Protein AF-A0A972CSW5-F1 (afdb_monomer_lite)

Secondary structure (DSSP, 8-state):
------SSTTS---TTSTTT-SS--TTGGG---------B-SPPPHHHHHHHHHHTSPPP-TTTTTTTTSEEEEEEETT--GGGTT-EETTEESSHHHHHHHTSTTEEEETTEE----TTTHHHHHHHHHH-SPPPSSS-HHHHTTTS---SHHHHHHHTT-EEEEEESS-TTGGGHHHHHHHHT-SEEE-GGGS---GGGEETTEE-HHHHHHHHHHHHHHHHTS-SS-EEEEEE--TT-TT----TTT--SPPPGGGTTSHHHHHHHHHHHHHHHHHHHHHHHHHTT-GGGEEEEEEE-S-S----SHHHHHHHHHHHTS---HHHHSB--EEEE-TT----EEE-S-EEGGGHHHHHHHHHT---SS----S--TTT--S---B--SSSS-BTBEE-SSEEEE--TT--GGG-EEEETTT-PEES-GGGGHHHHHHHHHHHHHHHHHHHTTHHHHHHHHTS---TGGGS-------SEEEEE-SSHHHHHHHHHHTT--EEEEEEEE-TTSSSEEETTS-BTHHHHHHHHH-TT-EEEEEESSS-THHHHHHHHH-GGGGGGEEEEESSTTHHHHHHTTT--EEEEE-TT--S-HHHHHHHHHHS-BSEEEEETTS--HHHHHHHHHTT--EEEE-SSEEEE--

Foldseek 3Di:
DDDDPDDDPPPDDDQPDPLPPPDDDPFPPPPPDDDDDDFDDPFPDLVNLVVLVVQQPFDADDQFQLLAQFAAEEEAEEQFFLVLAQDQDPNDRLQVLVNVLLVDFQKEKAQQAFAQAASQQLQQLVVLLFAQFRADHQDGRCVPQLPFAGCGDLNQVVVVVAQEEEEDFADCPVSDNVRNVVRSNHPYYHYNVNFDDDPVQDDSGGGALLRRLVVVLVVVVVRVPPDVGHYYYHYYHDQLDPCLDDDPVQQDDDDDPVCVPPSVVSNSRRSSSNSVSVSVSLVSCVVVVSNLRYWYKYKYNFHSCLCPDVVSQVVVCVSVVHGCDPSSRGHMMIMIGRHPRRHRYYQHAHYYSSQNRSQVCRNNNGGRQQGGHPHHNSVRDDDWDKHAHRHSAPGLFIDTSFKTKGQDLLRFQVVTWMATPPPRHTDPPSVVCVVVSLVSLVSNVVSNVCSVVSQSVQSRVVVGDGPSVVVPDPAPPDDQKAWEQQDPNLVVVVVVVVVVDQEHEWEWDADPVNPAIATNVRHGCVSVLVVCVVPVSHAYEYEYPDPDPCSLVVCCVVRVPRQQRYAYEDAGLSCLCVCSSSRNPAYEYECQVVPDDLVSVLSSCSNRTHSAYEYALVDDDPVSVVSCVVSVHWYWHDDPTMTGTDD

Radius of gyration: 26.62 Å; chains: 1; bounding box: 83×56×80 Å

Sequence (647 aa):
MFIDILGIKELLGPVSNQEFFSYHIKDIKSALIGDDKAEGTGLIIQEDLEQLSKENKQIKGEYTGLGKGKNLIVIQVEALQNFVIDLVYEGQEITPNLNRLIRESGSFYFDNYYQHIGRGNTSDAEFVTNNSLYPAYDYPTYEEYADNTFYGLPWILRDNKYTAWVFHGYKKEFWNREKAYVNLGFERFISEEDYEFTEKESIGFGIIDEVFFSQTLDYIKELDNVDENPFYAFIITLTSHTPFNMPGHLQTIKLREEHINTMLGNYLQAIHYADKALGEFLEGLRREGYYDNSVVAIYGDHFAIFGSEQRDRDIMSDLLNKPYNLGDIMNVPLIIHIPGLEDNKTISKIGSQLDFLPTILNIMGYENQKGIMFGKDLLNYEGDNFVAPLVYAVKGSFITDDVIFYMSRDGIFKNSYAIDRKTNEKIEDIESLRPIYEKVIEDINKSHYILKHDLLKQLIESGGKADIDGLEISNLPLEDSIPKCVDNPIYQLKENTVAGKRVISVEVKWDSNKEKVLLKDGTNIDKLIQFMKDNKDVYIVLRTSEEDESIFLKIKDDYKEVIDRLIVEMKNFESLAELTGRAYRYVMLNLNSNQYSEEDVVEFLKRSPLAAVIVDGNSYSKSLVEKVKGMNIPVYLDYSYEMKVVQ

pLDDT: mean 85.85, std 17.93, range [22.23, 98.94]

Structure (mmCIF, N/CA/C/O backbone):
data_AF-A0A972CSW5-F1
#
_entry.id   AF-A0A972CSW5-F1
#
loop_
_atom_site.group_PDB
_atom_site.id
_atom_site.type_symbol
_atom_site.label_atom_id
_atom_site.label_alt_id
_atom_site.label_comp_id
_atom_site.label_asym_id
_atom_site.label_entity_id
_atom_site.label_seq_id
_atom_site.pdbx_PDB_ins_code
_atom_site.Cartn_x
_atom_site.Cartn_y
_atom_site.Cartn_z
_atom_site.occupancy
_atom_site.B_iso_or_equiv
_atom_site.auth_seq_id
_atom_site.auth_comp_id
_atom_site.auth_asym_id
_atom_site.auth_atom_id
_atom_site.pdbx_PDB_model_num
ATOM 1 N N . MET A 1 1 ? 57.551 -11.562 7.435 1.00 30.11 1 MET A N 1
ATOM 2 C CA . MET A 1 1 ? 56.528 -12.222 6.600 1.00 30.11 1 MET A CA 1
ATOM 3 C C . MET A 1 1 ? 55.396 -12.646 7.512 1.00 30.11 1 MET A C 1
ATOM 5 O O . MET A 1 1 ? 55.404 -13.757 8.017 1.00 30.11 1 MET A O 1
ATOM 9 N N . PHE A 1 2 ? 54.497 -11.713 7.797 1.00 22.23 2 PHE A N 1
ATOM 10 C CA . PHE A 1 2 ? 53.209 -11.973 8.428 1.00 22.23 2 PHE A CA 1
ATOM 11 C C . PHE A 1 2 ? 52.176 -11.525 7.399 1.00 22.23 2 PHE A C 1
ATOM 13 O O . PHE A 1 2 ? 52.316 -10.446 6.830 1.00 22.23 2 PHE A O 1
ATOM 20 N N . ILE A 1 3 ? 51.262 -12.431 7.072 1.00 25.20 3 ILE A N 1
ATOM 21 C CA . ILE A 1 3 ? 50.191 -12.246 6.098 1.00 25.20 3 ILE A CA 1
ATOM 22 C C . ILE A 1 3 ? 49.032 -11.591 6.850 1.00 25.20 3 ILE A C 1
ATOM 24 O O . ILE A 1 3 ? 48.573 -12.137 7.854 1.00 25.20 3 ILE A O 1
ATOM 28 N N . ASP A 1 4 ? 48.613 -10.417 6.380 1.00 24.41 4 ASP A N 1
ATOM 29 C CA . ASP A 1 4 ? 47.475 -9.666 6.901 1.00 24.41 4 ASP A CA 1
ATOM 30 C C . ASP A 1 4 ? 46.166 -10.417 6.630 1.00 24.41 4 ASP A C 1
ATOM 32 O O . ASP A 1 4 ? 45.768 -10.647 5.489 1.00 24.41 4 ASP A O 1
ATOM 36 N N . ILE A 1 5 ? 45.493 -10.794 7.717 1.00 26.97 5 ILE A N 1
ATOM 37 C CA . ILE A 1 5 ? 44.117 -11.292 7.748 1.00 26.97 5 ILE A CA 1
ATOM 38 C C . ILE A 1 5 ? 43.230 -10.091 8.092 1.00 26.97 5 ILE A C 1
ATOM 40 O O . ILE A 1 5 ? 42.845 -9.903 9.242 1.00 26.97 5 ILE A O 1
ATOM 44 N N . LEU A 1 6 ? 42.937 -9.248 7.105 1.00 25.84 6 LEU A N 1
ATOM 45 C CA . LEU A 1 6 ? 41.954 -8.163 7.200 1.00 25.84 6 LEU A CA 1
ATOM 46 C C . LEU A 1 6 ? 41.288 -8.012 5.827 1.00 25.84 6 LEU A C 1
ATOM 48 O O . LEU A 1 6 ? 41.760 -7.264 4.981 1.00 25.84 6 LEU A O 1
ATOM 52 N N . GLY A 1 7 ? 40.226 -8.783 5.577 1.00 29.59 7 GLY A N 1
ATOM 53 C CA . GLY A 1 7 ? 39.500 -8.701 4.302 1.00 29.59 7 GLY A CA 1
ATOM 54 C C . GLY A 1 7 ? 38.176 -9.461 4.197 1.00 29.59 7 GLY A C 1
ATOM 55 O O . GLY A 1 7 ? 37.683 -9.626 3.093 1.00 29.59 7 GLY A O 1
ATOM 56 N N . ILE A 1 8 ? 37.600 -9.965 5.298 1.00 25.31 8 ILE A N 1
ATOM 57 C CA . ILE A 1 8 ? 36.340 -10.749 5.249 1.00 25.31 8 ILE A CA 1
ATOM 58 C C . ILE A 1 8 ? 35.304 -10.276 6.296 1.00 25.31 8 ILE A C 1
ATOM 60 O O . ILE A 1 8 ? 34.164 -10.721 6.304 1.00 25.31 8 ILE A O 1
ATOM 64 N N . LYS A 1 9 ? 35.645 -9.318 7.171 1.00 24.08 9 LYS A N 1
ATOM 65 C CA . LYS A 1 9 ? 34.776 -8.918 8.298 1.00 24.08 9 LYS A CA 1
ATOM 66 C C . LYS A 1 9 ? 33.793 -7.770 8.031 1.00 24.08 9 LYS A C 1
ATOM 68 O O . LYS A 1 9 ? 32.989 -7.493 8.910 1.00 24.08 9 LYS A O 1
ATOM 73 N N . GLU A 1 10 ? 33.813 -7.153 6.851 1.00 27.12 10 GLU A N 1
ATOM 74 C CA . GLU A 1 10 ? 32.855 -6.093 6.478 1.00 27.12 10 GLU A CA 1
ATOM 75 C C . GLU A 1 10 ? 31.704 -6.579 5.576 1.00 27.12 10 GLU A C 1
ATOM 77 O O . GLU A 1 10 ? 30.780 -5.817 5.329 1.00 27.12 10 GLU A O 1
ATOM 82 N N . LEU A 1 11 ? 31.698 -7.850 5.143 1.00 30.33 11 LEU A N 1
ATOM 83 C CA . LEU A 1 11 ? 30.657 -8.399 4.253 1.00 30.33 11 LEU A CA 1
ATOM 84 C C . LEU A 1 11 ? 29.570 -9.241 4.953 1.00 30.33 11 LEU A C 1
ATOM 86 O O . LEU A 1 11 ? 28.640 -9.688 4.297 1.00 30.33 11 LEU A O 1
ATOM 90 N N . LEU A 1 12 ? 29.678 -9.493 6.263 1.00 27.44 12 LEU A N 1
ATOM 91 C CA . LEU A 1 12 ? 28.805 -10.435 6.986 1.00 27.44 12 LEU A CA 1
ATOM 92 C C . LEU A 1 12 ? 28.323 -9.851 8.327 1.00 27.44 12 LEU A C 1
ATOM 94 O O . LEU A 1 12 ? 28.694 -10.322 9.405 1.00 27.44 12 LEU A O 1
ATOM 98 N N . GLY A 1 13 ? 27.517 -8.788 8.259 1.00 26.67 13 GLY A N 1
ATOM 99 C CA . GLY A 1 13 ? 26.742 -8.279 9.399 1.00 26.67 13 GLY A CA 1
ATOM 100 C C . GLY A 1 13 ? 25.462 -9.104 9.642 1.00 26.67 13 GLY A C 1
ATOM 101 O O . GLY A 1 13 ? 25.014 -9.795 8.731 1.00 26.67 13 GLY A O 1
ATOM 102 N N . PRO A 1 14 ? 24.852 -9.083 10.846 1.00 30.25 14 PRO A N 1
ATOM 103 C CA . PRO A 1 14 ? 23.710 -9.941 11.171 1.00 30.25 14 PRO A CA 1
ATOM 104 C C . PRO A 1 14 ? 22.460 -9.587 10.348 1.00 30.25 14 PRO A C 1
ATOM 106 O O . PRO A 1 14 ? 21.878 -8.512 10.488 1.00 30.25 14 PRO A O 1
ATOM 109 N N . VAL A 1 15 ? 22.045 -10.558 9.537 1.00 41.94 15 VAL A N 1
ATOM 110 C CA . VAL A 1 15 ? 21.035 -10.553 8.460 1.00 41.94 15 VAL A CA 1
ATOM 111 C C . VAL A 1 15 ? 19.577 -10.550 8.980 1.00 41.94 15 VAL A C 1
ATOM 113 O O . VAL A 1 15 ? 18.660 -10.969 8.296 1.00 41.94 15 VAL A O 1
ATOM 116 N N . SER A 1 16 ? 19.309 -10.083 10.204 1.00 28.78 16 SER A N 1
ATOM 117 C CA . SER A 1 16 ? 17.938 -10.025 10.767 1.00 28.78 16 SER A CA 1
ATOM 118 C C . SER A 1 16 ? 17.385 -8.610 10.924 1.00 28.78 16 SER A C 1
ATOM 120 O O . SER A 1 16 ? 16.327 -8.438 11.522 1.00 28.78 16 SER A O 1
ATOM 122 N N . ASN A 1 17 ? 18.128 -7.594 10.470 1.00 34.38 17 ASN A N 1
ATOM 123 C CA . ASN A 1 17 ? 17.895 -6.216 10.891 1.00 34.38 17 ASN A CA 1
ATOM 124 C C . ASN A 1 17 ? 17.664 -5.192 9.766 1.00 34.38 17 ASN A C 1
ATOM 126 O O . ASN A 1 17 ? 17.489 -4.031 10.106 1.00 34.38 17 ASN A O 1
ATOM 130 N N . GLN A 1 18 ? 17.660 -5.533 8.471 1.00 41.91 18 GLN A N 1
ATOM 131 C CA . GLN A 1 18 ? 17.675 -4.479 7.428 1.00 41.91 18 GLN A CA 1
ATOM 132 C C . GLN A 1 18 ? 16.367 -4.253 6.654 1.00 41.91 18 GLN A C 1
ATOM 134 O O . GLN A 1 18 ? 16.275 -3.233 5.992 1.00 41.91 18 GLN A O 1
ATOM 139 N N . GLU A 1 19 ? 15.320 -5.063 6.837 1.00 39.97 19 GLU A N 1
ATOM 140 C CA . GLU A 1 19 ? 13.950 -4.680 6.404 1.00 39.97 19 GLU A CA 1
ATOM 141 C C . GLU A 1 19 ? 13.166 -3.925 7.488 1.00 39.97 19 GLU A C 1
ATOM 143 O O . GLU A 1 19 ? 12.056 -3.443 7.306 1.00 39.97 19 GLU A O 1
ATOM 148 N N . PHE A 1 20 ? 13.752 -3.860 8.677 1.00 33.97 20 PHE A N 1
ATOM 149 C CA . PHE A 1 20 ? 12.950 -3.934 9.882 1.00 33.97 20 PHE A CA 1
ATOM 150 C C . PHE A 1 20 ? 13.584 -3.020 10.982 1.00 33.97 20 PHE A C 1
ATOM 152 O O . PHE A 1 20 ? 12.918 -2.555 11.905 1.00 33.97 20 PHE A O 1
ATOM 159 N N . PHE A 1 21 ? 14.852 -2.592 10.847 1.00 32.09 21 PHE A N 1
ATOM 160 C CA . PHE A 1 21 ? 15.437 -1.544 11.700 1.00 32.09 21 PHE A CA 1
ATOM 161 C C . PHE A 1 21 ? 15.788 -0.265 10.933 1.00 32.09 21 PHE A C 1
ATOM 163 O O . PHE A 1 21 ? 16.946 0.026 10.652 1.00 32.09 21 PHE A O 1
ATOM 170 N N . SER A 1 22 ? 14.805 0.620 10.841 1.00 27.72 22 SER A N 1
ATOM 171 C CA . SER A 1 22 ? 14.860 1.767 11.744 1.00 27.72 22 SER A CA 1
ATOM 172 C C . SER A 1 22 ? 13.552 1.770 12.544 1.00 27.72 22 SER A C 1
ATOM 174 O O . SER A 1 22 ? 12.496 2.040 11.997 1.00 27.72 22 SER A O 1
ATOM 176 N N . TYR A 1 23 ? 13.651 1.413 13.835 1.00 36.56 23 TYR A N 1
ATOM 177 C CA . TYR A 1 23 ? 12.605 1.455 14.879 1.00 36.56 23 TYR A CA 1
ATOM 178 C C . TYR A 1 23 ? 11.711 0.187 15.107 1.00 36.56 23 TYR A C 1
ATOM 180 O O . TYR A 1 23 ? 10.668 0.019 14.494 1.00 36.56 23 TYR A O 1
ATOM 188 N N . HIS A 1 24 ? 12.091 -0.609 16.139 1.00 40.91 24 HIS A N 1
ATOM 189 C CA . HIS A 1 24 ? 11.270 -1.503 17.021 1.00 40.91 24 HIS A CA 1
ATOM 190 C C . HIS A 1 24 ? 11.070 -3.015 16.743 1.00 40.91 24 HIS A C 1
ATOM 192 O O . HIS A 1 24 ? 9.939 -3.463 16.622 1.00 40.91 24 HIS A O 1
ATOM 198 N N . ILE A 1 25 ? 12.117 -3.861 16.811 1.00 33.19 25 ILE A N 1
ATOM 199 C CA . ILE A 1 25 ? 11.958 -5.318 16.513 1.00 33.19 25 ILE A CA 1
ATOM 200 C C . ILE A 1 25 ? 12.345 -6.331 17.573 1.00 33.19 25 ILE A C 1
ATOM 202 O O . ILE A 1 25 ? 12.030 -7.513 17.444 1.00 33.19 25 ILE A O 1
ATOM 206 N N . LYS A 1 26 ? 12.932 -5.940 18.697 1.00 27.22 26 LYS A N 1
ATOM 207 C CA . LYS A 1 26 ? 13.208 -6.942 19.743 1.00 27.22 26 LYS A CA 1
ATOM 208 C C . LYS A 1 26 ? 11.956 -7.434 20.494 1.00 27.22 26 LYS A C 1
ATOM 210 O O . LYS A 1 26 ? 12.082 -8.124 21.505 1.00 27.22 26 LYS A O 1
ATOM 215 N N . ASP A 1 27 ? 10.757 -7.140 19.999 1.00 33.44 27 ASP A N 1
ATOM 216 C CA . ASP A 1 27 ? 9.498 -7.328 20.720 1.00 33.44 27 ASP A CA 1
ATOM 217 C C . ASP A 1 27 ? 8.586 -8.398 20.102 1.00 33.44 27 ASP A C 1
ATOM 219 O O . ASP A 1 27 ? 7.777 -8.974 20.821 1.00 33.44 27 ASP A O 1
ATOM 223 N N . ILE A 1 28 ? 8.773 -8.740 18.823 1.00 34.66 28 ILE A N 1
ATOM 224 C CA . ILE A 1 28 ? 7.790 -9.502 18.027 1.00 34.66 28 ILE A CA 1
ATOM 225 C C . ILE A 1 28 ? 7.818 -11.019 18.311 1.00 34.66 28 ILE A C 1
ATOM 227 O O . ILE A 1 28 ? 6.819 -11.712 18.157 1.00 34.66 28 ILE A O 1
ATOM 231 N N . LYS A 1 29 ? 8.923 -11.577 18.827 1.00 25.98 29 LYS A N 1
ATOM 232 C CA . LYS A 1 29 ? 9.077 -13.042 18.971 1.00 25.98 29 LYS A CA 1
ATOM 233 C C . LYS A 1 29 ? 8.314 -13.709 20.133 1.00 25.98 29 LYS A C 1
ATOM 235 O O . LYS A 1 29 ? 8.501 -14.905 20.339 1.00 25.98 29 LYS A O 1
ATOM 240 N N . SER A 1 30 ? 7.469 -12.986 20.875 1.00 26.64 30 SER A N 1
ATOM 241 C CA . SER A 1 30 ? 6.839 -13.507 22.109 1.00 26.64 30 SER A CA 1
ATOM 242 C C . SER A 1 30 ? 5.303 -13.508 22.137 1.00 26.64 30 SER A C 1
ATOM 244 O O . SER A 1 30 ? 4.752 -13.966 23.132 1.00 26.64 30 SER A O 1
ATOM 246 N N . ALA A 1 31 ? 4.609 -13.020 21.105 1.00 28.66 31 ALA A N 1
ATOM 247 C CA . ALA A 1 31 ? 3.165 -12.737 21.164 1.00 28.66 31 ALA A CA 1
ATOM 248 C C . ALA A 1 31 ? 2.288 -13.690 20.325 1.00 28.66 31 ALA A C 1
ATOM 250 O O . ALA A 1 31 ? 1.218 -13.317 19.861 1.00 28.66 31 ALA A O 1
ATOM 251 N N . LEU A 1 32 ? 2.726 -14.936 20.114 1.00 28.50 32 LEU A N 1
ATOM 252 C CA . LEU A 1 32 ? 1.856 -15.969 19.550 1.00 28.50 32 LEU A CA 1
ATOM 253 C C . LEU A 1 32 ? 1.154 -16.696 20.697 1.00 28.50 32 LEU A C 1
ATOM 255 O O . LEU A 1 32 ? 1.813 -17.396 21.467 1.00 28.50 32 LEU A O 1
ATOM 259 N N . ILE A 1 33 ? -0.173 -16.529 20.734 1.00 27.58 33 ILE A N 1
ATOM 260 C CA . ILE A 1 33 ? -1.228 -17.222 21.503 1.00 27.58 33 ILE A CA 1
ATOM 261 C C . ILE A 1 33 ? -2.008 -16.239 22.391 1.00 27.58 33 ILE A C 1
ATOM 263 O O . ILE A 1 33 ? -1.586 -15.916 23.501 1.00 27.58 33 ILE A O 1
ATOM 267 N N . GLY A 1 34 ? -3.203 -15.864 21.931 1.00 24.66 34 GLY A N 1
ATOM 268 C CA . GLY A 1 34 ? -4.222 -15.207 22.748 1.00 24.66 34 GLY A CA 1
ATOM 269 C C . GLY A 1 34 ? -5.299 -14.526 21.909 1.00 24.66 34 GLY A C 1
ATOM 270 O O . GLY A 1 34 ? -5.026 -13.517 21.270 1.00 24.66 34 GLY A O 1
ATOM 271 N N . ASP A 1 35 ? -6.507 -15.092 21.931 1.00 34.91 35 ASP A N 1
ATOM 272 C CA . ASP A 1 35 ? -7.748 -14.462 21.465 1.00 34.91 35 ASP A CA 1
ATOM 273 C C . ASP A 1 35 ? -7.998 -13.083 22.126 1.00 34.91 35 ASP A C 1
ATOM 275 O O . ASP A 1 35 ? -7.393 -12.737 23.139 1.00 34.91 35 ASP A O 1
ATOM 279 N N . ASP A 1 36 ? -8.968 -12.354 21.557 1.00 34.59 36 ASP A N 1
ATOM 280 C CA . ASP A 1 36 ? -9.780 -11.270 22.153 1.00 34.59 36 ASP A CA 1
ATOM 281 C C . ASP A 1 36 ? -9.436 -9.803 21.878 1.00 34.59 36 ASP A C 1
ATOM 283 O O . ASP A 1 36 ? -8.759 -9.142 22.650 1.00 34.59 36 ASP A O 1
ATOM 287 N N . LYS A 1 37 ? -10.077 -9.257 20.836 1.00 38.78 37 LYS A N 1
ATOM 288 C CA . LYS A 1 37 ? -11.061 -8.161 20.923 1.00 38.78 37 LYS A CA 1
ATOM 289 C C . LYS A 1 37 ? -10.850 -7.012 21.947 1.00 38.78 37 LYS A C 1
ATOM 291 O O . LYS A 1 37 ? -11.159 -7.183 23.116 1.00 38.78 37 LYS A O 1
ATOM 296 N N . ALA A 1 38 ? -10.581 -5.793 21.445 1.00 29.14 38 ALA A N 1
ATOM 297 C CA . ALA A 1 38 ? -11.495 -4.635 21.574 1.00 29.14 38 ALA A CA 1
ATOM 298 C C . ALA A 1 38 ? -11.137 -3.492 20.594 1.00 29.14 38 ALA A C 1
ATOM 300 O O . ALA A 1 38 ? -9.983 -3.351 20.194 1.00 29.14 38 ALA A O 1
ATOM 301 N N . GLU A 1 39 ? -12.170 -2.764 20.158 1.00 35.38 39 GLU A N 1
ATOM 302 C CA . GLU A 1 39 ? -12.285 -1.325 19.824 1.00 35.38 39 GLU A CA 1
ATOM 303 C C . GLU A 1 39 ? -13.634 -1.133 19.106 1.00 35.38 39 GLU A C 1
ATOM 305 O O . GLU A 1 39 ? -13.965 -1.888 18.193 1.00 35.38 39 GLU A O 1
ATOM 310 N N . GLY A 1 40 ? -14.406 -0.135 19.533 1.00 32.97 40 GLY A N 1
ATOM 311 C CA . GLY A 1 40 ? -15.585 0.409 18.849 1.00 32.97 40 GLY A CA 1
ATOM 312 C C . GLY A 1 40 ? -15.353 1.906 18.589 1.00 32.97 40 GLY A C 1
ATOM 313 O O . GLY A 1 40 ? -14.451 2.487 19.183 1.00 32.97 40 GLY A O 1
ATOM 314 N N . THR A 1 41 ? -16.075 2.630 17.736 1.00 35.97 41 THR A N 1
ATOM 315 C CA . THR A 1 41 ? -17.277 2.332 16.947 1.00 35.97 41 THR A CA 1
ATOM 316 C C . THR A 1 41 ? -17.458 3.501 15.968 1.00 35.97 41 THR A C 1
ATOM 318 O O . THR A 1 41 ? -17.938 4.571 16.325 1.00 35.97 41 THR A O 1
ATOM 321 N N . GLY A 1 42 ? -17.075 3.293 14.712 1.00 37.53 42 GLY A N 1
ATOM 322 C CA . GLY A 1 42 ? -17.775 3.847 13.556 1.00 37.53 42 GLY A CA 1
ATOM 323 C C . GLY A 1 42 ? -18.328 2.630 12.838 1.00 37.53 42 GLY A C 1
ATOM 324 O O . GLY A 1 42 ? -17.642 2.076 11.987 1.00 37.53 42 GLY A O 1
ATOM 325 N N . LEU A 1 43 ? -19.448 2.099 13.337 1.00 50.97 43 LEU A N 1
ATOM 326 C CA . LEU A 1 43 ? -19.977 0.810 12.892 1.00 50.97 43 LEU A CA 1
ATOM 327 C C . LEU A 1 43 ? -20.164 0.849 11.374 1.00 50.97 43 LEU A C 1
ATOM 329 O O . LEU A 1 43 ? -20.912 1.689 10.883 1.00 50.97 43 LEU A O 1
ATOM 333 N N . ILE A 1 44 ? -19.514 -0.076 10.659 1.00 55.00 44 ILE A N 1
ATOM 334 C CA . ILE A 1 44 ? -20.060 -0.536 9.383 1.00 55.00 44 ILE A CA 1
ATOM 335 C C . ILE A 1 44 ? -21.456 -1.039 9.707 1.00 55.00 44 ILE A C 1
ATOM 337 O O . ILE A 1 44 ? -21.585 -1.974 10.492 1.00 55.00 44 ILE A O 1
ATOM 341 N N . ILE A 1 45 ? -22.483 -0.430 9.131 1.00 56.81 45 ILE A N 1
ATOM 342 C CA . ILE A 1 45 ? -23.837 -0.983 9.126 1.00 56.81 45 ILE A CA 1
ATOM 343 C C . ILE A 1 45 ? -24.077 -1.742 7.821 1.00 56.81 45 ILE A C 1
ATOM 345 O O . ILE A 1 45 ? -23.327 -1.615 6.853 1.00 56.81 45 ILE A O 1
ATOM 349 N N . GLN A 1 46 ? -25.135 -2.554 7.763 1.00 64.38 46 GLN A N 1
ATOM 350 C CA . GLN A 1 46 ? -25.424 -3.347 6.561 1.00 64.38 46 GLN A CA 1
ATOM 351 C C . GLN A 1 46 ? -25.604 -2.444 5.328 1.00 64.38 46 GLN A C 1
ATOM 353 O O . GLN A 1 46 ? -25.215 -2.826 4.226 1.00 64.38 46 GLN A O 1
ATOM 358 N N . GLU A 1 47 ? -26.120 -1.225 5.517 1.00 65.69 47 GLU A N 1
ATOM 359 C CA . GLU A 1 47 ? -26.243 -0.218 4.459 1.00 65.69 47 GLU A CA 1
ATOM 360 C C . GLU A 1 47 ? -24.882 0.208 3.886 1.00 65.69 47 GLU A C 1
ATOM 362 O O . GLU A 1 47 ? -24.782 0.404 2.675 1.00 65.69 47 GLU A O 1
ATOM 367 N N . ASP A 1 48 ? -23.823 0.265 4.701 1.00 69.56 48 ASP A N 1
ATOM 368 C CA . ASP A 1 48 ? -22.465 0.571 4.236 1.00 69.56 48 ASP A CA 1
ATOM 369 C C . ASP A 1 48 ? -21.919 -0.541 3.343 1.00 69.56 48 ASP A C 1
ATOM 371 O O . ASP A 1 48 ? -21.340 -0.269 2.292 1.00 69.56 48 ASP A O 1
ATOM 375 N N . LEU A 1 49 ? -22.133 -1.803 3.731 1.00 71.50 49 LEU A N 1
ATOM 376 C CA . LEU A 1 49 ? -21.731 -2.959 2.924 1.00 71.50 49 LEU A CA 1
ATOM 377 C C . LEU A 1 49 ? -22.515 -3.014 1.611 1.00 71.50 49 LEU A C 1
ATOM 379 O O . LEU A 1 49 ? -21.950 -3.302 0.554 1.00 71.50 49 LEU A O 1
ATOM 383 N N . GLU A 1 50 ? -23.810 -2.699 1.652 1.00 73.44 50 GLU A N 1
ATOM 384 C CA . GLU A 1 50 ? -24.638 -2.589 0.452 1.00 73.44 50 GLU A CA 1
ATOM 385 C C . GLU A 1 50 ? -24.198 -1.436 -0.452 1.00 73.44 50 GLU A C 1
ATOM 387 O O . GLU A 1 50 ? -24.228 -1.580 -1.678 1.00 73.44 50 GLU A O 1
ATOM 392 N N . GLN A 1 51 ? -23.807 -0.297 0.120 1.00 77.12 51 GLN A N 1
ATOM 393 C CA . GLN A 1 51 ? -23.280 0.835 -0.630 1.00 77.12 51 GLN A CA 1
ATOM 394 C C . GLN A 1 51 ? -21.951 0.472 -1.293 1.00 77.12 51 GLN A C 1
ATOM 396 O O . GLN A 1 51 ? -21.840 0.618 -2.509 1.00 77.12 51 GLN A O 1
ATOM 401 N N . LEU A 1 52 ? -20.992 -0.077 -0.542 1.00 78.31 52 LEU A N 1
ATOM 402 C CA . LEU A 1 52 ? -19.712 -0.540 -1.083 1.00 78.31 52 LEU A CA 1
ATOM 403 C C . LEU A 1 52 ? -19.933 -1.569 -2.199 1.00 78.31 52 LEU A C 1
ATOM 405 O O . LEU A 1 52 ? -19.383 -1.440 -3.288 1.00 78.31 52 LEU A O 1
ATOM 409 N N . SER A 1 53 ? -20.817 -2.548 -1.993 1.00 76.25 53 SER A N 1
ATOM 410 C CA . SER A 1 53 ? -21.167 -3.531 -3.026 1.00 76.25 53 SER A CA 1
ATOM 411 C C . SER A 1 53 ? -21.779 -2.890 -4.283 1.00 76.25 53 SER A C 1
ATOM 413 O O . SER A 1 53 ? -21.467 -3.303 -5.402 1.00 76.25 53 SER A O 1
ATOM 415 N N . LYS A 1 54 ? -22.625 -1.859 -4.139 1.00 76.50 54 LYS A N 1
ATOM 416 C CA . LYS A 1 54 ? -23.186 -1.109 -5.280 1.00 76.50 54 LYS A CA 1
ATOM 417 C C . LYS A 1 54 ? -22.118 -0.308 -6.018 1.00 76.50 54 LYS A C 1
ATOM 419 O O . LYS A 1 54 ? -22.141 -0.302 -7.247 1.00 76.50 54 LYS A O 1
ATOM 424 N N . GLU A 1 55 ? -21.215 0.341 -5.292 1.00 73.38 55 GLU A N 1
ATOM 425 C CA . GLU A 1 55 ? -20.093 1.095 -5.858 1.00 73.38 55 GLU A CA 1
ATOM 426 C C . GLU A 1 55 ? -19.084 0.188 -6.580 1.00 73.38 55 GLU A C 1
ATOM 428 O O . GLU A 1 55 ? -18.461 0.623 -7.542 1.00 73.38 55 GLU A O 1
ATOM 433 N N . ASN A 1 56 ? -18.988 -1.082 -6.175 1.00 71.75 56 ASN A N 1
ATOM 434 C CA . ASN A 1 56 ? -18.119 -2.099 -6.777 1.00 71.75 56 ASN A CA 1
ATOM 435 C C . ASN A 1 56 ? -18.681 -2.741 -8.049 1.00 71.75 56 ASN A C 1
ATOM 437 O O . ASN A 1 56 ? -18.031 -3.605 -8.647 1.00 71.75 56 ASN A O 1
ATOM 441 N N . LYS A 1 57 ? -19.885 -2.352 -8.488 1.00 76.38 57 LYS A N 1
ATOM 442 C CA . LYS A 1 57 ? -20.417 -2.828 -9.765 1.00 76.38 57 LYS A CA 1
ATOM 443 C C . LYS A 1 57 ? -19.581 -2.274 -10.909 1.00 76.38 57 LYS A C 1
ATOM 445 O O . LYS A 1 57 ? -19.447 -1.063 -11.060 1.00 76.38 57 LYS A O 1
ATOM 450 N N . GLN A 1 58 ? -19.084 -3.180 -11.746 1.00 78.06 58 GLN A N 1
ATOM 451 C CA . GLN A 1 58 ? -18.284 -2.841 -12.914 1.00 78.06 58 GLN A CA 1
ATOM 452 C C . GLN A 1 58 ? -19.034 -1.856 -13.820 1.00 78.06 58 GLN A C 1
ATOM 454 O O . GLN A 1 58 ? -20.122 -2.146 -14.329 1.00 78.06 58 GLN A O 1
ATOM 459 N N . ILE A 1 59 ? -18.417 -0.699 -14.051 1.00 81.38 59 ILE A N 1
ATOM 460 C CA . ILE A 1 59 ? -18.834 0.237 -15.089 1.00 81.38 59 ILE A CA 1
ATOM 461 C C . ILE A 1 59 ? -18.209 -0.260 -16.386 1.00 81.38 59 ILE A C 1
ATOM 463 O O . ILE A 1 59 ? -16.993 -0.362 -16.489 1.00 81.38 59 ILE A O 1
ATOM 467 N N . LYS A 1 60 ? -19.039 -0.621 -17.365 1.00 88.50 60 LYS A N 1
ATOM 468 C CA . LYS A 1 60 ? -18.542 -1.109 -18.655 1.00 88.50 60 LYS A CA 1
ATOM 469 C C . LYS A 1 60 ? -18.168 0.065 -19.548 1.00 88.50 60 LYS A C 1
ATOM 471 O O . LYS A 1 60 ? -18.985 0.965 -19.736 1.00 88.50 60 LYS A O 1
ATOM 476 N N . GLY A 1 61 ? -16.988 -0.002 -20.147 1.00 90.50 61 GLY A N 1
ATOM 477 C CA . GLY A 1 61 ? -16.499 0.969 -21.118 1.00 90.50 61 GLY A CA 1
ATOM 478 C C . GLY A 1 61 ? -15.709 0.310 -22.242 1.00 90.50 61 GLY A C 1
ATOM 479 O O . GLY A 1 61 ? -15.866 -0.881 -22.514 1.00 90.50 61 GLY A O 1
ATOM 480 N N . GLU A 1 62 ? -14.886 1.103 -22.925 1.00 91.38 62 GLU A N 1
ATOM 481 C CA . GLU A 1 62 ? -14.178 0.700 -24.150 1.00 91.38 62 GLU A CA 1
ATOM 482 C C . GLU A 1 62 ? -13.226 -0.484 -23.930 1.00 91.38 62 GLU A C 1
ATOM 484 O O . GLU A 1 62 ? -13.126 -1.364 -24.783 1.00 91.38 62 GLU A O 1
ATOM 489 N N . TYR A 1 63 ? -12.571 -0.537 -22.768 1.00 93.50 63 TYR A N 1
ATOM 490 C CA . TYR A 1 63 ? -11.527 -1.525 -22.478 1.00 93.50 63 TYR A CA 1
ATOM 491 C C . TYR A 1 63 ? -12.026 -2.745 -21.694 1.00 93.50 63 TYR A C 1
ATOM 493 O O . TYR A 1 63 ? -11.239 -3.625 -21.336 1.00 93.50 63 TYR A O 1
ATOM 501 N N . THR A 1 64 ? -13.330 -2.820 -21.417 1.00 96.12 64 THR A N 1
ATOM 502 C CA . THR A 1 64 ? -13.903 -3.906 -20.621 1.00 96.12 64 THR A CA 1
ATOM 503 C C . THR A 1 64 ? -13.794 -5.243 -21.351 1.00 96.12 64 THR A C 1
ATOM 505 O O . THR A 1 64 ? -14.375 -5.440 -22.419 1.00 96.12 64 THR A O 1
ATOM 508 N N . GLY A 1 65 ? -13.112 -6.204 -20.730 1.00 96.62 65 GLY A N 1
ATOM 509 C CA . GLY A 1 65 ? -12.997 -7.573 -21.225 1.00 96.62 65 GLY A CA 1
ATOM 510 C C . GLY A 1 65 ? -12.021 -7.778 -22.381 1.00 96.62 65 GLY A C 1
ATOM 511 O O . GLY A 1 65 ? -12.032 -8.865 -22.959 1.00 96.62 65 GLY A O 1
ATOM 512 N N . LEU A 1 66 ? -11.172 -6.799 -22.711 1.00 96.31 66 LEU A N 1
ATOM 513 C CA . LEU A 1 66 ? -10.133 -6.968 -23.737 1.00 96.31 66 LEU A CA 1
ATOM 514 C C . LEU A 1 66 ? -9.126 -8.079 -23.387 1.00 96.31 66 LEU A C 1
ATOM 516 O O . LEU A 1 66 ? -8.647 -8.779 -24.275 1.00 96.31 66 LEU A O 1
ATOM 520 N N . GLY A 1 67 ? -8.852 -8.285 -22.098 1.00 97.44 67 GLY A N 1
ATOM 521 C CA . GLY A 1 67 ? -7.996 -9.353 -21.575 1.00 97.44 67 GLY A CA 1
ATOM 522 C C . GLY A 1 67 ? -8.732 -10.657 -21.255 1.00 97.44 67 GLY A C 1
ATOM 523 O O . GLY A 1 67 ? -8.153 -11.562 -20.656 1.00 97.44 67 GLY A O 1
ATOM 524 N N . LYS A 1 68 ? -10.019 -10.786 -21.592 1.00 97.62 68 LYS A N 1
ATOM 525 C CA . LYS A 1 68 ? -10.812 -11.945 -21.169 1.00 97.62 68 LYS A CA 1
ATOM 526 C C . LYS A 1 68 ? -10.284 -13.252 -21.759 1.00 97.62 68 LYS A C 1
ATOM 528 O O . LYS A 1 68 ? -10.191 -13.405 -22.974 1.00 97.62 68 LYS A O 1
ATOM 533 N N . GLY A 1 69 ? -9.990 -14.214 -20.883 1.00 97.31 69 GLY A N 1
ATOM 534 C CA . GLY A 1 69 ? -9.430 -15.517 -21.256 1.00 97.31 69 GLY A CA 1
ATOM 535 C C . GLY A 1 69 ? -7.940 -15.485 -21.617 1.00 97.31 69 GLY A C 1
ATOM 536 O O . GLY A 1 69 ? -7.398 -16.520 -21.989 1.00 97.31 69 GLY A O 1
ATOM 537 N N . LYS A 1 70 ? -7.280 -14.324 -21.517 1.00 98.44 70 LYS A N 1
ATOM 538 C CA . LYS A 1 70 ? -5.818 -14.202 -21.574 1.00 98.44 70 LYS A CA 1
ATOM 539 C C . LYS A 1 70 ? -5.213 -14.585 -20.231 1.00 98.44 70 LYS A C 1
ATOM 541 O O . LYS A 1 70 ? -5.903 -14.510 -19.213 1.00 98.44 70 LYS A O 1
ATOM 546 N N . ASN A 1 71 ? -3.933 -14.936 -20.231 1.00 98.88 71 ASN A N 1
ATOM 547 C CA . ASN A 1 71 ? -3.154 -15.042 -19.002 1.00 98.88 71 ASN A CA 1
ATOM 548 C C . ASN A 1 71 ? -3.004 -13.656 -18.361 1.00 98.88 71 ASN A C 1
ATOM 550 O O . ASN A 1 71 ? -3.109 -12.630 -19.039 1.00 98.88 71 ASN A O 1
ATOM 554 N N . LEU A 1 72 ? -2.739 -13.622 -17.062 1.00 98.94 72 LEU A N 1
ATOM 555 C CA . LEU A 1 72 ? -2.390 -12.408 -16.340 1.00 98.94 72 LEU A CA 1
ATOM 556 C C . LEU A 1 72 ? -1.000 -12.580 -15.728 1.00 98.94 72 LEU A C 1
ATOM 558 O O . LEU A 1 72 ? -0.776 -13.495 -14.939 1.00 98.94 72 LEU A O 1
ATOM 562 N N . ILE A 1 73 ? -0.076 -11.687 -16.069 1.00 98.94 73 ILE A N 1
ATOM 563 C CA . ILE A 1 73 ? 1.255 -11.615 -15.461 1.00 98.94 73 ILE A CA 1
ATOM 564 C C . ILE A 1 73 ? 1.362 -10.265 -14.769 1.00 98.94 73 ILE A C 1
ATOM 566 O O . ILE A 1 73 ? 1.298 -9.227 -15.423 1.00 98.94 73 ILE A O 1
ATOM 570 N N . VAL A 1 74 ? 1.510 -10.271 -13.449 1.00 98.94 74 VAL A N 1
ATOM 571 C CA . VAL A 1 74 ? 1.668 -9.055 -12.649 1.00 98.94 74 VAL A CA 1
ATOM 572 C C . VAL A 1 74 ? 3.053 -9.056 -12.023 1.00 98.94 74 VAL A C 1
ATOM 574 O O . VAL A 1 74 ? 3.425 -10.021 -11.362 1.00 98.94 74 VAL A O 1
ATOM 577 N N . ILE A 1 75 ? 3.801 -7.976 -12.228 1.00 98.94 75 ILE A N 1
ATOM 578 C CA . ILE A 1 75 ? 5.171 -7.804 -11.747 1.00 98.94 75 ILE A CA 1
ATOM 579 C C . ILE A 1 75 ? 5.197 -6.628 -10.770 1.00 98.94 75 ILE A C 1
ATOM 581 O O . ILE A 1 75 ? 5.039 -5.474 -11.173 1.00 98.94 75 ILE A O 1
ATOM 585 N N . GLN A 1 76 ? 5.396 -6.932 -9.492 1.00 98.88 76 GLN A N 1
ATOM 586 C CA . GLN A 1 76 ? 5.701 -5.947 -8.465 1.00 98.88 76 GLN A CA 1
ATOM 587 C C . GLN A 1 76 ? 7.209 -5.681 -8.481 1.00 98.88 76 GLN A C 1
ATOM 589 O O . GLN A 1 76 ? 8.003 -6.591 -8.229 1.00 98.88 76 GLN A O 1
ATOM 594 N N . VAL A 1 77 ? 7.594 -4.445 -8.795 1.00 98.81 77 VAL A N 1
ATOM 595 C CA . VAL A 1 77 ? 8.994 -4.018 -8.839 1.00 98.81 77 VAL A CA 1
ATOM 596 C C . VAL A 1 77 ? 9.347 -3.305 -7.539 1.00 98.81 77 VAL A C 1
ATOM 598 O O . VAL A 1 77 ? 8.808 -2.236 -7.251 1.00 98.81 77 VAL A O 1
ATOM 601 N N . GLU A 1 78 ? 10.268 -3.901 -6.786 1.00 98.06 78 GLU A N 1
ATOM 602 C CA . GLU A 1 78 ? 10.742 -3.404 -5.492 1.00 98.06 78 GLU A CA 1
ATOM 603 C C . GLU A 1 78 ? 11.257 -1.960 -5.586 1.00 98.06 78 GLU A C 1
ATOM 605 O O . GLU A 1 78 ? 12.134 -1.637 -6.396 1.00 98.06 78 GLU A O 1
ATOM 610 N N . ALA A 1 79 ? 10.723 -1.100 -4.725 1.00 96.62 79 ALA A N 1
ATOM 611 C CA . ALA A 1 79 ? 11.103 0.294 -4.541 1.00 96.62 79 ALA A CA 1
ATOM 612 C C . ALA A 1 79 ? 11.053 1.161 -5.820 1.00 96.62 79 ALA A C 1
ATOM 614 O O . ALA A 1 79 ? 11.730 2.189 -5.902 1.00 96.62 79 ALA A O 1
ATOM 615 N N . LEU A 1 80 ? 10.274 0.781 -6.840 1.00 98.62 80 LEU A N 1
ATOM 616 C CA . LEU A 1 80 ? 10.174 1.540 -8.091 1.00 98.62 80 LEU A CA 1
ATOM 617 C C . LEU A 1 80 ? 9.301 2.795 -7.914 1.00 98.62 80 LEU A C 1
ATOM 619 O O . LEU A 1 80 ? 8.075 2.748 -7.987 1.00 98.62 80 LEU A O 1
ATOM 623 N N . GLN A 1 81 ? 9.939 3.953 -7.753 1.00 97.94 81 GLN A N 1
ATOM 624 C CA . GLN A 1 81 ? 9.255 5.254 -7.784 1.00 97.94 81 GLN A CA 1
ATOM 625 C C . GLN A 1 81 ? 9.071 5.798 -9.198 1.00 97.94 81 GLN A C 1
ATOM 627 O O . GLN A 1 81 ? 9.912 5.606 -10.071 1.00 97.94 81 GLN A O 1
ATOM 632 N N . ASN A 1 82 ? 8.020 6.586 -9.410 1.00 98.50 82 ASN A N 1
ATO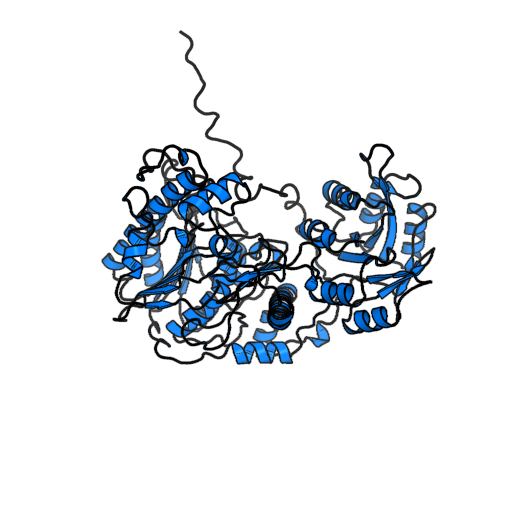M 633 C CA . ASN A 1 82 ? 7.666 7.070 -10.743 1.00 98.50 82 ASN A CA 1
ATOM 634 C C . ASN A 1 82 ? 8.669 8.073 -11.338 1.00 98.50 82 ASN A C 1
ATOM 636 O O . ASN A 1 82 ? 8.783 8.197 -12.552 1.00 98.50 82 ASN A O 1
ATOM 640 N N . PHE A 1 83 ? 9.449 8.770 -10.506 1.00 98.19 83 PHE A N 1
ATOM 641 C CA . PHE A 1 83 ? 10.366 9.812 -10.983 1.00 98.19 83 PHE A CA 1
ATOM 642 C C . PHE A 1 83 ? 11.492 9.299 -11.896 1.00 98.19 83 PHE A C 1
ATOM 644 O O . PHE A 1 83 ? 12.139 10.111 -12.555 1.00 98.19 83 PHE A O 1
ATOM 651 N N . VAL A 1 84 ? 11.766 7.986 -11.916 1.00 98.44 84 VAL A N 1
ATOM 652 C CA . VAL A 1 84 ? 12.781 7.398 -12.808 1.00 98.44 84 VAL A CA 1
ATOM 653 C C . VAL A 1 84 ? 12.245 7.069 -14.203 1.00 98.44 84 VAL A C 1
ATOM 655 O O . VAL A 1 84 ? 13.047 6.772 -15.091 1.00 98.44 84 VAL A O 1
ATOM 658 N N . ILE A 1 85 ? 10.925 7.125 -14.409 1.00 98.56 85 ILE A N 1
ATOM 659 C CA . ILE A 1 85 ? 10.300 6.960 -15.725 1.00 98.56 85 ILE A CA 1
ATOM 660 C C . ILE A 1 85 ? 10.656 8.163 -16.600 1.00 98.56 85 ILE A C 1
ATOM 662 O O . ILE A 1 85 ? 10.535 9.312 -16.179 1.00 98.56 85 ILE A O 1
ATOM 666 N N . ASP A 1 86 ? 11.149 7.890 -17.808 1.00 98.00 86 ASP A N 1
ATOM 667 C CA . ASP A 1 86 ? 11.680 8.866 -18.771 1.00 98.00 86 ASP A CA 1
ATOM 668 C C . ASP A 1 86 ? 12.787 9.794 -18.217 1.00 98.00 86 ASP A C 1
ATOM 670 O O . ASP A 1 86 ? 13.190 10.766 -18.866 1.00 98.00 86 ASP A O 1
ATOM 674 N N . LEU A 1 87 ? 13.357 9.475 -17.047 1.00 98.19 87 LEU A N 1
ATOM 675 C CA . LEU A 1 87 ? 14.466 10.224 -16.470 1.00 98.19 87 LEU A CA 1
ATOM 676 C C . LEU A 1 87 ? 15.745 9.977 -17.270 1.00 98.19 87 LEU A C 1
ATOM 678 O O . LEU A 1 87 ? 16.245 8.852 -17.358 1.00 98.19 87 LEU A O 1
ATOM 682 N N . VAL A 1 88 ? 16.319 11.065 -17.783 1.00 98.12 88 VAL A N 1
ATOM 683 C CA . VAL A 1 88 ? 17.648 11.076 -18.397 1.00 98.12 88 VAL A CA 1
ATOM 684 C C . VAL A 1 88 ? 18.644 11.70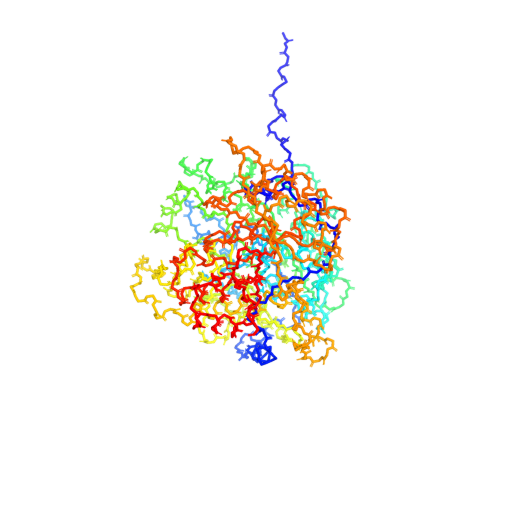3 -17.427 1.00 98.12 88 VAL A C 1
ATOM 686 O O . VAL A 1 88 ? 18.591 12.900 -17.147 1.00 98.12 88 VAL A O 1
ATOM 689 N N . TYR A 1 89 ? 19.592 10.904 -16.946 1.00 97.44 89 TYR A N 1
ATOM 690 C CA . TYR A 1 89 ? 20.629 11.316 -16.006 1.00 97.44 89 TYR A CA 1
ATOM 691 C C . TYR A 1 89 ? 22.012 11.198 -16.656 1.00 97.44 89 TYR A C 1
ATOM 693 O O . TYR A 1 89 ? 22.419 10.126 -17.106 1.00 97.44 89 TYR A O 1
ATOM 701 N N . GLU A 1 90 ? 22.741 12.316 -16.740 1.00 96.62 90 GLU A N 1
ATOM 702 C CA . GLU A 1 90 ? 24.046 12.392 -17.423 1.00 96.62 90 GLU A CA 1
ATOM 703 C C . GLU A 1 90 ? 24.019 11.836 -18.866 1.00 96.62 90 GLU A C 1
ATOM 705 O O . GLU A 1 90 ? 24.986 11.249 -19.349 1.00 96.62 90 GLU A O 1
ATOM 710 N N . GLY A 1 91 ? 22.892 12.023 -19.566 1.00 97.38 91 GLY A N 1
ATOM 711 C CA . GLY A 1 91 ? 22.683 11.542 -20.937 1.00 97.38 91 GLY A CA 1
ATOM 712 C C . GLY A 1 91 ? 22.297 10.062 -21.057 1.00 97.38 91 GLY A C 1
ATOM 713 O O . GLY A 1 91 ? 22.261 9.551 -22.174 1.00 97.38 91 GLY A O 1
ATOM 714 N N . GLN A 1 92 ? 22.015 9.379 -19.944 1.00 98.06 92 GLN A N 1
ATOM 715 C CA . GLN A 1 92 ? 21.598 7.973 -19.899 1.00 98.06 92 GLN A CA 1
ATOM 716 C C . GLN A 1 92 ? 20.142 7.891 -19.427 1.00 98.06 92 GLN A C 1
ATOM 718 O O . GLN A 1 92 ? 19.796 8.510 -18.422 1.00 98.06 92 GLN A O 1
ATOM 723 N N . GLU A 1 93 ? 19.295 7.130 -20.121 1.00 98.38 93 GLU A N 1
ATOM 724 C CA . GLU A 1 93 ? 17.974 6.770 -19.589 1.00 98.38 93 GLU A CA 1
ATOM 725 C C . GLU A 1 93 ? 18.143 5.840 -18.384 1.00 98.38 93 GLU A C 1
ATOM 727 O O . GLU A 1 93 ? 18.896 4.866 -18.454 1.00 98.38 93 GLU A O 1
ATOM 732 N N . ILE A 1 94 ? 17.447 6.132 -17.285 1.00 98.62 94 ILE A N 1
ATOM 733 C CA . ILE A 1 94 ? 17.525 5.309 -16.071 1.00 98.62 94 ILE A CA 1
ATOM 734 C C . ILE A 1 94 ? 16.715 4.016 -16.215 1.00 98.62 94 ILE A C 1
ATOM 736 O O . ILE A 1 94 ? 17.183 2.971 -15.775 1.00 98.62 94 ILE A O 1
ATOM 740 N N . THR A 1 95 ? 15.561 4.052 -16.886 1.00 98.75 95 THR A N 1
ATOM 741 C CA . THR A 1 95 ? 14.661 2.893 -17.067 1.00 98.75 95 THR A CA 1
ATOM 742 C C . THR A 1 95 ? 14.303 2.640 -18.545 1.00 98.75 95 THR A C 1
ATOM 744 O O . THR A 1 95 ? 13.138 2.697 -18.942 1.00 98.75 95 THR A O 1
ATOM 747 N N . PRO A 1 96 ? 15.293 2.406 -19.427 1.00 98.75 96 PRO A N 1
ATOM 748 C CA . PRO A 1 96 ? 15.057 2.335 -20.871 1.00 98.75 96 PRO A CA 1
ATOM 749 C C . PRO A 1 96 ? 14.058 1.245 -21.301 1.00 98.75 96 PRO A C 1
ATOM 751 O O . PRO A 1 96 ? 13.376 1.418 -22.317 1.00 98.75 96 PRO A O 1
ATOM 754 N N . ASN A 1 97 ? 13.941 0.127 -20.577 1.00 98.81 97 ASN A N 1
ATOM 755 C CA . ASN A 1 97 ? 13.002 -0.939 -20.935 1.00 98.81 97 ASN A CA 1
ATOM 756 C C . ASN A 1 97 ? 11.565 -0.603 -20.539 1.00 98.81 97 ASN A C 1
ATOM 758 O O . ASN A 1 97 ? 10.668 -0.787 -21.366 1.00 98.81 97 ASN A O 1
ATOM 762 N N . LEU A 1 98 ? 11.342 -0.061 -19.341 1.00 98.81 98 LEU A N 1
ATOM 763 C CA . LEU A 1 98 ? 10.035 0.463 -18.934 1.00 98.81 98 LEU A CA 1
ATOM 764 C C . LEU A 1 98 ? 9.594 1.605 -19.855 1.00 98.81 98 LEU A C 1
ATOM 766 O O . LEU A 1 98 ? 8.474 1.591 -20.364 1.00 98.81 98 LEU A O 1
ATOM 770 N N . ASN A 1 99 ? 10.496 2.538 -20.168 1.00 98.75 99 ASN A N 1
ATOM 771 C CA . ASN A 1 99 ? 10.216 3.637 -21.091 1.00 98.75 99 ASN A CA 1
ATOM 772 C C . ASN A 1 99 ? 9.812 3.136 -22.487 1.00 98.75 99 ASN A C 1
ATOM 774 O O . ASN A 1 99 ? 8.906 3.680 -23.124 1.00 98.75 99 ASN A O 1
ATOM 778 N N . ARG A 1 100 ? 10.477 2.082 -22.981 1.00 98.50 100 ARG A N 1
ATOM 779 C CA . ARG A 1 100 ? 10.116 1.421 -24.242 1.00 98.50 100 ARG A CA 1
ATOM 780 C C . ARG A 1 100 ? 8.738 0.768 -24.157 1.00 98.50 100 ARG A C 1
ATOM 782 O O . ARG A 1 100 ? 7.956 0.955 -25.083 1.00 98.50 100 ARG A O 1
ATOM 789 N N . LEU A 1 101 ? 8.438 0.060 -23.068 1.00 98.38 101 LEU A N 1
ATOM 790 C CA . LEU A 1 101 ? 7.140 -0.581 -22.849 1.00 98.38 101 LEU A CA 1
ATOM 791 C C . LEU A 1 101 ? 5.997 0.443 -22.838 1.00 98.38 101 LEU A C 1
ATOM 793 O O . LEU A 1 101 ? 4.979 0.212 -23.480 1.00 98.38 101 LEU A O 1
ATOM 797 N N . ILE A 1 102 ? 6.171 1.591 -22.179 1.00 98.38 102 ILE A N 1
ATOM 798 C CA . ILE A 1 102 ? 5.175 2.682 -22.150 1.00 98.38 102 ILE A CA 1
ATOM 799 C C . ILE A 1 102 ? 4.866 3.202 -23.563 1.00 98.38 102 ILE A C 1
ATOM 801 O O . ILE A 1 102 ? 3.724 3.532 -23.887 1.00 98.38 102 ILE A O 1
ATOM 805 N N . ARG A 1 103 ? 5.887 3.278 -24.423 1.00 97.31 103 ARG A N 1
ATOM 806 C CA . ARG A 1 103 ? 5.757 3.722 -25.821 1.00 97.31 103 ARG A CA 1
ATOM 807 C C . ARG A 1 103 ? 5.228 2.637 -26.764 1.00 97.31 103 ARG A C 1
ATOM 809 O O . ARG A 1 103 ? 4.965 2.935 -27.928 1.00 97.31 103 ARG A O 1
ATOM 816 N N . GLU A 1 104 ? 5.116 1.399 -26.300 1.00 96.25 104 GLU A N 1
ATOM 817 C CA . GLU A 1 104 ? 4.651 0.269 -27.098 1.00 96.25 104 GLU A CA 1
ATOM 818 C C . GLU A 1 104 ? 3.132 0.316 -27.289 1.00 96.25 104 GLU A C 1
ATOM 820 O O . GLU A 1 104 ? 2.383 0.727 -26.405 1.00 96.25 104 GLU A O 1
ATOM 825 N N . SER A 1 105 ? 2.674 -0.106 -28.468 1.00 96.00 105 SER A N 1
ATOM 826 C CA . SER A 1 105 ? 1.247 -0.256 -28.755 1.00 96.00 105 SER A CA 1
ATOM 827 C C . SER A 1 105 ? 0.642 -1.308 -27.822 1.00 96.00 105 SER A C 1
ATOM 829 O O . SER A 1 105 ? 1.255 -2.346 -27.583 1.00 96.00 105 SER A O 1
ATOM 831 N N . GLY A 1 106 ? -0.528 -1.018 -27.265 1.00 96.31 106 GLY A N 1
ATOM 832 C CA . GLY A 1 106 ? -1.203 -1.847 -26.272 1.00 96.31 106 GLY A CA 1
ATOM 833 C C . GLY A 1 106 ? -0.880 -1.490 -24.824 1.00 96.31 106 GLY A C 1
ATOM 834 O O . GLY A 1 106 ? -1.437 -2.112 -23.922 1.00 96.31 106 GLY A O 1
ATOM 835 N N . SER A 1 107 ? -0.016 -0.500 -24.576 1.00 98.12 107 SER A N 1
ATOM 836 C CA . SER A 1 107 ? 0.401 -0.118 -23.225 1.00 98.12 107 SER A CA 1
ATOM 837 C C . SER A 1 107 ? -0.342 1.104 -22.687 1.00 98.12 107 SER A C 1
ATOM 839 O O . SER A 1 107 ? -0.364 2.178 -23.293 1.00 98.12 107 SER A O 1
ATOM 841 N N . PHE A 1 108 ? -0.891 0.961 -21.487 1.00 98.56 108 PHE A N 1
ATOM 842 C CA . PHE A 1 108 ? -1.401 2.052 -20.668 1.00 98.56 108 PHE A CA 1
ATOM 843 C C . PHE A 1 108 ? -0.434 2.354 -19.535 1.00 98.56 108 PHE A C 1
ATOM 845 O O . PHE A 1 108 ? -0.007 1.446 -18.828 1.00 98.56 108 PHE A O 1
ATOM 852 N N . TYR A 1 109 ? -0.104 3.627 -19.353 1.00 98.75 109 TYR A N 1
ATOM 853 C CA . TYR A 1 109 ? 0.766 4.108 -18.285 1.00 98.75 109 TYR A CA 1
ATOM 854 C C . TYR A 1 109 ? -0.007 5.056 -17.375 1.00 98.75 109 TYR A C 1
ATOM 856 O O . TYR A 1 109 ? -0.555 6.051 -17.838 1.00 98.75 109 TYR A O 1
ATOM 864 N N . PHE A 1 110 ? -0.047 4.753 -16.085 1.00 98.69 110 PHE A N 1
ATOM 865 C CA . PHE A 1 110 ? -0.700 5.564 -15.069 1.00 98.69 110 PHE A CA 1
ATOM 866 C C . PHE A 1 110 ? 0.378 6.351 -14.319 1.00 98.69 110 PHE A C 1
ATOM 868 O O . PHE A 1 110 ? 1.109 5.788 -13.504 1.00 98.69 110 PHE A O 1
ATOM 875 N N . ASP A 1 111 ? 0.498 7.645 -14.621 1.00 97.56 111 ASP A N 1
ATOM 876 C CA . ASP A 1 111 ? 1.561 8.523 -14.106 1.00 97.56 111 ASP A CA 1
ATOM 877 C C . ASP A 1 111 ? 1.203 9.210 -12.775 1.00 97.56 111 ASP A C 1
ATOM 879 O O . ASP A 1 111 ? 2.067 9.790 -12.114 1.00 97.56 111 ASP A O 1
ATOM 883 N N . ASN A 1 112 ? -0.062 9.113 -12.359 1.00 97.44 112 ASN A N 1
ATOM 884 C CA . ASN A 1 112 ? -0.578 9.549 -11.058 1.00 97.44 112 ASN A CA 1
ATOM 885 C C . ASN A 1 112 ? -1.085 8.359 -10.231 1.00 97.44 112 ASN A C 1
ATOM 887 O O . ASN A 1 112 ? -2.176 8.407 -9.658 1.00 97.44 112 ASN A O 1
ATOM 891 N N . TYR A 1 113 ? -0.290 7.291 -10.187 1.00 98.56 113 TYR A N 1
ATOM 892 C CA . TYR A 1 113 ? -0.562 6.097 -9.399 1.00 98.56 113 TYR A CA 1
ATOM 893 C C . TYR A 1 113 ? 0.292 6.092 -8.124 1.00 98.56 113 TYR A C 1
ATOM 895 O O . TYR A 1 113 ? 1.454 6.490 -8.120 1.00 98.56 113 TYR A O 1
ATOM 903 N N . TYR A 1 114 ? -0.306 5.719 -6.998 1.00 98.50 114 TYR A N 1
ATOM 904 C CA . TYR A 1 114 ? 0.292 5.932 -5.684 1.00 98.50 114 TYR A CA 1
ATOM 905 C C . TYR A 1 114 ? 0.363 4.657 -4.851 1.00 98.50 114 TYR A C 1
ATOM 907 O O . TYR A 1 114 ? -0.577 3.857 -4.810 1.00 98.50 114 TYR A O 1
ATOM 915 N N . GLN A 1 115 ? 1.468 4.503 -4.122 1.00 97.06 115 GLN A N 1
ATOM 916 C CA . GLN A 1 115 ? 1.597 3.440 -3.134 1.00 97.06 115 GLN A CA 1
ATOM 917 C C . GLN A 1 115 ? 0.533 3.586 -2.043 1.00 97.06 115 GLN A C 1
ATOM 919 O O . GLN A 1 115 ? 0.144 4.698 -1.664 1.00 97.06 115 GLN A O 1
ATOM 924 N N . HIS A 1 116 ? 0.125 2.463 -1.474 1.00 93.94 116 HIS A N 1
ATOM 925 C CA . HIS A 1 116 ? -0.817 2.436 -0.373 1.00 93.94 116 HIS A CA 1
ATOM 926 C C . HIS A 1 116 ? -0.415 1.339 0.612 1.00 93.94 116 HIS A C 1
ATOM 928 O O . HIS A 1 116 ? -0.884 0.215 0.529 1.00 93.94 116 HIS A O 1
ATOM 934 N N . ILE A 1 117 ? 0.481 1.666 1.545 1.00 92.38 117 ILE A N 1
ATOM 935 C CA . ILE A 1 117 ? 1.110 0.687 2.444 1.00 92.38 117 ILE A CA 1
ATOM 936 C C . ILE A 1 117 ? 0.939 1.073 3.917 1.00 92.38 117 ILE A C 1
ATOM 938 O O . ILE A 1 117 ? 0.846 2.260 4.259 1.00 92.38 117 ILE A O 1
ATOM 942 N N . GLY A 1 118 ? 0.918 0.057 4.777 1.00 87.12 118 GLY A N 1
ATOM 943 C CA . GLY A 1 118 ? 1.077 0.171 6.219 1.00 87.12 118 GLY A CA 1
ATOM 944 C C . GLY A 1 118 ? 2.531 -0.087 6.620 1.00 87.12 118 GLY A C 1
ATOM 945 O O . GLY A 1 118 ? 3.464 0.381 5.964 1.00 87.12 118 GLY A O 1
ATOM 946 N N . ARG A 1 119 ? 2.737 -0.824 7.715 1.00 83.81 119 ARG A N 1
ATOM 947 C CA . ARG A 1 119 ? 4.077 -1.193 8.215 1.00 83.81 119 ARG A CA 1
ATOM 948 C C . ARG A 1 119 ? 4.675 -2.434 7.547 1.00 83.81 119 ARG A C 1
ATOM 950 O O . ARG A 1 119 ? 5.839 -2.734 7.797 1.00 83.81 119 ARG A O 1
ATOM 957 N N . GLY A 1 120 ? 3.905 -3.150 6.733 1.00 87.31 120 GLY A N 1
ATOM 958 C CA . GLY A 1 120 ? 4.351 -4.330 5.993 1.00 87.31 120 GLY A CA 1
ATOM 959 C C . GLY A 1 120 ? 5.073 -4.021 4.680 1.00 87.31 120 GLY A C 1
ATOM 960 O O . GLY A 1 120 ? 5.518 -4.962 4.024 1.00 87.31 120 GLY A O 1
ATOM 961 N N . ASN A 1 121 ? 5.186 -2.743 4.289 1.00 91.38 121 ASN A N 1
ATOM 962 C CA . ASN A 1 121 ? 5.860 -2.285 3.065 1.00 91.38 121 ASN A CA 1
ATOM 963 C C . ASN A 1 121 ? 5.455 -3.109 1.831 1.00 91.38 121 ASN A C 1
ATOM 965 O O . ASN A 1 121 ? 4.286 -3.082 1.443 1.00 91.38 121 ASN A O 1
ATOM 969 N N . THR A 1 122 ? 6.391 -3.867 1.256 1.00 95.62 122 THR A N 1
ATOM 970 C CA . THR A 1 122 ? 6.210 -4.793 0.132 1.00 95.62 122 THR A CA 1
ATOM 971 C C . THR A 1 122 ? 4.983 -5.689 0.317 1.00 95.62 122 THR A C 1
ATOM 973 O O . THR A 1 122 ? 4.149 -5.767 -0.579 1.00 95.62 122 THR A O 1
ATOM 976 N N . SER A 1 123 ? 4.810 -6.310 1.492 1.00 96.88 123 SER A N 1
ATOM 977 C CA . SER A 1 123 ? 3.686 -7.228 1.750 1.00 96.88 123 SER A CA 1
ATOM 978 C C . SER A 1 123 ? 2.325 -6.531 1.800 1.00 96.88 123 SER A C 1
ATOM 980 O O . SER A 1 123 ? 1.321 -7.107 1.379 1.00 96.88 123 SER A O 1
ATOM 982 N N . ASP A 1 124 ? 2.280 -5.274 2.248 1.00 97.50 124 ASP A N 1
ATOM 983 C CA . ASP A 1 124 ? 1.051 -4.485 2.208 1.00 97.50 124 ASP A CA 1
ATOM 984 C C . ASP A 1 124 ? 0.734 -4.057 0.771 1.00 97.50 124 ASP A C 1
ATOM 986 O O . ASP A 1 124 ? -0.420 -4.137 0.365 1.00 97.50 124 ASP A O 1
ATOM 990 N N . ALA A 1 125 ? 1.732 -3.687 -0.037 1.00 98.19 125 ALA A N 1
ATOM 991 C CA . ALA A 1 125 ? 1.514 -3.392 -1.455 1.00 98.19 125 ALA A CA 1
ATOM 992 C C . ALA A 1 125 ? 0.943 -4.607 -2.209 1.00 98.19 125 ALA A C 1
ATOM 994 O O . ALA A 1 125 ? -0.001 -4.459 -2.991 1.00 98.19 125 ALA A O 1
ATOM 995 N N . GLU A 1 126 ? 1.453 -5.812 -1.930 1.00 98.44 126 GLU A N 1
ATOM 996 C CA . GLU A 1 126 ? 0.913 -7.067 -2.465 1.00 98.44 126 GLU A CA 1
ATOM 997 C C . GLU A 1 126 ? -0.544 -7.281 -2.032 1.00 98.44 126 GLU A C 1
ATOM 999 O O . GLU A 1 126 ? -1.412 -7.580 -2.864 1.00 98.44 126 GLU A O 1
ATOM 1004 N N . PHE A 1 127 ? -0.812 -7.119 -0.731 1.00 98.50 127 PHE A N 1
ATOM 1005 C CA . PHE A 1 127 ? -2.132 -7.300 -0.140 1.00 98.50 127 PHE A CA 1
ATOM 1006 C C . PHE A 1 127 ? -3.152 -6.352 -0.767 1.00 98.50 127 PHE A C 1
ATOM 1008 O O . PHE A 1 127 ? -4.215 -6.790 -1.216 1.00 98.50 127 PHE A O 1
ATOM 1015 N N . VAL A 1 128 ? -2.824 -5.065 -0.826 1.00 98.25 128 VAL A N 1
ATOM 1016 C CA . VAL A 1 128 ? -3.712 -4.011 -1.312 1.00 98.25 128 VAL A CA 1
ATOM 1017 C C . VAL A 1 128 ? -3.999 -4.194 -2.796 1.00 98.25 128 VAL A C 1
ATOM 1019 O O . VAL A 1 128 ? -5.163 -4.186 -3.194 1.00 98.25 128 VAL A O 1
ATOM 1022 N N . THR A 1 129 ? -2.964 -4.456 -3.595 1.00 98.50 129 THR A N 1
ATOM 1023 C CA . THR A 1 129 ? -3.082 -4.708 -5.039 1.00 98.50 129 THR A CA 1
ATOM 1024 C C . THR A 1 129 ? -4.008 -5.891 -5.330 1.00 98.50 129 THR A C 1
ATOM 1026 O O . THR A 1 129 ? -4.842 -5.827 -6.235 1.00 98.50 129 THR A O 1
ATOM 1029 N N . ASN A 1 130 ? -3.905 -6.968 -4.544 1.00 98.38 130 ASN A N 1
ATOM 1030 C CA . ASN A 1 130 ? -4.707 -8.171 -4.754 1.00 98.38 130 ASN A CA 1
ATOM 1031 C C . ASN A 1 130 ? -6.110 -8.100 -4.143 1.00 98.38 130 ASN A C 1
ATOM 1033 O O . ASN A 1 130 ? -6.992 -8.801 -4.631 1.00 98.38 130 ASN A O 1
ATOM 1037 N N . ASN A 1 131 ? -6.352 -7.297 -3.103 1.00 97.62 131 ASN A N 1
ATOM 1038 C CA . ASN A 1 131 ? -7.622 -7.324 -2.363 1.00 97.62 131 ASN A CA 1
ATOM 1039 C C . ASN A 1 131 ? -8.441 -6.033 -2.453 1.00 97.62 131 ASN A C 1
ATOM 1041 O O . ASN A 1 131 ? -9.630 -6.072 -2.153 1.00 97.62 131 ASN A O 1
ATOM 1045 N N . SER A 1 132 ? -7.855 -4.908 -2.877 1.00 97.50 132 SER A N 1
ATOM 1046 C CA . SER A 1 132 ? -8.508 -3.588 -2.861 1.00 97.50 132 SER A CA 1
ATOM 1047 C C . SER A 1 132 ? -9.067 -3.209 -1.483 1.00 97.50 132 SER A C 1
ATOM 1049 O O . SER A 1 132 ? -10.120 -2.583 -1.359 1.00 97.50 132 SER A O 1
ATOM 1051 N N . LEU A 1 133 ? -8.365 -3.617 -0.429 1.00 96.25 133 LEU A N 1
ATOM 1052 C CA . LEU A 1 133 ? -8.644 -3.261 0.957 1.00 96.25 133 LEU A CA 1
ATOM 1053 C C . LEU A 1 133 ? -7.467 -2.450 1.480 1.00 96.25 133 LEU A C 1
ATOM 1055 O O . LEU A 1 133 ? -6.332 -2.712 1.094 1.00 96.25 133 LEU A O 1
ATOM 1059 N N . TYR A 1 134 ? -7.722 -1.503 2.376 1.00 95.12 134 TYR A N 1
ATOM 1060 C CA . TYR A 1 134 ? -6.653 -0.828 3.105 1.00 95.12 134 TYR A CA 1
ATOM 1061 C C . TYR A 1 134 ? -5.890 -1.858 3.946 1.00 95.12 134 TYR A C 1
ATOM 1063 O O . TYR A 1 134 ? -6.538 -2.706 4.570 1.00 95.12 134 TYR A O 1
ATOM 1071 N N . PRO A 1 135 ? -4.550 -1.785 4.000 1.00 94.19 135 PRO A N 1
ATOM 1072 C CA . PRO A 1 135 ? -3.760 -2.691 4.812 1.00 94.19 135 PRO A CA 1
ATOM 1073 C C . PRO A 1 135 ? -3.937 -2.366 6.298 1.00 94.19 135 PRO A C 1
ATOM 1075 O O . PRO A 1 135 ? -4.462 -1.311 6.679 1.00 94.19 135 PRO A O 1
ATOM 1078 N N . ALA A 1 136 ? -3.471 -3.279 7.140 1.00 85.06 136 ALA A N 1
ATOM 1079 C CA . ALA A 1 136 ? -3.361 -3.079 8.574 1.00 85.06 136 ALA A CA 1
ATOM 1080 C C . ALA A 1 136 ? -2.558 -1.806 8.912 1.00 85.06 136 ALA A C 1
ATOM 1082 O O . ALA A 1 136 ? -1.624 -1.419 8.205 1.00 85.06 136 ALA A O 1
ATOM 1083 N N . TYR A 1 137 ? -2.939 -1.128 9.997 1.00 77.25 137 TYR A N 1
ATOM 1084 C CA . TYR A 1 137 ? -2.271 0.105 10.423 1.00 77.25 137 TYR A CA 1
ATOM 1085 C C . TYR A 1 137 ? -1.035 -0.169 11.297 1.00 77.25 137 TYR A C 1
ATOM 1087 O O . TYR A 1 137 ? 0.024 0.427 11.080 1.00 77.25 137 TYR A O 1
ATOM 1095 N N . ASP A 1 138 ? -1.162 -1.071 12.276 1.00 66.81 138 ASP A N 1
ATOM 1096 C CA . ASP A 1 138 ? -0.177 -1.252 13.352 1.00 66.81 138 ASP A CA 1
ATOM 1097 C C . ASP A 1 138 ? 0.828 -2.384 13.112 1.00 66.81 138 ASP A C 1
ATOM 1099 O O . ASP A 1 138 ? 1.954 -2.315 13.613 1.00 66.81 138 ASP A O 1
ATOM 1103 N N . TYR A 1 139 ? 0.463 -3.398 12.329 1.00 74.81 139 TYR A N 1
ATOM 1104 C CA . TYR A 1 139 ? 1.321 -4.535 11.995 1.00 74.81 139 TYR A CA 1
ATOM 1105 C C . TYR A 1 139 ? 1.271 -4.843 10.495 1.00 74.81 139 TYR A C 1
ATOM 1107 O O . TYR A 1 139 ? 0.376 -4.367 9.802 1.00 74.81 139 TYR A O 1
ATOM 1115 N N . PRO A 1 140 ? 2.234 -5.612 9.956 1.00 85.69 140 PRO A N 1
ATOM 1116 C CA . PRO A 1 140 ? 2.140 -6.123 8.592 1.00 85.69 140 PRO A CA 1
ATOM 1117 C C . PRO A 1 140 ? 0.851 -6.926 8.405 1.00 85.69 140 PRO A C 1
ATOM 1119 O O . PRO A 1 140 ? 0.547 -7.813 9.210 1.00 85.69 140 PRO A O 1
ATOM 1122 N N . THR A 1 141 ? 0.109 -6.662 7.329 1.00 91.06 141 THR A N 1
ATOM 1123 C CA . THR A 1 141 ? -1.224 -7.258 7.133 1.00 91.06 141 THR A CA 1
ATOM 1124 C C . THR A 1 141 ? -1.184 -8.786 7.100 1.00 91.06 141 THR A C 1
ATOM 1126 O O . THR A 1 141 ? -2.042 -9.447 7.685 1.00 91.06 141 THR A O 1
ATOM 1129 N N . TYR A 1 142 ? -0.160 -9.363 6.465 1.00 92.62 142 TYR A N 1
ATOM 1130 C CA . TYR A 1 142 ? 0.032 -10.814 6.397 1.00 92.62 142 TYR A CA 1
ATOM 1131 C C . TYR A 1 142 ? 0.410 -11.457 7.732 1.00 92.62 142 TYR A C 1
ATOM 1133 O O . TYR A 1 142 ? 0.288 -12.673 7.856 1.00 92.62 142 TYR A O 1
ATOM 1141 N N . GLU A 1 143 ? 0.858 -10.693 8.727 1.00 85.19 143 GLU A N 1
ATOM 1142 C CA . GLU A 1 143 ? 1.071 -11.201 10.084 1.00 85.19 143 GLU A CA 1
ATOM 1143 C C . GLU A 1 143 ? -0.203 -11.076 10.921 1.00 85.19 143 GLU A C 1
ATOM 1145 O O . GLU A 1 143 ? -0.613 -12.046 11.557 1.00 85.19 143 GLU A O 1
ATOM 1150 N N . GLU A 1 144 ? -0.841 -9.904 10.898 1.00 83.88 144 GLU A N 1
ATOM 1151 C CA . GLU A 1 144 ? -1.996 -9.598 11.750 1.00 83.88 144 GLU A CA 1
ATOM 1152 C C . GLU A 1 144 ? -3.260 -10.359 11.332 1.00 83.88 144 GLU A C 1
ATOM 1154 O O . GLU A 1 144 ? -3.998 -10.857 12.181 1.00 83.88 144 GLU A O 1
ATOM 1159 N N . TYR A 1 145 ? -3.486 -10.491 10.023 1.00 87.88 145 TYR A N 1
ATOM 1160 C CA . TYR A 1 145 ? -4.713 -11.042 9.441 1.00 87.88 145 TYR A CA 1
ATOM 1161 C C . TYR A 1 145 ? -4.446 -12.280 8.580 1.00 87.88 145 TYR A C 1
ATOM 1163 O O . TYR A 1 145 ? -5.188 -12.567 7.642 1.00 87.88 145 TYR A O 1
ATOM 1171 N N . ALA A 1 146 ? -3.383 -13.026 8.898 1.00 86.56 146 ALA A N 1
ATOM 1172 C CA . ALA A 1 146 ? -2.955 -14.204 8.144 1.00 86.56 146 ALA A CA 1
ATOM 1173 C C . ALA A 1 146 ? -4.069 -15.243 7.953 1.00 86.56 146 ALA A C 1
ATOM 1175 O O . ALA A 1 146 ? -4.143 -15.863 6.896 1.00 86.56 146 ALA A O 1
ATOM 1176 N N . ASP A 1 147 ? -4.912 -15.426 8.975 1.00 87.19 147 ASP A N 1
ATOM 1177 C CA . ASP A 1 147 ? -5.947 -16.464 9.051 1.00 87.19 147 ASP A CA 1
ATOM 1178 C C . ASP A 1 147 ? -7.332 -15.996 8.561 1.00 87.19 147 ASP A C 1
ATOM 1180 O O . ASP A 1 147 ? -8.295 -16.764 8.607 1.00 87.19 147 ASP A O 1
ATOM 1184 N N . ASN A 1 148 ? -7.447 -14.747 8.098 1.00 91.44 148 ASN A N 1
ATOM 1185 C CA . ASN A 1 148 ? -8.707 -14.205 7.599 1.00 91.44 148 ASN A CA 1
ATOM 1186 C C . ASN A 1 148 ? -9.126 -14.824 6.263 1.00 91.44 148 ASN A C 1
ATOM 1188 O O . ASN A 1 148 ? -8.311 -15.299 5.470 1.00 91.44 148 ASN A O 1
ATOM 1192 N N . THR A 1 149 ? -10.420 -14.729 5.975 1.00 91.75 149 THR A N 1
ATOM 1193 C CA . THR A 1 149 ? -10.984 -15.058 4.671 1.00 91.75 149 THR A CA 1
ATOM 1194 C C . THR A 1 149 ? -10.857 -13.864 3.735 1.00 91.75 149 THR A C 1
ATOM 1196 O O . THR A 1 149 ? -11.382 -12.781 3.996 1.00 91.75 149 THR A O 1
ATOM 1199 N N . PHE A 1 150 ? -10.225 -14.083 2.586 1.00 94.38 150 PHE A N 1
ATOM 1200 C CA . PHE A 1 150 ? -10.105 -13.081 1.533 1.00 94.38 150 PHE A CA 1
ATOM 1201 C C . PHE A 1 150 ? -10.802 -13.533 0.252 1.00 94.38 150 PHE A C 1
ATOM 1203 O O . PHE A 1 150 ? -10.986 -14.721 -0.000 1.00 94.38 150 PHE A O 1
ATOM 1210 N N . TYR A 1 151 ? -11.192 -12.564 -0.574 1.00 94.69 151 TYR A N 1
ATOM 1211 C CA . TYR A 1 151 ? -11.756 -12.809 -1.902 1.00 94.69 151 TYR A CA 1
ATOM 1212 C C . TYR A 1 151 ? -11.249 -11.753 -2.889 1.00 94.69 151 TYR A C 1
ATOM 1214 O O . TYR A 1 151 ? -12.004 -10.942 -3.429 1.00 94.69 151 TYR A O 1
ATOM 1222 N N . GLY A 1 152 ? -9.924 -11.732 -3.034 1.00 96.00 152 GLY A N 1
ATOM 1223 C CA . GLY A 1 152 ? -9.189 -10.871 -3.953 1.00 96.00 152 GLY A CA 1
ATOM 1224 C C . GLY A 1 152 ? -8.965 -11.494 -5.334 1.00 96.00 152 GLY A C 1
ATOM 1225 O O . GLY A 1 152 ? -9.558 -12.517 -5.688 1.00 96.00 152 GLY A O 1
ATOM 1226 N N . LEU A 1 153 ? -8.070 -10.880 -6.112 1.00 98.31 153 LEU A N 1
ATOM 1227 C CA . LEU A 1 153 ? -7.745 -11.239 -7.494 1.00 98.31 153 LEU A CA 1
ATOM 1228 C C . LEU A 1 153 ? -7.483 -12.740 -7.707 1.00 98.31 153 LEU A C 1
ATOM 1230 O O . LEU A 1 153 ? -8.094 -13.290 -8.628 1.00 98.31 153 LEU A O 1
ATOM 1234 N N . PRO A 1 154 ? -6.662 -13.436 -6.884 1.00 98.19 154 PRO A N 1
ATOM 1235 C CA . PRO A 1 154 ? -6.385 -14.852 -7.111 1.00 98.19 154 PRO A CA 1
ATOM 1236 C C . PRO A 1 154 ? -7.655 -15.703 -7.011 1.00 98.19 154 PRO A C 1
ATOM 1238 O O . PRO A 1 154 ? -7.945 -16.486 -7.913 1.00 98.19 154 PRO A O 1
ATOM 1241 N N . TRP A 1 155 ? -8.470 -15.505 -5.968 1.00 97.62 155 TRP A N 1
ATOM 1242 C CA . TRP A 1 155 ? -9.745 -16.213 -5.809 1.00 97.62 155 TRP A CA 1
ATOM 1243 C C . TRP A 1 155 ? -10.734 -15.919 -6.935 1.00 97.62 155 TRP A C 1
ATOM 1245 O O . TRP A 1 155 ? -11.363 -16.842 -7.455 1.00 97.62 155 TRP A O 1
ATOM 1255 N N . ILE A 1 156 ? -10.862 -14.651 -7.336 1.00 97.44 156 ILE A N 1
ATOM 1256 C CA . ILE A 1 156 ? -11.787 -14.250 -8.402 1.00 97.44 156 ILE A CA 1
ATOM 1257 C C . ILE A 1 156 ? -11.387 -14.900 -9.731 1.00 97.44 156 ILE A C 1
ATOM 1259 O O . ILE A 1 156 ? -12.248 -15.416 -10.449 1.00 97.44 156 ILE A O 1
ATOM 1263 N N . LEU A 1 157 ? -10.096 -14.921 -10.065 1.00 98.31 157 LEU A N 1
ATOM 1264 C CA . LEU A 1 157 ? -9.617 -15.564 -11.288 1.00 98.31 157 LEU A CA 1
ATOM 1265 C C . LEU A 1 157 ? -9.759 -17.092 -11.222 1.00 98.31 157 LEU A C 1
ATOM 1267 O O . LEU A 1 157 ? -10.191 -17.695 -12.205 1.00 98.31 157 LEU A O 1
ATOM 1271 N N . ARG A 1 158 ? -9.522 -17.721 -10.065 1.00 97.12 158 ARG A N 1
ATOM 1272 C CA . ARG A 1 158 ? -9.747 -19.167 -9.866 1.00 97.12 158 ARG A CA 1
ATOM 1273 C C . ARG A 1 158 ? -11.206 -19.578 -10.028 1.00 97.12 158 ARG A C 1
ATOM 1275 O O . ARG A 1 158 ? -11.496 -20.577 -10.690 1.00 97.12 158 ARG A O 1
ATOM 1282 N N . ASP A 1 159 ? -12.146 -18.781 -9.521 1.00 96.38 159 ASP A N 1
ATOM 1283 C CA . ASP A 1 159 ? -13.579 -18.986 -9.781 1.00 96.38 159 ASP A CA 1
ATOM 1284 C C . ASP A 1 159 ? -13.901 -18.923 -11.290 1.00 96.38 159 ASP A C 1
ATOM 1286 O O . ASP A 1 159 ? -14.824 -19.592 -11.767 1.00 96.38 159 ASP A O 1
ATOM 1290 N N . ASN A 1 160 ? -13.084 -18.195 -12.058 1.00 97.25 160 ASN A N 1
ATOM 1291 C CA . ASN A 1 160 ? -13.121 -18.107 -13.518 1.00 97.25 160 ASN A CA 1
ATOM 1292 C C . ASN A 1 160 ? -12.128 -19.054 -14.223 1.00 97.25 160 ASN A C 1
ATOM 1294 O O . ASN A 1 160 ? -11.808 -18.839 -15.390 1.00 97.25 160 ASN A O 1
ATOM 1298 N N . LYS A 1 161 ? -11.729 -20.140 -13.546 1.00 97.50 161 LYS A N 1
ATOM 1299 C CA . LYS A 1 161 ? -10.891 -21.254 -14.032 1.00 97.50 161 LYS A CA 1
ATOM 1300 C C . LYS A 1 161 ? -9.391 -21.015 -14.094 1.00 97.50 161 LYS A C 1
ATOM 1302 O O . LYS A 1 161 ? -8.697 -21.937 -14.485 1.00 97.50 161 LYS A O 1
ATOM 1307 N N . TYR A 1 162 ? -8.884 -19.865 -13.673 1.00 98.56 162 TYR A N 1
ATOM 1308 C CA . TYR A 1 162 ? -7.448 -19.622 -13.741 1.00 98.56 162 TYR A CA 1
ATOM 1309 C C . TYR A 1 162 ? -6.676 -20.438 -12.703 1.00 98.56 162 TYR A C 1
ATOM 1311 O O . TYR A 1 162 ? -7.172 -20.628 -11.593 1.00 98.56 162 TYR A O 1
ATOM 1319 N N . THR A 1 163 ? -5.440 -20.821 -13.019 1.00 98.56 163 THR A N 1
ATOM 1320 C CA . THR A 1 163 ? -4.454 -21.286 -12.027 1.00 98.56 163 THR A CA 1
ATOM 1321 C C . THR A 1 163 ? -3.635 -20.101 -11.517 1.00 98.56 163 THR A C 1
ATOM 1323 O O . THR A 1 163 ? -3.139 -19.323 -12.329 1.00 98.56 163 THR A O 1
ATOM 1326 N N . ALA A 1 164 ? -3.477 -19.927 -10.201 1.00 98.50 164 ALA A N 1
ATOM 1327 C CA . ALA A 1 164 ? -2.828 -18.733 -9.631 1.00 98.50 164 ALA A CA 1
ATOM 1328 C C . ALA A 1 164 ? -1.560 -19.062 -8.828 1.00 98.50 164 ALA A C 1
ATOM 1330 O O . ALA A 1 164 ? -1.652 -19.667 -7.758 1.00 98.50 164 ALA A O 1
ATOM 1331 N N . TRP A 1 165 ? -0.383 -18.645 -9.305 1.00 98.69 165 TRP A N 1
ATOM 1332 C CA . TRP A 1 165 ? 0.914 -18.848 -8.638 1.00 98.69 165 TRP A CA 1
ATOM 1333 C C . TRP A 1 165 ? 1.604 -17.519 -8.316 1.00 98.69 165 TRP A C 1
ATOM 1335 O O . TRP A 1 165 ? 1.399 -16.509 -8.993 1.00 98.69 165 TRP A O 1
ATOM 1345 N N . VAL A 1 166 ? 2.455 -17.545 -7.293 1.00 98.75 166 VAL A N 1
ATOM 1346 C CA . VAL A 1 166 ? 3.294 -16.417 -6.872 1.00 98.75 166 VAL A CA 1
ATOM 1347 C C . VAL A 1 166 ? 4.772 -16.808 -6.867 1.00 98.75 166 VAL A C 1
ATOM 1349 O O . VAL A 1 166 ? 5.109 -17.955 -6.570 1.00 98.75 166 VAL A O 1
ATOM 1352 N N . PHE A 1 167 ? 5.644 -15.863 -7.220 1.00 98.81 167 PHE A N 1
ATOM 1353 C CA . PHE A 1 167 ? 7.074 -16.065 -7.452 1.00 98.81 167 PHE A CA 1
ATOM 1354 C C . PHE A 1 167 ? 7.887 -15.001 -6.718 1.00 98.81 167 PHE A C 1
ATOM 1356 O O . PHE A 1 167 ? 7.648 -13.804 -6.904 1.00 98.81 167 PHE A O 1
ATOM 1363 N N . HIS A 1 168 ? 8.873 -15.418 -5.926 1.00 98.19 168 HIS A N 1
ATOM 1364 C CA . HIS A 1 168 ? 9.785 -14.491 -5.259 1.00 98.19 168 HIS A CA 1
ATOM 1365 C C . HIS A 1 168 ? 11.145 -15.132 -4.962 1.00 98.19 168 HIS A C 1
ATOM 1367 O O . HIS A 1 168 ? 11.221 -16.236 -4.431 1.00 98.19 168 HIS A O 1
ATOM 1373 N N . GLY A 1 169 ? 12.231 -14.414 -5.246 1.00 95.62 169 GLY A N 1
ATOM 1374 C CA . GLY A 1 169 ? 13.608 -14.874 -5.029 1.00 95.62 169 GLY A CA 1
ATOM 1375 C C . GLY A 1 169 ? 14.102 -14.766 -3.581 1.00 95.62 169 GLY A C 1
ATOM 1376 O O . GLY A 1 169 ? 15.280 -14.475 -3.373 1.00 95.62 169 GLY A O 1
ATOM 1377 N N . TYR A 1 170 ? 13.219 -14.943 -2.591 1.00 95.00 170 TYR A N 1
ATOM 1378 C CA . TYR A 1 170 ? 13.564 -14.911 -1.166 1.00 95.00 170 TYR A CA 1
ATOM 1379 C C . TYR A 1 170 ? 12.753 -15.928 -0.348 1.00 95.00 170 TYR A C 1
ATOM 1381 O O . TYR A 1 170 ? 11.845 -16.591 -0.858 1.00 95.00 170 TYR A O 1
ATOM 1389 N N . LYS A 1 171 ? 13.111 -16.082 0.929 1.00 93.56 171 LYS A N 1
ATOM 1390 C CA . LYS A 1 171 ? 12.542 -17.072 1.853 1.00 93.56 171 LYS A CA 1
ATOM 1391 C C . LYS A 1 171 ? 11.039 -16.897 2.031 1.00 93.56 171 LYS A C 1
ATOM 1393 O O . LYS A 1 171 ? 10.556 -15.803 2.324 1.00 93.56 171 LYS A O 1
ATOM 1398 N N . LYS A 1 172 ? 10.308 -18.005 1.944 1.00 94.12 172 LYS A N 1
ATOM 1399 C CA . LYS A 1 172 ? 8.843 -18.020 1.988 1.00 94.12 172 LYS A CA 1
ATOM 1400 C C . LYS A 1 172 ? 8.220 -17.609 3.322 1.00 94.12 172 LYS A C 1
ATOM 1402 O O . LYS A 1 172 ? 7.080 -17.150 3.345 1.00 94.12 172 LYS A O 1
ATOM 1407 N N . GLU A 1 173 ? 8.935 -17.765 4.435 1.00 91.81 173 GLU A N 1
ATOM 1408 C CA . GLU A 1 173 ? 8.439 -17.384 5.764 1.00 91.81 173 GLU A CA 1
ATOM 1409 C C . GLU A 1 173 ? 8.511 -15.872 5.994 1.00 91.81 173 GLU A C 1
ATOM 1411 O O . GLU A 1 173 ? 7.898 -15.354 6.931 1.00 91.81 173 GLU A O 1
ATOM 1416 N N . PHE A 1 174 ? 9.276 -15.159 5.165 1.00 91.31 174 PHE A N 1
ATOM 1417 C CA . PHE A 1 174 ? 9.423 -13.721 5.276 1.00 91.31 174 PHE A CA 1
ATOM 1418 C C . PHE A 1 174 ? 8.083 -13.019 4.994 1.00 91.31 174 PHE A C 1
ATOM 1420 O O . PHE A 1 174 ? 7.335 -13.434 4.108 1.00 91.31 174 PHE A O 1
ATOM 1427 N N . TRP A 1 175 ? 7.746 -12.009 5.804 1.00 89.38 175 TRP A N 1
ATOM 1428 C CA . TRP A 1 175 ? 6.408 -11.395 5.871 1.00 89.38 175 TRP A CA 1
ATOM 1429 C C . TRP A 1 175 ? 5.243 -12.381 6.095 1.00 89.38 175 TRP A C 1
ATOM 1431 O O . TRP A 1 175 ? 4.099 -12.056 5.799 1.00 89.38 175 TRP A O 1
ATOM 1441 N N . ASN A 1 176 ? 5.499 -13.596 6.597 1.00 93.38 176 ASN A N 1
ATOM 1442 C CA . ASN A 1 176 ? 4.484 -14.643 6.777 1.00 93.38 176 ASN A CA 1
ATOM 1443 C C . ASN A 1 176 ? 3.756 -15.055 5.471 1.00 93.38 176 ASN A C 1
ATOM 1445 O O . ASN A 1 176 ? 2.641 -15.586 5.510 1.00 93.38 176 ASN A O 1
ATOM 1449 N N . ARG A 1 177 ? 4.399 -14.857 4.309 1.00 95.31 177 ARG A N 1
ATOM 1450 C CA . ARG A 1 177 ? 3.831 -15.135 2.977 1.00 95.31 177 ARG A CA 1
ATOM 1451 C C . ARG A 1 177 ? 3.347 -16.574 2.813 1.00 95.31 177 ARG A C 1
ATOM 1453 O O . ARG A 1 177 ? 2.230 -16.772 2.345 1.00 95.31 177 ARG A O 1
ATOM 1460 N N . GLU A 1 178 ? 4.129 -17.567 3.253 1.00 94.25 178 GLU A N 1
ATOM 1461 C CA . GLU A 1 178 ? 3.759 -18.994 3.151 1.00 94.25 178 GLU A CA 1
ATOM 1462 C C . GLU A 1 178 ? 2.361 -19.282 3.723 1.00 94.25 178 GLU A C 1
ATOM 1464 O O . GLU A 1 178 ? 1.601 -20.047 3.131 1.00 94.25 178 GLU A O 1
ATOM 1469 N N . LYS A 1 179 ? 1.993 -18.647 4.843 1.00 93.38 179 LYS A N 1
ATOM 1470 C CA . LYS A 1 179 ? 0.665 -18.822 5.445 1.00 93.38 179 LYS A CA 1
ATOM 1471 C C . LYS A 1 179 ? -0.386 -17.940 4.783 1.00 93.38 179 LYS A C 1
ATOM 1473 O O . LYS A 1 179 ? -1.460 -18.432 4.447 1.00 93.38 179 LYS A O 1
ATOM 1478 N N . ALA A 1 180 ? -0.080 -16.658 4.582 1.00 94.25 180 ALA A N 1
ATOM 1479 C CA . ALA A 1 180 ? -1.042 -15.691 4.060 1.00 94.25 180 ALA A CA 1
ATOM 1480 C C . ALA A 1 180 ? -1.511 -16.039 2.635 1.00 94.25 180 ALA A C 1
ATOM 1482 O O . ALA A 1 180 ? -2.704 -15.973 2.337 1.00 94.25 180 ALA A O 1
ATOM 1483 N N . TYR A 1 181 ? -0.602 -16.477 1.759 1.00 96.81 181 TYR A N 1
ATOM 1484 C CA . TYR A 1 181 ? -0.906 -16.764 0.353 1.00 96.81 181 TYR A CA 1
ATOM 1485 C C . TYR A 1 181 ? -1.946 -17.865 0.146 1.00 96.81 181 TYR A C 1
ATOM 1487 O O . TYR A 1 181 ? -2.719 -17.792 -0.812 1.00 96.81 181 TYR A O 1
ATOM 1495 N N . VAL A 1 182 ? -2.030 -18.830 1.067 1.00 93.75 182 VAL A N 1
ATOM 1496 C CA . VAL A 1 182 ? -3.067 -19.871 1.041 1.00 93.75 182 VAL A CA 1
ATOM 1497 C C . VAL A 1 182 ? -4.458 -19.239 1.136 1.00 93.75 182 VAL A C 1
ATOM 1499 O O . VAL A 1 182 ? -5.345 -19.569 0.348 1.00 93.75 182 VAL A O 1
ATOM 1502 N N . ASN A 1 183 ? -4.635 -18.283 2.051 1.00 93.50 183 ASN A N 1
ATOM 1503 C CA . ASN A 1 183 ? -5.910 -17.602 2.272 1.00 93.50 183 ASN A CA 1
ATOM 1504 C C . ASN A 1 183 ? -6.201 -16.514 1.229 1.00 93.50 183 ASN A C 1
ATOM 1506 O O . ASN A 1 183 ? -7.367 -16.217 0.971 1.00 93.50 183 ASN A O 1
ATOM 1510 N N . LEU A 1 184 ? -5.176 -15.976 0.562 1.00 95.00 184 LEU A N 1
ATOM 1511 C CA . LEU A 1 184 ? -5.338 -15.088 -0.600 1.00 95.00 184 LEU A CA 1
ATOM 1512 C C . LEU A 1 184 ? -5.749 -15.822 -1.880 1.00 95.00 184 LEU A C 1
ATOM 1514 O O . LEU A 1 184 ? -6.223 -15.186 -2.822 1.00 95.00 184 LEU A O 1
ATOM 1518 N N . GLY A 1 185 ? -5.595 -17.147 -1.907 1.00 95.81 185 GLY A N 1
ATOM 1519 C CA . GLY A 1 185 ? -6.039 -17.996 -3.004 1.00 95.81 185 GLY A CA 1
ATOM 1520 C C . GLY A 1 185 ? -4.944 -18.390 -3.987 1.00 95.81 185 GLY A C 1
ATOM 1521 O O . GLY A 1 185 ? -5.282 -18.962 -5.021 1.00 95.81 185 GLY A O 1
ATOM 1522 N N . PHE A 1 186 ? -3.667 -18.148 -3.686 1.00 98.19 186 PHE A N 1
ATOM 1523 C CA . PHE A 1 186 ? -2.567 -18.693 -4.482 1.00 98.19 186 PHE A CA 1
ATOM 1524 C C . PHE A 1 186 ? -2.424 -20.201 -4.243 1.00 98.19 186 PHE A C 1
ATOM 1526 O O . PHE A 1 186 ? -2.534 -20.694 -3.122 1.00 98.19 186 PHE A O 1
ATOM 1533 N N . GLU A 1 187 ? -2.192 -20.947 -5.316 1.00 97.75 187 GLU A N 1
ATOM 1534 C CA . GLU A 1 187 ? -2.123 -22.413 -5.299 1.00 97.75 187 GLU A CA 1
ATOM 1535 C C . GLU A 1 187 ? -0.707 -22.930 -5.081 1.00 97.75 187 GLU A C 1
ATOM 1537 O O . GLU A 1 187 ? -0.522 -24.032 -4.563 1.00 97.75 187 GLU A O 1
ATOM 1542 N N . ARG A 1 188 ? 0.291 -22.131 -5.463 1.00 98.00 188 ARG A N 1
ATOM 1543 C CA . ARG A 1 188 ? 1.703 -22.436 -5.271 1.00 98.00 188 ARG A CA 1
ATOM 1544 C C . ARG A 1 188 ? 2.506 -21.155 -5.112 1.00 98.00 188 ARG A C 1
ATOM 1546 O O . ARG A 1 188 ? 2.268 -20.173 -5.814 1.00 98.00 188 ARG A O 1
ATOM 1553 N N . PHE A 1 189 ? 3.476 -21.210 -4.208 1.00 98.44 189 PHE A N 1
ATOM 1554 C CA . PHE A 1 189 ? 4.497 -20.192 -4.036 1.00 98.44 189 PHE A CA 1
ATOM 1555 C C . PHE A 1 189 ? 5.847 -20.786 -4.442 1.00 98.44 189 PHE A C 1
ATOM 1557 O O . PHE A 1 189 ? 6.311 -21.722 -3.796 1.00 98.44 189 PHE A O 1
ATOM 1564 N N . ILE A 1 190 ? 6.432 -20.264 -5.520 1.00 98.56 190 ILE A N 1
ATOM 1565 C CA . ILE A 1 190 ? 7.819 -20.524 -5.911 1.00 98.56 190 ILE A CA 1
ATOM 1566 C C . ILE A 1 190 ? 8.703 -19.517 -5.171 1.00 98.56 190 ILE A C 1
ATOM 1568 O O . ILE A 1 190 ? 8.612 -18.309 -5.414 1.00 98.56 190 ILE A O 1
ATOM 1572 N N . SER A 1 191 ? 9.516 -20.002 -4.241 1.00 97.31 191 SER A N 1
ATOM 1573 C CA . SER A 1 191 ? 10.333 -19.179 -3.342 1.00 97.31 191 SER A CA 1
ATOM 1574 C C . SER A 1 191 ? 11.828 -19.451 -3.535 1.00 97.31 191 SER A C 1
ATOM 1576 O O . SER A 1 191 ? 12.192 -20.295 -4.346 1.00 97.31 191 SER A O 1
ATOM 1578 N N . GLU A 1 192 ? 12.714 -18.771 -2.796 1.00 95.88 192 GLU A N 1
ATOM 1579 C CA . GLU A 1 192 ? 14.182 -18.953 -2.884 1.00 95.88 192 GLU A CA 1
ATOM 1580 C C . GLU A 1 192 ? 14.633 -20.420 -2.935 1.00 95.88 192 GLU A C 1
ATOM 1582 O O . GLU A 1 192 ? 15.555 -20.740 -3.680 1.00 95.88 192 GLU A O 1
ATOM 1587 N N . GLU A 1 193 ? 13.984 -21.310 -2.174 1.00 95.44 193 GLU A N 1
ATOM 1588 C CA . GLU A 1 193 ? 14.349 -22.733 -2.102 1.00 95.44 193 GLU A CA 1
ATOM 1589 C C . GLU A 1 193 ? 14.133 -23.504 -3.415 1.00 95.44 193 GLU A C 1
ATOM 1591 O O . GLU A 1 193 ? 14.711 -24.577 -3.593 1.00 95.44 193 GLU A O 1
ATOM 1596 N N . ASP A 1 194 ? 13.337 -22.951 -4.331 1.00 97.81 194 ASP A N 1
ATOM 1597 C CA . ASP A 1 194 ? 13.060 -23.507 -5.654 1.00 97.81 194 ASP A CA 1
ATOM 1598 C C . ASP A 1 194 ? 14.042 -23.003 -6.730 1.00 97.81 194 ASP A C 1
ATOM 1600 O O . ASP A 1 194 ? 14.061 -23.527 -7.843 1.00 97.81 194 ASP A O 1
ATOM 1604 N N . TYR A 1 195 ? 14.855 -21.984 -6.442 1.00 97.56 195 TYR A N 1
ATOM 1605 C CA . TYR A 1 195 ? 15.774 -21.389 -7.414 1.00 97.56 195 TYR A CA 1
ATOM 1606 C C . TYR A 1 195 ? 17.215 -21.868 -7.203 1.00 97.56 195 TYR A C 1
ATOM 1608 O O . TYR A 1 195 ? 17.717 -21.951 -6.081 1.00 97.56 195 TYR A O 1
ATOM 1616 N N . GLU A 1 196 ? 17.930 -22.118 -8.299 1.00 96.75 196 GLU A N 1
ATOM 1617 C CA . GLU A 1 196 ? 19.352 -22.465 -8.269 1.00 96.75 196 GLU A CA 1
ATOM 1618 C C . GLU A 1 196 ? 20.217 -21.219 -8.499 1.00 96.75 196 GLU A C 1
ATOM 1620 O O . GLU A 1 196 ? 20.132 -20.576 -9.544 1.00 96.75 196 GLU A O 1
ATOM 1625 N N . PHE A 1 197 ? 21.073 -20.862 -7.539 1.00 95.19 197 PHE A N 1
ATOM 1626 C CA . PHE A 1 197 ? 21.962 -19.701 -7.651 1.00 95.19 197 PHE A CA 1
ATOM 1627 C C . PHE A 1 197 ? 23.225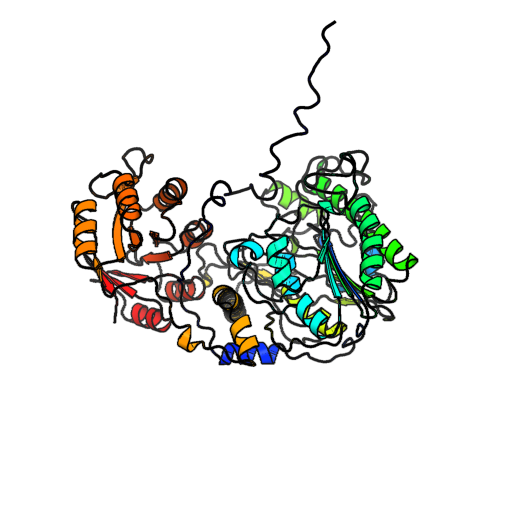 -19.868 -6.798 1.00 95.19 197 PHE A C 1
ATOM 1629 O O . PHE A 1 197 ? 23.289 -20.671 -5.863 1.00 95.19 197 PHE A O 1
ATOM 1636 N N . THR A 1 198 ? 24.266 -19.113 -7.131 1.00 93.81 198 THR A N 1
ATOM 1637 C CA . THR A 1 198 ? 25.515 -19.035 -6.366 1.00 93.81 198 THR A CA 1
ATOM 1638 C C . THR A 1 198 ? 25.524 -17.824 -5.436 1.00 93.81 198 THR A C 1
ATOM 1640 O O . THR A 1 198 ? 24.797 -16.860 -5.639 1.00 93.81 198 THR A O 1
ATOM 1643 N N . GLU A 1 199 ? 26.435 -17.795 -4.457 1.00 87.75 199 GLU A N 1
ATOM 1644 C CA . GLU A 1 199 ? 26.601 -16.626 -3.570 1.00 87.75 199 GLU A CA 1
ATOM 1645 C C . GLU A 1 199 ? 26.877 -15.309 -4.324 1.00 87.75 199 GLU A C 1
ATOM 1647 O O . GLU A 1 199 ? 26.613 -14.234 -3.800 1.00 87.75 199 GLU A O 1
ATOM 1652 N N . LYS A 1 200 ? 27.423 -15.369 -5.548 1.00 87.88 200 LYS A N 1
ATOM 1653 C CA . LYS A 1 200 ? 27.690 -14.176 -6.373 1.00 87.88 200 LYS A CA 1
ATOM 1654 C C . LYS A 1 200 ? 26.452 -13.648 -7.094 1.00 87.88 200 LYS A C 1
ATOM 1656 O O . LYS A 1 200 ? 26.479 -12.524 -7.580 1.00 87.88 200 LYS A O 1
ATOM 1661 N N . GLU A 1 201 ? 25.414 -14.468 -7.178 1.00 91.31 201 GLU A N 1
ATOM 1662 C CA . GLU A 1 201 ? 24.125 -14.175 -7.806 1.00 91.31 201 GLU A CA 1
ATOM 1663 C C . GLU A 1 201 ? 23.083 -13.768 -6.755 1.00 91.31 201 GLU A C 1
ATOM 1665 O O . GLU A 1 201 ? 21.879 -13.826 -6.991 1.00 91.31 201 GLU A O 1
ATOM 1670 N N . SER A 1 202 ? 23.556 -13.336 -5.585 1.00 89.56 202 SER A N 1
ATOM 1671 C CA . SER A 1 202 ? 22.747 -12.772 -4.517 1.00 89.56 202 SER A CA 1
ATOM 1672 C C . SER A 1 202 ? 23.310 -11.418 -4.086 1.00 89.56 202 SER A C 1
ATOM 1674 O O . SER A 1 202 ? 24.528 -11.227 -3.998 1.00 89.56 202 SER A O 1
ATOM 1676 N N . ILE A 1 203 ? 22.416 -10.461 -3.840 1.00 84.56 203 ILE A N 1
ATOM 1677 C CA . ILE A 1 203 ? 22.731 -9.125 -3.325 1.00 84.56 203 ILE A CA 1
ATOM 1678 C C . ILE A 1 203 ? 21.783 -8.834 -2.167 1.00 84.56 203 ILE A C 1
ATOM 1680 O O . ILE A 1 203 ? 20.579 -9.062 -2.260 1.00 84.56 203 ILE A O 1
ATOM 1684 N N . GLY A 1 204 ? 22.327 -8.309 -1.066 1.00 78.38 204 GLY A N 1
ATOM 1685 C CA . GLY A 1 204 ? 21.538 -8.052 0.133 1.00 78.38 204 GLY A CA 1
ATOM 1686 C C . GLY A 1 204 ? 20.968 -9.353 0.693 1.00 78.38 204 GLY A C 1
ATOM 1687 O O . GLY A 1 204 ? 21.721 -10.171 1.221 1.00 78.38 204 GLY A O 1
ATOM 1688 N N . PHE A 1 205 ? 19.649 -9.513 0.598 1.00 78.12 205 PHE A N 1
ATOM 1689 C CA . PHE A 1 205 ? 18.929 -10.632 1.198 1.00 78.12 205 PHE A CA 1
ATOM 1690 C C . PHE A 1 205 ? 18.640 -11.796 0.255 1.00 78.12 205 PHE A C 1
ATOM 1692 O O . PHE A 1 205 ? 18.496 -12.904 0.758 1.00 78.12 205 PHE A O 1
ATOM 1699 N N . GLY A 1 206 ? 18.584 -11.593 -1.063 1.00 83.31 206 GLY A N 1
ATOM 1700 C CA . GLY A 1 206 ? 18.085 -12.631 -1.966 1.00 83.31 206 GLY A CA 1
ATOM 1701 C C . GLY A 1 206 ? 18.732 -12.636 -3.340 1.00 83.31 206 GLY A C 1
ATOM 1702 O O . GLY A 1 206 ? 19.808 -12.066 -3.551 1.00 83.31 206 GLY A O 1
ATOM 1703 N N . ILE A 1 207 ? 18.096 -13.367 -4.246 1.00 93.12 207 ILE A N 1
ATOM 1704 C CA . ILE A 1 207 ? 18.577 -13.648 -5.601 1.00 93.12 207 ILE A CA 1
ATOM 1705 C C . ILE A 1 207 ? 18.500 -12.375 -6.448 1.00 93.12 207 ILE A C 1
ATOM 1707 O O . ILE A 1 207 ? 17.531 -11.624 -6.349 1.00 93.12 207 ILE A O 1
ATOM 1711 N N . ILE A 1 208 ? 19.503 -12.132 -7.295 1.00 95.50 208 ILE A N 1
ATOM 1712 C CA . ILE A 1 208 ? 19.448 -11.013 -8.244 1.00 95.50 208 ILE A CA 1
ATOM 1713 C C . ILE A 1 208 ? 18.377 -11.243 -9.316 1.00 95.50 208 ILE A C 1
ATOM 1715 O O . ILE A 1 208 ? 18.187 -12.362 -9.801 1.00 95.50 208 ILE A O 1
ATOM 1719 N N . ASP A 1 209 ? 17.727 -10.163 -9.742 1.00 97.38 209 ASP A N 1
ATOM 1720 C CA . ASP A 1 209 ? 16.523 -10.206 -10.576 1.00 97.38 209 ASP A CA 1
ATOM 1721 C C . ASP A 1 209 ? 16.797 -10.881 -11.930 1.00 97.38 209 ASP A C 1
ATOM 1723 O O . ASP A 1 209 ? 15.936 -11.581 -12.448 1.00 97.38 209 ASP A O 1
ATOM 1727 N N . GLU A 1 210 ? 18.010 -10.748 -12.484 1.00 96.94 210 GLU A N 1
ATOM 1728 C CA . GLU A 1 210 ? 18.416 -11.401 -13.741 1.00 96.94 210 GLU A CA 1
ATOM 1729 C C . GLU A 1 210 ? 18.345 -12.936 -13.648 1.00 96.94 210 GLU A C 1
ATOM 1731 O O . GLU A 1 210 ? 17.796 -13.599 -14.531 1.00 96.94 210 GLU A O 1
ATOM 1736 N N . VAL A 1 211 ? 18.847 -13.514 -12.551 1.00 97.38 211 VAL A N 1
ATOM 1737 C CA . VAL A 1 211 ? 18.837 -14.969 -12.324 1.00 97.38 211 VAL A CA 1
ATOM 1738 C C . VAL A 1 211 ? 17.437 -15.448 -11.951 1.00 97.38 211 VAL A C 1
ATOM 1740 O O . VAL A 1 211 ? 16.976 -16.472 -12.463 1.00 97.38 211 VAL A O 1
ATOM 1743 N N . PHE A 1 212 ? 16.747 -14.680 -11.107 1.00 98.44 212 PHE A N 1
ATOM 1744 C CA . PHE A 1 212 ? 15.377 -14.950 -10.688 1.00 98.44 212 PHE A CA 1
ATOM 1745 C C . PHE A 1 212 ? 14.399 -14.964 -11.873 1.00 98.44 212 PHE A C 1
ATOM 1747 O O . PHE A 1 212 ? 13.664 -15.939 -12.051 1.00 98.44 212 PHE A O 1
ATOM 1754 N N . PHE A 1 213 ? 14.402 -13.937 -12.726 1.00 98.69 213 PHE A N 1
ATOM 1755 C CA . PHE A 1 213 ? 13.507 -13.864 -13.883 1.00 98.69 213 PHE A CA 1
ATOM 1756 C C . PHE A 1 213 ? 13.794 -14.949 -14.919 1.00 98.69 213 PHE A C 1
ATOM 1758 O O . PHE A 1 213 ? 12.857 -15.531 -15.469 1.00 98.69 213 PHE A O 1
ATOM 1765 N N . SER A 1 214 ? 15.075 -15.236 -15.171 1.00 97.88 214 SER A N 1
ATOM 1766 C CA . SER A 1 214 ? 15.487 -16.276 -16.117 1.00 97.88 214 SER A CA 1
ATOM 1767 C C . SER A 1 214 ? 14.862 -17.631 -15.766 1.00 97.88 214 SER A C 1
ATOM 1769 O O . SER A 1 214 ? 14.212 -18.248 -16.606 1.00 97.88 214 SER A O 1
ATOM 1771 N N . GLN A 1 215 ? 14.967 -18.049 -14.501 1.00 98.50 215 GLN A N 1
ATOM 1772 C CA . GLN A 1 215 ? 14.365 -19.299 -14.020 1.00 98.50 215 GLN A CA 1
ATOM 1773 C C . GLN A 1 215 ? 12.839 -19.209 -13.881 1.00 98.50 215 GLN A C 1
ATOM 1775 O O . GLN A 1 215 ? 12.131 -20.179 -14.143 1.00 98.50 215 GLN A O 1
ATOM 1780 N N . THR A 1 216 ? 12.301 -18.037 -13.529 1.00 98.69 216 THR A N 1
ATOM 1781 C CA . THR A 1 216 ? 10.846 -17.818 -13.452 1.00 98.69 216 THR A CA 1
ATOM 1782 C C . THR A 1 216 ? 10.163 -18.042 -14.800 1.00 98.69 216 THR A C 1
ATOM 1784 O O . THR A 1 216 ? 9.045 -18.548 -14.835 1.00 98.69 216 THR A O 1
ATOM 1787 N N . LEU A 1 217 ? 10.830 -17.756 -15.923 1.00 98.38 217 LEU A N 1
ATOM 1788 C CA . LEU A 1 217 ? 10.298 -18.063 -17.253 1.00 98.38 217 LEU A CA 1
ATOM 1789 C C . LEU A 1 217 ? 10.073 -19.570 -17.465 1.00 98.38 217 LEU A C 1
ATOM 1791 O O . LEU A 1 217 ? 9.102 -19.954 -18.118 1.00 98.38 217 LEU A O 1
ATOM 1795 N N . ASP A 1 218 ? 10.929 -20.427 -16.906 1.00 98.31 218 ASP A N 1
ATOM 1796 C CA . ASP A 1 218 ? 10.745 -21.878 -16.979 1.00 98.31 218 ASP A CA 1
ATOM 1797 C C . ASP A 1 218 ? 9.603 -22.349 -16.070 1.00 98.31 218 ASP A C 1
ATOM 1799 O O . ASP A 1 218 ? 8.804 -23.192 -16.481 1.00 98.31 218 ASP A O 1
ATOM 1803 N N . TYR A 1 219 ? 9.427 -21.730 -14.900 1.00 98.62 219 TYR A N 1
ATOM 1804 C CA . TYR A 1 219 ? 8.254 -21.987 -14.063 1.00 98.62 219 TYR A CA 1
ATOM 1805 C C . TYR A 1 219 ? 6.943 -21.463 -14.663 1.00 98.62 219 TYR A C 1
ATOM 1807 O O . TYR A 1 219 ? 5.900 -22.073 -14.448 1.00 98.62 219 TYR A O 1
ATOM 1815 N N . ILE A 1 220 ? 6.965 -20.389 -15.458 1.00 98.69 220 ILE A N 1
ATOM 1816 C CA . ILE A 1 220 ? 5.789 -19.952 -16.230 1.00 98.69 220 ILE A CA 1
ATOM 1817 C C . ILE A 1 220 ? 5.401 -21.012 -17.261 1.00 98.69 220 ILE A C 1
ATOM 1819 O O . ILE A 1 220 ? 4.216 -21.294 -17.422 1.00 98.69 220 ILE A O 1
ATOM 1823 N N . LYS A 1 221 ? 6.379 -21.653 -17.916 1.00 98.12 221 LYS A N 1
ATOM 1824 C CA . LYS A 1 221 ? 6.099 -22.799 -18.794 1.00 98.12 221 LYS A CA 1
ATOM 1825 C C . LYS A 1 221 ? 5.511 -23.965 -18.014 1.00 98.12 221 LYS A C 1
ATOM 1827 O O . LYS A 1 221 ? 4.623 -24.633 -18.526 1.00 98.12 221 LYS A O 1
ATOM 1832 N N . GLU A 1 222 ? 5.994 -24.237 -16.805 1.00 98.31 222 GLU A N 1
ATOM 1833 C CA . GLU A 1 222 ? 5.396 -25.266 -15.951 1.00 98.31 222 GLU A CA 1
ATOM 1834 C C . GLU A 1 222 ? 3.942 -24.926 -15.603 1.00 98.31 222 GLU A C 1
ATOM 1836 O O . GLU A 1 222 ? 3.074 -25.776 -15.785 1.00 98.31 222 GLU A O 1
ATOM 1841 N N . LEU A 1 223 ? 3.676 -23.687 -15.178 1.00 98.44 223 LEU A N 1
ATOM 1842 C CA . LEU A 1 223 ? 2.345 -23.178 -14.846 1.00 98.44 223 LEU A CA 1
ATOM 1843 C C . LEU A 1 223 ? 1.365 -23.312 -16.021 1.00 98.44 223 LEU A C 1
ATOM 1845 O O . LEU A 1 223 ? 0.281 -23.857 -15.839 1.00 98.44 223 LEU A O 1
ATOM 1849 N N . ASP A 1 224 ? 1.760 -22.896 -17.226 1.00 97.81 224 ASP A N 1
ATOM 1850 C CA . ASP A 1 224 ? 0.946 -23.024 -18.448 1.00 97.81 224 ASP A CA 1
ATOM 1851 C C . ASP A 1 224 ? 0.657 -24.489 -18.830 1.00 97.81 224 ASP A C 1
ATOM 1853 O O . ASP A 1 224 ? -0.321 -24.777 -19.507 1.00 97.81 224 ASP A O 1
ATOM 1857 N N . ASN A 1 225 ? 1.487 -25.437 -18.376 1.00 97.06 225 ASN A N 1
ATOM 1858 C CA . ASN A 1 225 ? 1.301 -26.872 -18.617 1.00 97.06 225 ASN A CA 1
ATOM 1859 C C . ASN A 1 225 ? 0.558 -27.604 -17.483 1.00 97.06 225 ASN A C 1
ATOM 1861 O O . ASN A 1 225 ? 0.388 -28.826 -17.571 1.00 97.06 225 ASN A O 1
ATOM 1865 N N . VAL A 1 226 ? 0.134 -26.911 -16.418 1.00 96.56 226 VAL A N 1
ATOM 1866 C CA . VAL A 1 226 ? -0.634 -27.526 -15.319 1.00 96.56 226 VAL A CA 1
ATOM 1867 C C . VAL A 1 226 ? -1.980 -28.046 -15.827 1.00 96.56 226 VAL A C 1
ATOM 1869 O O . VAL A 1 226 ? -2.370 -29.169 -15.492 1.00 96.56 226 VAL A O 1
ATOM 1872 N N . ASP A 1 227 ? -2.675 -27.252 -16.641 1.00 93.56 227 ASP A N 1
ATOM 1873 C CA . ASP A 1 227 ? -3.935 -27.601 -17.295 1.00 93.56 227 ASP A CA 1
ATOM 1874 C C . ASP A 1 227 ? -4.167 -26.749 -18.568 1.00 93.56 227 ASP A C 1
ATOM 1876 O O . ASP A 1 227 ? -3.251 -26.102 -19.056 1.00 93.56 227 ASP A O 1
ATOM 1880 N N . GLU A 1 228 ? -5.359 -26.816 -19.178 1.00 93.25 228 GLU A N 1
ATOM 1881 C CA . GLU A 1 228 ? -5.700 -26.039 -20.390 1.00 93.25 228 GLU A CA 1
ATOM 1882 C C . GLU A 1 228 ? -6.281 -24.640 -20.077 1.00 93.25 228 GLU A C 1
ATOM 1884 O O . GLU A 1 228 ? -6.766 -23.952 -20.983 1.00 93.25 228 GLU A O 1
ATOM 1889 N N . ASN A 1 229 ? -6.319 -24.230 -18.807 1.00 95.00 229 ASN A N 1
ATOM 1890 C CA . ASN A 1 229 ? -6.875 -22.948 -18.388 1.00 95.00 229 ASN A CA 1
ATOM 1891 C C . ASN A 1 229 ? -5.816 -21.831 -18.455 1.00 95.00 229 ASN A C 1
ATOM 1893 O O . ASN A 1 229 ? -4.620 -22.095 -18.367 1.00 95.00 229 ASN A O 1
ATOM 1897 N N . PRO A 1 230 ? -6.231 -20.555 -18.576 1.00 98.31 230 PRO A N 1
ATOM 1898 C CA . PRO A 1 230 ? -5.301 -19.440 -18.424 1.00 98.31 230 PRO A CA 1
ATOM 1899 C C . PRO A 1 230 ? -4.757 -19.353 -16.991 1.00 98.31 230 PRO A C 1
ATOM 1901 O O . PRO A 1 230 ? -5.369 -19.853 -16.050 1.00 98.31 230 PRO A O 1
ATOM 1904 N N . PHE A 1 231 ? -3.645 -18.652 -16.791 1.00 98.81 231 PHE A N 1
ATOM 1905 C CA . PHE A 1 231 ? -3.032 -18.513 -15.469 1.00 98.81 231 PHE A CA 1
ATOM 1906 C C . PHE A 1 231 ? -2.940 -17.069 -14.977 1.00 98.81 231 PHE A C 1
ATOM 1908 O O . PHE A 1 231 ? -2.999 -16.110 -15.751 1.00 98.81 231 PHE A O 1
ATOM 1915 N N . TYR A 1 232 ? -2.770 -16.925 -13.664 1.00 98.88 232 TYR A N 1
ATOM 1916 C CA . TYR A 1 232 ? -2.323 -15.713 -12.997 1.00 98.88 232 TYR A CA 1
ATOM 1917 C C . TYR A 1 232 ? -0.945 -15.951 -12.363 1.00 98.88 232 TYR A C 1
ATOM 1919 O O . TYR A 1 232 ? -0.812 -16.760 -11.448 1.00 98.88 232 TYR A O 1
ATOM 1927 N N . ALA A 1 233 ? 0.073 -15.237 -12.845 1.00 98.94 233 ALA A N 1
ATOM 1928 C CA . ALA A 1 233 ? 1.416 -15.222 -12.279 1.00 98.94 233 ALA A CA 1
ATOM 1929 C C . ALA A 1 233 ? 1.674 -13.886 -11.571 1.00 98.94 233 ALA A C 1
ATOM 1931 O O . ALA A 1 233 ? 1.658 -12.834 -12.214 1.00 98.94 233 ALA A O 1
ATOM 1932 N N . PHE A 1 234 ? 1.931 -13.926 -10.264 1.00 98.94 234 PHE A N 1
ATOM 1933 C CA . PHE A 1 234 ? 2.309 -12.753 -9.475 1.00 98.94 234 PHE A CA 1
ATOM 1934 C C . PHE A 1 234 ? 3.792 -12.813 -9.098 1.00 98.94 234 PHE A C 1
ATOM 1936 O O . PHE A 1 234 ? 4.216 -13.718 -8.388 1.00 98.94 234 PHE A O 1
ATOM 1943 N N . ILE A 1 235 ? 4.598 -11.887 -9.607 1.00 98.94 235 ILE A N 1
ATOM 1944 C CA . ILE A 1 235 ? 6.062 -11.941 -9.550 1.00 98.94 235 ILE A CA 1
ATOM 1945 C C . ILE A 1 235 ? 6.575 -10.739 -8.759 1.00 98.94 235 ILE A C 1
ATOM 1947 O O . ILE A 1 235 ? 6.221 -9.607 -9.081 1.00 98.94 235 ILE A O 1
ATOM 1951 N N . ILE A 1 236 ? 7.416 -10.974 -7.751 1.00 98.75 236 ILE A N 1
ATOM 1952 C CA . ILE A 1 236 ? 7.919 -9.933 -6.840 1.00 98.75 236 ILE A CA 1
ATOM 1953 C C . ILE A 1 236 ? 9.447 -9.873 -6.937 1.00 98.75 236 ILE A C 1
ATOM 1955 O O . ILE A 1 236 ? 10.123 -10.857 -6.613 1.00 98.75 236 ILE A O 1
ATOM 1959 N N . THR A 1 237 ? 9.991 -8.737 -7.383 1.00 98.25 237 THR A N 1
ATOM 1960 C CA . THR A 1 237 ? 11.447 -8.530 -7.520 1.00 98.25 237 THR A CA 1
ATOM 1961 C C . THR A 1 237 ? 12.106 -8.133 -6.196 1.00 98.25 237 THR A C 1
ATOM 1963 O O . THR A 1 237 ? 11.417 -7.981 -5.188 1.00 98.25 237 THR A O 1
ATOM 1966 N N . LEU A 1 238 ? 13.442 -8.018 -6.163 1.00 94.62 238 LEU A N 1
ATOM 1967 C CA . LEU A 1 238 ? 14.161 -7.682 -4.923 1.00 94.62 238 LEU A CA 1
ATOM 1968 C C . LEU A 1 238 ? 15.433 -6.842 -5.114 1.00 94.62 238 LEU A C 1
ATOM 1970 O O . LEU A 1 238 ? 15.879 -6.183 -4.178 1.00 94.62 238 LEU A O 1
ATOM 1974 N N . THR A 1 239 ? 16.068 -6.849 -6.288 1.00 93.56 239 THR A N 1
ATOM 1975 C CA . THR A 1 239 ? 17.441 -6.310 -6.424 1.00 93.56 239 THR A CA 1
ATOM 1976 C C . THR A 1 239 ? 17.552 -4.818 -6.114 1.00 93.56 239 THR A C 1
ATOM 1978 O O . THR A 1 239 ? 18.569 -4.361 -5.589 1.00 93.56 239 THR A O 1
ATOM 1981 N N . SER A 1 240 ? 16.499 -4.055 -6.394 1.00 93.62 240 SER A N 1
ATOM 1982 C CA . SER A 1 240 ? 16.386 -2.634 -6.073 1.00 93.62 240 SER A CA 1
ATOM 1983 C C . SER A 1 240 ? 15.964 -2.357 -4.627 1.00 93.62 240 SER A C 1
ATOM 1985 O O . SER A 1 240 ? 15.471 -1.272 -4.364 1.00 93.62 240 SER A O 1
ATOM 1987 N N . HIS A 1 241 ? 16.192 -3.267 -3.674 1.00 93.44 241 HIS A N 1
ATOM 1988 C CA . HIS A 1 241 ? 15.892 -3.045 -2.256 1.00 93.44 241 HIS A CA 1
ATOM 1989 C C . HIS A 1 241 ? 16.930 -2.138 -1.562 1.00 93.44 241 HIS A C 1
ATOM 1991 O O . HIS A 1 241 ? 18.138 -2.178 -1.832 1.00 93.44 241 HIS A O 1
ATOM 1997 N N . THR A 1 242 ? 16.475 -1.329 -0.602 1.00 87.31 242 THR A N 1
ATOM 1998 C CA . THR A 1 242 ? 17.332 -0.451 0.218 1.00 87.31 242 THR A CA 1
ATOM 1999 C C . THR A 1 242 ? 18.394 -1.257 0.996 1.00 87.31 242 THR A C 1
ATOM 2001 O O . THR A 1 242 ? 18.109 -2.367 1.452 1.00 87.31 242 THR A O 1
ATOM 2004 N N . PRO A 1 243 ? 19.644 -0.778 1.170 1.00 89.94 243 PRO A N 1
ATOM 2005 C CA . PRO A 1 243 ? 20.203 0.535 0.815 1.00 89.94 243 PRO A CA 1
ATOM 2006 C C . PRO A 1 243 ? 20.716 0.645 -0.634 1.00 89.94 243 PRO A C 1
ATOM 2008 O O . PRO A 1 243 ? 21.586 1.474 -0.915 1.00 89.94 243 PRO A O 1
ATOM 2011 N N . PHE A 1 244 ? 20.222 -0.199 -1.549 1.00 91.69 244 PHE A N 1
ATOM 2012 C CA . PHE A 1 244 ? 20.528 -0.162 -2.986 1.00 91.69 244 PHE A CA 1
ATOM 2013 C C . PHE A 1 244 ? 22.011 -0.415 -3.310 1.00 91.69 244 PHE A C 1
ATOM 2015 O O . PHE A 1 244 ? 22.561 0.063 -4.304 1.00 91.69 244 PHE A O 1
ATOM 2022 N N . ASN A 1 245 ? 22.696 -1.157 -2.437 1.00 88.56 245 ASN A N 1
ATOM 2023 C CA . ASN A 1 245 ? 24.119 -1.442 -2.578 1.00 88.56 245 ASN A CA 1
ATOM 2024 C C . ASN A 1 245 ? 24.359 -2.490 -3.669 1.00 88.56 245 ASN A C 1
ATOM 2026 O O . ASN A 1 245 ? 24.245 -3.689 -3.426 1.00 88.56 245 ASN A O 1
ATOM 2030 N N . MET A 1 246 ? 24.779 -2.034 -4.846 1.00 90.25 246 MET A N 1
ATOM 2031 C CA . MET A 1 246 ? 25.145 -2.905 -5.962 1.00 90.25 246 MET A CA 1
ATOM 2032 C C . MET A 1 246 ? 26.657 -3.181 -6.006 1.00 90.25 246 MET A C 1
ATOM 2034 O O . MET A 1 246 ? 27.453 -2.250 -5.848 1.00 90.25 246 MET A O 1
ATOM 2038 N N . PRO A 1 247 ? 27.105 -4.417 -6.292 1.00 91.44 247 PRO A N 1
ATOM 2039 C CA . PRO A 1 247 ? 28.497 -4.703 -6.620 1.00 91.44 247 PRO A CA 1
ATOM 2040 C C . PRO A 1 247 ? 28.991 -3.849 -7.794 1.00 91.44 247 PRO A C 1
ATOM 2042 O O . PRO A 1 247 ? 28.319 -3.736 -8.814 1.00 91.44 247 PRO A O 1
ATOM 2045 N N . GLY A 1 248 ? 30.208 -3.305 -7.703 1.00 90.88 248 GLY A N 1
ATOM 2046 C CA . GLY A 1 248 ? 30.723 -2.354 -8.701 1.00 90.88 248 GLY A CA 1
ATOM 2047 C C . GLY A 1 248 ? 30.804 -2.876 -10.144 1.00 90.88 248 GLY A C 1
ATOM 2048 O O . GLY A 1 248 ? 30.813 -2.079 -11.069 1.00 90.88 248 GLY A O 1
ATOM 2049 N N . HIS A 1 249 ? 30.836 -4.196 -10.360 1.00 91.38 249 HIS A N 1
ATOM 2050 C CA . HIS A 1 249 ? 30.821 -4.787 -11.706 1.00 91.38 249 HIS A CA 1
ATOM 2051 C C . HIS A 1 249 ? 29.423 -4.834 -12.347 1.00 91.38 249 HIS A C 1
ATOM 2053 O O . HIS A 1 249 ? 29.328 -5.058 -13.550 1.00 91.38 249 HIS A O 1
ATOM 2059 N N . LEU A 1 250 ? 28.364 -4.632 -11.556 1.00 93.12 250 LEU A N 1
ATOM 2060 C CA . LEU A 1 250 ? 26.972 -4.532 -12.009 1.00 93.12 250 LEU A CA 1
ATOM 2061 C C . LEU A 1 250 ? 26.501 -3.074 -12.116 1.00 93.12 250 LEU A C 1
ATOM 2063 O O . LEU A 1 250 ? 25.431 -2.813 -12.650 1.00 93.12 250 LEU A O 1
ATOM 2067 N N . GLN A 1 251 ? 27.299 -2.123 -11.623 1.00 94.88 251 GLN A N 1
ATOM 2068 C CA . GLN A 1 251 ? 27.031 -0.694 -11.747 1.00 94.88 251 GLN A CA 1
ATOM 2069 C C . GLN A 1 251 ? 27.432 -0.206 -13.143 1.00 94.88 251 GLN A C 1
ATOM 2071 O O . GLN A 1 251 ? 28.612 -0.227 -13.501 1.00 94.88 251 GLN A O 1
ATOM 2076 N N . THR A 1 252 ? 26.458 0.241 -13.932 1.00 95.25 252 THR A N 1
ATOM 2077 C CA . THR A 1 252 ? 26.668 0.651 -15.331 1.00 95.25 252 THR A CA 1
ATOM 2078 C C . THR A 1 252 ? 26.351 2.120 -15.591 1.00 95.25 252 THR A C 1
ATOM 2080 O O . THR A 1 252 ? 26.803 2.659 -16.602 1.00 95.25 252 THR A O 1
ATOM 2083 N N . ILE A 1 253 ? 25.637 2.796 -14.685 1.00 96.25 253 ILE A N 1
ATOM 2084 C CA . ILE A 1 253 ? 25.313 4.218 -14.816 1.00 96.25 253 ILE A CA 1
ATOM 2085 C C . ILE A 1 253 ? 26.509 5.070 -14.397 1.00 96.25 253 ILE A C 1
ATOM 2087 O O . ILE A 1 253 ? 27.106 4.883 -13.335 1.00 96.25 253 ILE A O 1
ATOM 2091 N N . LYS A 1 254 ? 26.851 6.074 -15.204 1.00 96.94 254 LYS A N 1
ATOM 2092 C CA . LYS A 1 254 ? 27.775 7.128 -14.776 1.00 96.94 254 LYS A CA 1
ATOM 2093 C C . LYS A 1 254 ? 27.078 8.094 -13.809 1.00 96.94 254 LYS A C 1
ATOM 2095 O O . LYS A 1 254 ? 26.131 8.767 -14.205 1.00 96.94 254 LYS A O 1
ATOM 2100 N N . LEU A 1 255 ? 27.585 8.192 -12.577 1.00 97.06 255 LEU A N 1
ATOM 2101 C CA . LEU A 1 255 ? 27.098 9.117 -11.545 1.00 97.06 255 LEU A CA 1
ATOM 2102 C C . LEU A 1 255 ? 27.859 10.453 -11.555 1.00 97.06 255 LEU A C 1
ATOM 2104 O O . LEU A 1 255 ? 29.059 10.481 -11.844 1.00 97.06 255 LEU A O 1
ATOM 2108 N N . ARG A 1 256 ? 27.179 11.554 -11.202 1.00 96.38 256 ARG A N 1
ATOM 2109 C CA . ARG A 1 256 ? 27.844 12.812 -10.816 1.00 96.38 256 ARG A CA 1
ATOM 2110 C C . ARG A 1 256 ? 28.588 12.618 -9.498 1.00 96.38 256 ARG A C 1
ATOM 2112 O O . ARG A 1 256 ? 28.146 11.834 -8.658 1.00 96.38 256 ARG A O 1
ATOM 2119 N N . GLU A 1 257 ? 29.692 13.338 -9.304 1.00 95.75 257 GLU A N 1
ATOM 2120 C CA . GLU A 1 257 ? 30.568 13.166 -8.135 1.00 95.75 257 GLU A CA 1
ATOM 2121 C C . GLU A 1 257 ? 29.816 13.349 -6.808 1.00 95.75 257 GLU A C 1
ATOM 2123 O O . GLU A 1 257 ? 30.001 12.569 -5.875 1.00 95.75 257 GLU A O 1
ATOM 2128 N N . GLU A 1 258 ? 28.913 14.324 -6.740 1.00 93.69 258 GLU A N 1
ATOM 2129 C CA . GLU A 1 258 ? 28.102 14.639 -5.565 1.00 93.69 258 GLU A CA 1
ATOM 2130 C C . GLU A 1 258 ? 27.046 13.574 -5.220 1.00 93.69 258 GLU A C 1
ATOM 2132 O O . GLU A 1 258 ? 26.556 13.551 -4.088 1.00 93.69 258 GLU A O 1
ATOM 2137 N N . HIS A 1 259 ? 26.705 12.687 -6.164 1.00 95.31 259 HIS A N 1
ATOM 2138 C CA . HIS A 1 259 ? 25.754 11.586 -5.964 1.00 95.31 259 HIS A CA 1
ATOM 2139 C C . HIS A 1 259 ? 26.453 10.247 -5.682 1.00 95.31 259 HIS A C 1
ATOM 2141 O O . HIS A 1 259 ? 25.792 9.254 -5.391 1.00 95.31 259 HIS A O 1
ATOM 2147 N N . ILE A 1 260 ? 27.785 10.187 -5.733 1.00 94.06 260 ILE A N 1
ATOM 2148 C CA . ILE A 1 260 ? 28.518 8.973 -5.363 1.00 94.06 260 ILE A CA 1
ATOM 2149 C C . ILE A 1 260 ? 28.332 8.712 -3.861 1.00 94.06 260 ILE A C 1
ATOM 2151 O O . ILE A 1 260 ? 28.518 9.607 -3.035 1.00 94.06 260 ILE A O 1
ATOM 2155 N N . ASN A 1 261 ? 27.999 7.467 -3.503 1.00 89.44 261 ASN A N 1
ATOM 2156 C CA . ASN A 1 261 ? 27.700 7.037 -2.130 1.00 89.44 261 ASN A CA 1
ATOM 2157 C C . ASN A 1 261 ? 26.535 7.804 -1.469 1.00 89.44 261 ASN A C 1
ATOM 2159 O O . ASN A 1 261 ? 26.505 7.940 -0.244 1.00 89.44 261 ASN A O 1
ATOM 2163 N N . THR A 1 262 ? 25.595 8.334 -2.255 1.00 93.31 262 THR A N 1
ATOM 2164 C CA . THR A 1 262 ? 24.313 8.842 -1.745 1.00 93.31 262 THR A CA 1
ATOM 2165 C C . THR A 1 262 ? 23.209 7.815 -1.971 1.00 93.31 262 THR A C 1
ATOM 2167 O O . THR A 1 262 ? 23.341 6.937 -2.827 1.00 93.31 262 THR A O 1
ATOM 2170 N N . MET A 1 263 ? 22.099 7.945 -1.234 1.00 92.38 263 MET A N 1
ATOM 2171 C CA . MET A 1 263 ? 20.921 7.093 -1.428 1.00 92.38 263 MET A CA 1
ATOM 2172 C C . MET A 1 263 ? 20.440 7.139 -2.885 1.00 92.38 263 MET A C 1
ATOM 2174 O O . MET A 1 263 ? 20.217 6.096 -3.492 1.00 92.38 263 MET A O 1
ATOM 2178 N N . LEU A 1 264 ? 20.375 8.343 -3.473 1.00 95.69 264 LEU A N 1
ATOM 2179 C CA . LEU A 1 264 ? 20.009 8.528 -4.877 1.00 95.69 264 LEU A CA 1
ATOM 2180 C C . LEU A 1 264 ? 20.977 7.812 -5.824 1.00 95.69 264 LEU A C 1
ATOM 2182 O O . LEU A 1 264 ? 20.529 7.078 -6.696 1.00 95.69 264 LEU A O 1
ATOM 2186 N N . GLY A 1 265 ? 22.290 8.018 -5.685 1.00 96.62 265 GLY A N 1
ATOM 2187 C CA . GLY A 1 265 ? 23.255 7.416 -6.607 1.00 96.62 265 GLY A CA 1
ATOM 2188 C C . GLY A 1 265 ? 23.228 5.890 -6.577 1.00 96.62 265 GLY A C 1
ATOM 2189 O O . GLY A 1 265 ? 23.253 5.258 -7.632 1.00 96.62 265 GLY A O 1
ATOM 2190 N N . ASN A 1 266 ? 23.115 5.305 -5.383 1.00 95.69 266 ASN A N 1
ATOM 2191 C CA . ASN A 1 266 ? 22.972 3.860 -5.217 1.00 95.69 266 ASN A CA 1
ATOM 2192 C C . ASN A 1 266 ? 21.651 3.354 -5.819 1.00 95.69 266 ASN A C 1
ATOM 2194 O O . ASN A 1 266 ? 21.656 2.383 -6.575 1.00 95.69 266 ASN A O 1
ATOM 2198 N N . TYR A 1 267 ? 20.539 4.052 -5.560 1.00 97.50 267 TYR A N 1
ATOM 2199 C CA . TYR A 1 267 ? 19.233 3.710 -6.122 1.00 97.50 267 TYR A CA 1
ATOM 2200 C C . TYR A 1 267 ? 19.233 3.739 -7.655 1.00 97.50 267 TYR A C 1
ATOM 2202 O O . TYR A 1 267 ? 18.786 2.777 -8.273 1.00 97.50 267 TYR A O 1
ATOM 2210 N N . LEU A 1 268 ? 19.808 4.775 -8.282 1.00 98.25 268 LEU A N 1
ATOM 2211 C CA . LEU A 1 268 ? 19.895 4.872 -9.746 1.00 98.25 268 LEU A CA 1
ATOM 2212 C C . LEU A 1 268 ? 20.639 3.682 -10.374 1.00 98.25 268 LEU A C 1
ATOM 2214 O O . LEU A 1 268 ? 20.262 3.242 -11.455 1.00 98.25 268 LEU A O 1
ATOM 2218 N N . GLN A 1 269 ? 21.667 3.143 -9.708 1.00 97.88 269 GLN A N 1
ATOM 2219 C CA . GLN A 1 269 ? 22.352 1.931 -10.176 1.00 97.88 269 GLN A CA 1
ATOM 2220 C C . GLN A 1 269 ? 21.465 0.692 -10.046 1.00 97.88 269 GLN A C 1
ATOM 2222 O O . GLN A 1 269 ? 21.354 -0.090 -10.990 1.00 97.88 269 GLN A O 1
ATOM 2227 N N . ALA A 1 270 ? 20.852 0.504 -8.875 1.00 97.31 270 ALA A N 1
ATOM 2228 C CA . ALA A 1 270 ? 20.065 -0.687 -8.582 1.00 97.31 270 ALA A CA 1
ATOM 2229 C C . ALA A 1 270 ? 18.803 -0.766 -9.452 1.00 97.31 270 ALA A C 1
ATOM 2231 O O . ALA A 1 270 ? 18.543 -1.808 -10.052 1.00 97.31 270 ALA A O 1
ATOM 2232 N N . ILE A 1 271 ? 18.065 0.339 -9.602 1.00 98.44 271 ILE A N 1
ATOM 2233 C CA . ILE A 1 271 ? 16.844 0.352 -10.415 1.00 98.44 271 ILE A CA 1
ATOM 2234 C C . ILE A 1 271 ? 17.138 0.236 -11.914 1.00 98.44 271 ILE A C 1
ATOM 2236 O O . ILE A 1 271 ? 16.379 -0.403 -12.635 1.00 98.44 271 ILE A O 1
ATOM 2240 N N . HIS A 1 272 ? 18.269 0.770 -12.391 1.00 98.62 272 HIS A N 1
ATOM 2241 C CA . HIS A 1 272 ? 18.694 0.564 -13.777 1.00 98.62 272 HIS A CA 1
ATOM 2242 C C . HIS A 1 272 ? 19.038 -0.908 -14.057 1.00 98.62 272 HIS A C 1
ATOM 2244 O O . HIS A 1 272 ? 18.717 -1.438 -15.121 1.00 98.62 272 HIS A O 1
ATOM 2250 N N . TYR A 1 273 ? 19.658 -1.594 -13.091 1.00 98.12 273 TYR A N 1
ATOM 2251 C CA . TYR A 1 273 ? 19.898 -3.033 -13.183 1.00 98.12 273 TYR A CA 1
ATOM 2252 C C . TYR A 1 273 ? 18.585 -3.835 -13.174 1.00 98.12 273 TYR A C 1
ATOM 2254 O O . TYR A 1 273 ? 18.410 -4.723 -14.010 1.00 98.12 273 TYR A O 1
ATOM 2262 N N . ALA A 1 274 ? 17.647 -3.494 -12.285 1.00 98.00 274 ALA A N 1
ATOM 2263 C CA . ALA A 1 274 ? 16.324 -4.117 -12.239 1.00 98.00 274 ALA A CA 1
ATOM 2264 C C . ALA A 1 274 ? 15.550 -3.918 -13.560 1.00 98.00 274 ALA A C 1
ATOM 2266 O O . ALA A 1 274 ? 14.988 -4.875 -14.090 1.00 98.00 274 ALA A O 1
ATOM 2267 N N . ASP A 1 275 ? 15.596 -2.718 -14.157 1.00 98.81 275 ASP A N 1
ATOM 2268 C CA . ASP A 1 275 ? 15.001 -2.434 -15.475 1.00 98.81 275 ASP A CA 1
ATOM 2269 C C . ASP A 1 275 ? 15.620 -3.286 -16.596 1.00 98.81 275 ASP A C 1
ATOM 2271 O O . ASP A 1 275 ? 14.892 -3.811 -17.442 1.00 98.81 275 ASP A O 1
ATOM 2275 N N . LYS A 1 276 ? 16.948 -3.481 -16.596 1.00 98.69 276 LYS A N 1
ATOM 2276 C CA . LYS A 1 276 ? 17.619 -4.390 -17.544 1.00 98.69 276 LYS A CA 1
ATOM 2277 C C . LYS A 1 276 ? 17.086 -5.818 -17.409 1.00 98.69 276 LYS A C 1
ATOM 2279 O O . LYS A 1 276 ? 16.705 -6.411 -18.419 1.00 98.69 276 LYS A O 1
ATOM 2284 N N . ALA A 1 277 ? 17.065 -6.360 -16.191 1.00 98.56 277 ALA A N 1
ATOM 2285 C CA . ALA A 1 277 ? 16.606 -7.725 -15.929 1.00 98.56 277 ALA A CA 1
ATOM 2286 C C . ALA A 1 277 ? 15.128 -7.911 -16.318 1.00 98.56 277 ALA A C 1
ATOM 2288 O O . ALA A 1 277 ? 14.765 -8.898 -16.963 1.00 98.56 277 ALA A O 1
ATOM 2289 N N . LEU A 1 278 ? 14.287 -6.919 -16.016 1.00 98.81 278 LEU A N 1
ATOM 2290 C CA . LEU A 1 278 ? 12.890 -6.880 -16.439 1.00 98.81 278 LEU A CA 1
ATOM 2291 C C . LEU A 1 278 ? 12.754 -6.866 -17.968 1.00 98.81 278 LEU A C 1
ATOM 2293 O O . LEU A 1 278 ? 11.947 -7.607 -18.527 1.00 98.81 278 LEU A O 1
ATOM 2297 N N . GLY A 1 279 ? 13.555 -6.059 -18.665 1.00 98.75 279 GLY A N 1
ATOM 2298 C CA . GLY A 1 279 ? 13.585 -6.036 -20.126 1.00 98.75 279 GLY A CA 1
ATOM 2299 C C . GLY A 1 279 ? 13.915 -7.403 -20.727 1.00 98.75 279 GLY A C 1
ATOM 2300 O O . GLY A 1 279 ? 13.229 -7.857 -21.643 1.00 98.75 279 GLY A O 1
ATOM 2301 N N . GLU A 1 280 ? 14.923 -8.086 -20.183 1.00 98.75 280 GLU A N 1
ATOM 2302 C CA . GLU A 1 280 ? 15.317 -9.440 -20.596 1.00 98.75 280 GLU A CA 1
ATOM 2303 C C . GLU A 1 280 ? 14.198 -10.465 -20.354 1.00 98.75 280 GLU A C 1
ATOM 2305 O O . GLU A 1 280 ? 13.944 -11.313 -21.216 1.00 98.75 280 GLU A O 1
ATOM 2310 N N . PHE A 1 281 ? 13.478 -10.347 -19.236 1.00 98.88 281 PHE A N 1
ATOM 2311 C CA . PHE A 1 281 ? 12.306 -11.167 -18.936 1.00 98.88 281 PHE A CA 1
ATOM 2312 C C . PHE A 1 281 ? 11.163 -10.950 -19.935 1.00 98.88 281 PHE A C 1
ATOM 2314 O O . PHE A 1 281 ? 10.627 -11.921 -20.472 1.00 98.88 281 PHE A O 1
ATOM 2321 N N . LEU A 1 282 ? 10.825 -9.694 -20.250 1.00 98.81 282 LEU A N 1
ATOM 2322 C CA . LEU A 1 282 ? 9.788 -9.358 -21.232 1.00 98.8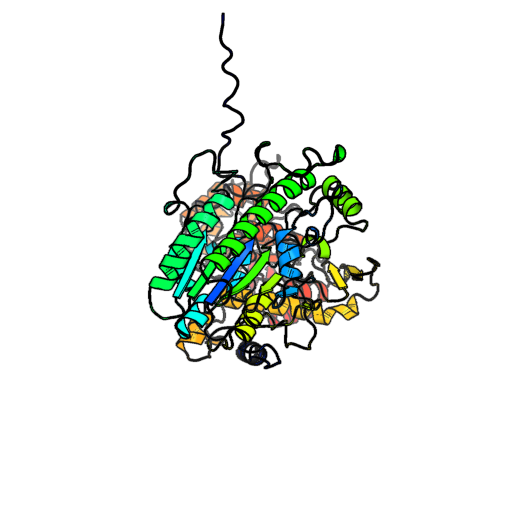1 282 LEU A CA 1
ATOM 2323 C C . LEU A 1 282 ? 10.139 -9.888 -22.633 1.00 98.81 282 LEU A C 1
ATOM 2325 O O . LEU A 1 282 ? 9.282 -10.455 -23.313 1.00 98.81 282 LEU A O 1
ATOM 2329 N N . GLU A 1 283 ? 11.402 -9.781 -23.059 1.00 98.69 283 GLU A N 1
ATOM 2330 C CA . GLU A 1 283 ? 11.866 -10.412 -24.306 1.00 98.69 283 GLU A CA 1
ATOM 2331 C C . GLU A 1 283 ? 11.796 -11.948 -24.243 1.00 98.69 283 GLU A C 1
ATOM 2333 O O . GLU A 1 283 ? 11.510 -12.606 -25.247 1.00 98.69 283 GLU A O 1
ATOM 2338 N N . GLY A 1 284 ? 12.027 -12.534 -23.066 1.00 98.69 284 GLY A N 1
ATOM 2339 C CA . GLY A 1 284 ? 11.790 -13.950 -22.795 1.00 98.69 284 GLY A CA 1
ATOM 2340 C C . GLY A 1 284 ? 10.330 -14.344 -23.017 1.00 98.69 284 GLY A C 1
ATOM 2341 O O . GLY A 1 284 ? 10.063 -15.252 -23.803 1.00 98.69 284 GLY A O 1
ATOM 2342 N N . LEU A 1 285 ? 9.384 -13.618 -22.415 1.00 98.62 285 LEU A N 1
ATOM 2343 C CA . LEU A 1 285 ? 7.946 -13.841 -22.608 1.00 98.62 285 LEU A CA 1
ATOM 2344 C C . LEU A 1 285 ? 7.539 -13.726 -24.082 1.00 98.62 285 LEU A C 1
ATOM 2346 O O . LEU A 1 285 ? 6.732 -14.529 -24.547 1.00 98.62 285 LEU A O 1
ATOM 2350 N N . ARG A 1 286 ? 8.102 -12.770 -24.834 1.00 98.19 286 ARG A N 1
ATOM 2351 C CA . ARG A 1 286 ? 7.863 -12.643 -26.285 1.00 98.19 286 ARG A CA 1
ATOM 2352 C C . ARG A 1 286 ? 8.369 -13.858 -27.049 1.00 98.19 286 ARG A C 1
ATOM 2354 O O . ARG A 1 286 ? 7.643 -14.428 -27.857 1.00 98.19 286 ARG A O 1
ATOM 2361 N N . ARG A 1 287 ? 9.609 -14.276 -26.784 1.00 98.25 287 ARG A N 1
ATOM 2362 C CA . ARG A 1 287 ? 10.242 -15.410 -27.471 1.00 98.25 287 ARG A CA 1
ATOM 2363 C C . ARG A 1 287 ? 9.503 -16.726 -27.234 1.00 98.25 287 ARG A C 1
ATOM 2365 O O . ARG A 1 287 ? 9.430 -17.540 -28.149 1.00 98.25 287 ARG A O 1
ATOM 2372 N N . GLU A 1 288 ? 8.975 -16.921 -26.031 1.00 97.50 288 GLU A N 1
ATOM 2373 C CA . GLU A 1 288 ? 8.216 -18.120 -25.655 1.00 97.50 288 GLU A CA 1
ATOM 2374 C C . GLU A 1 288 ? 6.717 -18.019 -26.010 1.00 97.50 288 GLU A C 1
ATOM 2376 O O . GLU A 1 288 ? 5.981 -18.981 -25.827 1.00 97.50 288 GLU A O 1
ATOM 2381 N N . GLY A 1 289 ? 6.255 -16.882 -26.549 1.00 97.06 289 GLY A N 1
ATOM 2382 C CA . GLY A 1 289 ? 4.871 -16.684 -27.001 1.00 97.06 289 GLY A CA 1
ATOM 2383 C C . GLY A 1 289 ? 3.868 -16.291 -25.909 1.00 97.06 289 GLY A C 1
ATOM 2384 O O . GLY A 1 289 ? 2.682 -16.147 -26.201 1.00 97.06 289 GLY A O 1
ATOM 2385 N N . TYR A 1 290 ? 4.313 -16.072 -24.670 1.00 98.06 290 TYR A N 1
ATOM 2386 C CA . TYR A 1 290 ? 3.442 -15.656 -23.566 1.00 98.06 290 TYR A CA 1
ATOM 2387 C C . TYR A 1 290 ? 3.024 -14.188 -23.656 1.00 98.06 290 TYR A C 1
ATOM 2389 O O . TYR A 1 290 ? 1.908 -13.861 -23.262 1.00 98.06 290 TYR A O 1
ATOM 2397 N N . TYR A 1 291 ? 3.875 -13.307 -24.187 1.00 97.50 291 TYR A N 1
ATOM 2398 C CA . TYR A 1 291 ? 3.592 -11.865 -24.241 1.00 97.50 291 TYR A CA 1
ATOM 2399 C C . TYR A 1 291 ? 2.318 -11.544 -25.048 1.00 97.50 291 TYR A C 1
ATOM 2401 O O . TYR A 1 291 ? 1.449 -10.823 -24.572 1.00 97.50 291 TYR A O 1
ATOM 2409 N N . ASP A 1 292 ? 2.129 -12.183 -26.207 1.00 95.19 292 ASP A N 1
ATOM 2410 C CA . ASP A 1 292 ? 0.981 -11.939 -27.100 1.00 95.19 292 ASP A CA 1
ATOM 2411 C C . ASP A 1 292 ? -0.341 -12.571 -26.606 1.00 95.19 292 ASP A C 1
ATOM 2413 O O . ASP A 1 292 ? -1.417 -12.360 -27.183 1.00 95.19 292 ASP A O 1
ATOM 2417 N N . ASN A 1 293 ? -0.288 -13.374 -25.537 1.00 96.50 293 ASN A N 1
ATOM 2418 C CA . ASN A 1 293 ? -1.454 -14.021 -24.935 1.00 96.50 293 ASN A CA 1
ATOM 2419 C C . ASN A 1 293 ? -1.644 -13.695 -23.444 1.00 96.50 293 ASN A C 1
ATOM 2421 O O . ASN A 1 293 ? -2.477 -14.320 -22.786 1.00 96.50 293 ASN A O 1
ATOM 2425 N N . SER A 1 294 ? -0.922 -12.701 -22.925 1.00 98.62 294 SER A N 1
ATOM 2426 C CA . SER A 1 294 ? -1.011 -12.288 -21.524 1.00 98.62 294 SER A CA 1
ATOM 2427 C C . SER A 1 294 ? -1.273 -10.796 -21.416 1.00 98.62 294 SER A C 1
ATOM 2429 O O . SER A 1 294 ? -0.609 -10.005 -22.076 1.00 98.62 294 SER A O 1
ATOM 2431 N N . VAL A 1 295 ? -2.193 -10.401 -20.539 1.00 98.88 295 VAL A N 1
ATOM 2432 C CA . VAL A 1 295 ? -2.160 -9.045 -19.985 1.00 98.88 295 VAL A CA 1
ATOM 2433 C C . VAL A 1 295 ? -0.962 -8.984 -19.042 1.00 98.88 295 VAL A C 1
ATOM 2435 O O . VAL A 1 295 ? -0.851 -9.814 -18.138 1.00 98.88 295 VAL A O 1
ATOM 2438 N N . VAL A 1 296 ? -0.059 -8.030 -19.264 1.00 98.88 296 VAL A N 1
ATOM 2439 C CA . VAL A 1 296 ? 1.133 -7.835 -18.428 1.00 98.88 296 VAL A CA 1
ATOM 2440 C C . VAL A 1 296 ? 0.988 -6.521 -17.678 1.00 98.88 296 VAL A C 1
ATOM 2442 O O . VAL A 1 296 ? 0.956 -5.464 -18.301 1.00 98.88 296 VAL A O 1
ATOM 2445 N N . ALA A 1 297 ? 0.904 -6.571 -16.353 1.00 98.94 297 ALA A N 1
ATOM 2446 C CA . ALA A 1 297 ? 0.857 -5.386 -15.505 1.00 98.94 297 ALA A CA 1
ATOM 2447 C C . ALA A 1 297 ? 2.134 -5.278 -14.668 1.00 98.94 297 ALA A C 1
ATOM 2449 O O . ALA A 1 297 ? 2.584 -6.257 -14.082 1.00 98.94 297 ALA A O 1
ATOM 2450 N N . ILE A 1 298 ? 2.718 -4.088 -14.603 1.00 98.94 298 ILE A N 1
ATOM 2451 C CA . ILE A 1 298 ? 3.958 -3.803 -13.882 1.00 98.94 298 ILE A CA 1
ATOM 2452 C C . ILE A 1 298 ? 3.708 -2.593 -13.000 1.00 98.94 298 ILE A C 1
ATOM 2454 O O . ILE A 1 298 ? 3.236 -1.573 -13.500 1.00 98.94 298 ILE A O 1
ATOM 2458 N N . TYR A 1 299 ? 4.018 -2.686 -11.712 1.00 98.88 299 TYR A N 1
ATOM 2459 C CA . TYR A 1 299 ? 3.886 -1.551 -10.803 1.00 98.88 299 TYR A CA 1
ATOM 2460 C C . TYR A 1 299 ? 5.015 -1.494 -9.781 1.00 98.88 299 TYR A C 1
ATOM 2462 O O . TYR A 1 299 ? 5.619 -2.517 -9.460 1.00 98.88 299 TYR A O 1
ATOM 2470 N N . GLY A 1 300 ? 5.285 -0.295 -9.269 1.00 98.75 300 GLY A N 1
ATOM 2471 C CA . GLY A 1 300 ? 6.139 -0.117 -8.096 1.00 98.75 300 GLY A CA 1
ATOM 2472 C C . GLY A 1 300 ? 5.363 -0.305 -6.797 1.00 98.75 300 GLY A C 1
ATOM 2473 O O . GLY A 1 300 ? 4.236 0.177 -6.664 1.00 98.75 300 GLY A O 1
ATOM 2474 N N . ASP A 1 301 ? 5.939 -1.003 -5.828 1.00 98.06 301 ASP A N 1
ATOM 2475 C CA . ASP A 1 301 ? 5.288 -1.244 -4.539 1.00 98.06 301 ASP A CA 1
ATOM 2476 C C . ASP A 1 301 ? 5.313 -0.039 -3.602 1.00 98.06 301 ASP A C 1
ATOM 2478 O O . ASP A 1 301 ? 4.290 0.304 -3.005 1.00 98.06 301 ASP A O 1
ATOM 2482 N N . HIS A 1 302 ? 6.458 0.618 -3.467 1.00 96.81 302 HIS A N 1
ATOM 2483 C CA . HIS A 1 302 ? 6.619 1.765 -2.589 1.00 96.81 302 HIS A CA 1
ATOM 2484 C C . HIS A 1 302 ? 7.825 2.629 -2.951 1.00 96.81 302 HIS A C 1
ATOM 2486 O O . HIS A 1 302 ? 8.583 2.361 -3.880 1.00 96.81 302 HIS A O 1
ATOM 2492 N N . PHE A 1 303 ? 7.999 3.714 -2.200 1.00 94.06 303 PHE A N 1
ATOM 2493 C CA . PHE A 1 303 ? 9.109 4.628 -2.358 1.00 94.06 303 PHE A CA 1
ATOM 2494 C C . PHE A 1 303 ? 10.456 3.923 -2.164 1.00 94.06 303 PHE A C 1
ATOM 2496 O O . PHE A 1 303 ? 10.602 3.053 -1.306 1.00 94.06 303 PHE A O 1
ATOM 2503 N N . ALA A 1 304 ? 11.469 4.378 -2.897 1.00 92.50 304 ALA A N 1
ATOM 2504 C CA . ALA A 1 304 ? 12.869 4.112 -2.596 1.00 92.50 304 ALA A CA 1
ATOM 2505 C C . ALA A 1 304 ? 13.438 5.185 -1.666 1.00 92.50 304 ALA A C 1
ATOM 2507 O O . ALA A 1 304 ? 14.074 4.895 -0.653 1.00 92.50 304 ALA A O 1
ATOM 2508 N N . ILE A 1 305 ? 13.190 6.451 -1.999 1.00 92.31 305 ILE A N 1
ATOM 2509 C CA . ILE A 1 305 ? 13.742 7.610 -1.307 1.00 92.31 305 ILE A CA 1
ATOM 2510 C C . ILE A 1 305 ? 12.611 8.302 -0.554 1.00 92.31 305 ILE A C 1
ATOM 2512 O O . ILE A 1 305 ? 11.964 9.210 -1.066 1.00 92.31 305 ILE A O 1
ATOM 2516 N N . PHE A 1 306 ? 12.393 7.915 0.702 1.00 87.94 306 PHE A N 1
ATOM 2517 C CA . PHE A 1 306 ? 11.425 8.607 1.563 1.00 87.94 306 PHE A CA 1
ATOM 2518 C C . PHE A 1 306 ? 11.818 10.069 1.832 1.00 87.94 306 PHE A C 1
ATOM 2520 O O . PHE A 1 306 ? 10.968 10.929 2.042 1.00 87.94 306 PHE A O 1
ATOM 2527 N N . GLY A 1 307 ? 13.125 10.354 1.843 1.00 83.50 307 GLY A N 1
ATOM 2528 C CA . GLY A 1 307 ? 13.652 11.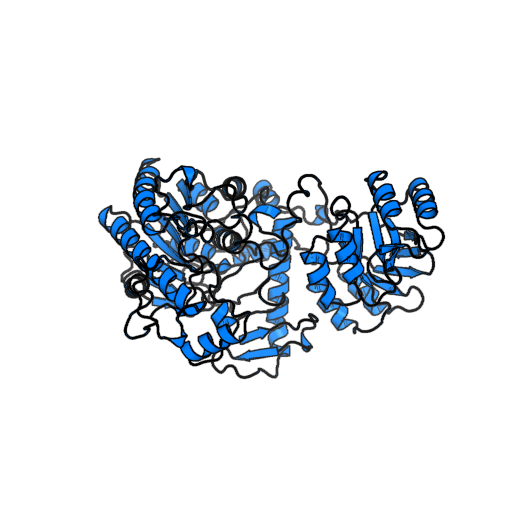671 2.184 1.00 83.50 307 GLY A CA 1
ATOM 2529 C C . GLY A 1 307 ? 13.472 11.999 3.665 1.00 83.50 307 GLY A C 1
ATOM 2530 O O . GLY A 1 307 ? 13.034 13.097 3.995 1.00 83.50 307 GLY A O 1
ATOM 2531 N N . SER A 1 308 ? 13.785 11.067 4.575 1.00 77.88 308 SER A N 1
ATOM 2532 C CA . SER A 1 308 ? 13.801 11.330 6.026 1.00 77.88 308 SER A CA 1
ATOM 2533 C C . SER A 1 308 ? 14.896 12.333 6.403 1.00 77.88 308 SER A C 1
ATOM 2535 O O . SER A 1 308 ? 14.673 13.226 7.230 1.00 77.88 308 SER A O 1
ATOM 2537 N N . GLU A 1 309 ? 16.052 12.251 5.745 1.00 83.19 309 GLU A N 1
ATOM 2538 C CA . GLU A 1 309 ? 17.154 13.195 5.897 1.00 83.19 309 GLU A CA 1
ATOM 2539 C C . GLU A 1 309 ? 16.960 14.440 5.020 1.00 83.19 309 GLU A C 1
ATOM 2541 O O . GLU A 1 309 ? 16.539 14.356 3.866 1.00 83.19 309 GLU A O 1
ATOM 2546 N N . GLN A 1 310 ? 17.311 15.621 5.547 1.00 87.81 310 GLN A N 1
ATOM 2547 C CA . GLN A 1 310 ? 17.226 16.872 4.780 1.00 87.81 310 GLN A CA 1
ATOM 2548 C C . GLN A 1 310 ? 18.090 16.819 3.517 1.00 87.81 310 GLN A C 1
ATOM 2550 O O . GLN A 1 310 ? 17.667 17.298 2.473 1.00 87.81 310 GLN A O 1
ATOM 2555 N N . ARG A 1 311 ? 19.261 16.179 3.602 1.00 90.31 311 ARG A N 1
ATOM 2556 C CA . ARG A 1 311 ? 20.176 16.028 2.470 1.00 90.31 311 ARG A CA 1
ATOM 2557 C C . ARG A 1 311 ? 19.528 15.286 1.303 1.00 90.31 311 ARG A C 1
ATOM 2559 O O . ARG A 1 311 ? 19.677 15.723 0.168 1.00 90.31 311 ARG A O 1
ATOM 2566 N N . ASP A 1 312 ? 18.811 14.199 1.576 1.00 89.75 312 ASP A N 1
ATOM 2567 C CA . ASP A 1 312 ? 18.129 13.438 0.528 1.00 89.75 312 ASP A CA 1
ATOM 2568 C C . ASP A 1 312 ? 17.003 14.265 -0.099 1.00 89.75 312 ASP A C 1
ATOM 2570 O O . ASP A 1 312 ? 16.866 14.281 -1.320 1.00 89.75 312 ASP A O 1
ATOM 2574 N N . ARG A 1 313 ? 16.250 15.028 0.708 1.00 92.06 313 ARG A N 1
ATOM 2575 C CA . ARG A 1 313 ? 15.224 15.954 0.193 1.00 92.06 313 ARG A CA 1
ATOM 2576 C C . ARG A 1 313 ? 15.817 17.041 -0.698 1.00 92.06 313 ARG A C 1
ATOM 2578 O O . ARG A 1 313 ? 15.223 17.356 -1.726 1.00 92.06 313 ARG A O 1
ATOM 2585 N N . ASP A 1 314 ? 16.966 17.597 -0.324 1.00 94.88 314 ASP A N 1
ATOM 2586 C CA . ASP A 1 314 ? 17.647 18.636 -1.101 1.00 94.88 314 ASP A CA 1
ATOM 2587 C C . ASP A 1 314 ? 18.154 18.076 -2.439 1.00 94.88 314 ASP A C 1
ATOM 2589 O O . ASP A 1 314 ? 17.905 18.675 -3.483 1.00 94.88 314 ASP A O 1
ATOM 2593 N N . ILE A 1 315 ? 18.790 16.896 -2.422 1.00 95.50 315 ILE A N 1
ATOM 2594 C CA . ILE A 1 315 ? 19.255 16.192 -3.631 1.00 95.50 315 ILE A CA 1
ATOM 2595 C C . ILE A 1 315 ? 18.079 15.871 -4.561 1.00 95.50 315 ILE A C 1
ATOM 2597 O O . ILE A 1 315 ? 18.158 16.116 -5.764 1.00 95.50 315 ILE A O 1
ATOM 2601 N N . MET A 1 316 ? 16.979 15.344 -4.018 1.00 96.81 316 MET A N 1
ATOM 2602 C CA . MET A 1 316 ? 15.787 15.044 -4.813 1.00 96.81 316 MET A CA 1
ATOM 2603 C C . MET A 1 316 ? 15.143 16.310 -5.375 1.00 96.81 316 MET A C 1
ATOM 2605 O O . MET A 1 316 ? 14.724 16.322 -6.529 1.00 96.81 316 MET A O 1
ATOM 2609 N N . SER A 1 317 ? 15.100 17.391 -4.596 1.00 96.38 317 SER A N 1
ATOM 2610 C CA . SER A 1 317 ? 14.528 18.656 -5.064 1.00 96.38 317 SER A CA 1
ATOM 2611 C C . SER A 1 317 ? 15.363 19.288 -6.183 1.00 96.38 317 SER A C 1
ATOM 2613 O O . SER A 1 317 ? 14.796 19.845 -7.124 1.00 96.38 317 SER A O 1
ATOM 2615 N N . ASP A 1 318 ? 16.694 19.172 -6.114 1.00 95.81 318 ASP A N 1
ATOM 2616 C CA . ASP A 1 318 ? 17.608 19.588 -7.187 1.00 95.81 318 ASP A CA 1
ATOM 2617 C C . ASP A 1 318 ? 17.423 18.731 -8.447 1.00 95.81 318 ASP A C 1
ATOM 2619 O O . ASP A 1 318 ? 17.222 19.272 -9.535 1.00 95.81 318 ASP A O 1
ATOM 2623 N N . LEU A 1 319 ? 17.388 17.399 -8.301 1.00 96.12 319 LEU A N 1
ATOM 2624 C CA . LEU A 1 319 ? 17.168 16.472 -9.416 1.00 96.12 319 LEU A CA 1
ATOM 2625 C C . LEU A 1 319 ? 15.853 16.760 -10.155 1.00 96.12 319 LEU A C 1
ATOM 2627 O O . LEU A 1 319 ? 15.827 16.768 -11.385 1.00 96.12 319 LEU A O 1
ATOM 2631 N N . LEU A 1 320 ? 14.768 16.978 -9.407 1.00 95.12 320 LEU A N 1
ATOM 2632 C CA . LEU A 1 320 ? 13.424 17.176 -9.956 1.00 95.12 320 LEU A CA 1
ATOM 2633 C C . LEU A 1 320 ? 13.124 18.636 -10.317 1.00 95.12 320 LEU A C 1
ATOM 2635 O O . LEU A 1 320 ? 12.080 18.913 -10.909 1.00 95.12 320 LEU A O 1
ATOM 2639 N N . ASN A 1 321 ? 14.014 19.568 -9.963 1.00 94.88 321 ASN A N 1
ATOM 2640 C CA . ASN A 1 321 ? 13.835 21.010 -10.128 1.00 94.88 321 ASN A CA 1
ATOM 2641 C C . ASN A 1 321 ? 12.503 21.530 -9.535 1.00 94.88 321 ASN A C 1
ATOM 2643 O O . ASN A 1 321 ? 11.831 22.390 -10.110 1.00 94.88 321 ASN A O 1
ATOM 2647 N N . LYS A 1 322 ? 12.097 20.975 -8.388 1.00 94.06 322 LYS A N 1
ATOM 2648 C CA . LYS A 1 322 ? 10.891 21.346 -7.626 1.00 94.06 322 LYS A CA 1
ATOM 2649 C C . LYS A 1 322 ? 10.987 20.814 -6.188 1.00 94.06 322 LYS A C 1
ATOM 2651 O O . LYS A 1 322 ? 11.795 19.923 -5.947 1.00 94.06 322 LYS A O 1
ATOM 2656 N N . PRO A 1 323 ? 10.178 21.301 -5.229 1.00 93.44 323 PRO A N 1
ATOM 2657 C CA . PRO A 1 323 ? 10.147 20.723 -3.887 1.00 93.44 323 PRO A CA 1
ATOM 2658 C C . PRO A 1 323 ? 9.756 19.240 -3.918 1.00 93.44 323 PRO A C 1
ATOM 2660 O O . PRO A 1 323 ? 8.706 18.905 -4.460 1.00 93.44 323 PRO A O 1
ATOM 2663 N N . TYR A 1 324 ? 10.567 18.376 -3.302 1.00 95.19 324 TYR A N 1
ATOM 2664 C CA . TYR A 1 324 ? 10.256 16.954 -3.141 1.00 95.19 324 TYR A CA 1
ATOM 2665 C C . TYR A 1 324 ? 9.242 16.754 -2.006 1.00 95.19 324 TYR A C 1
ATOM 2667 O O . TYR A 1 324 ? 9.593 16.826 -0.824 1.00 95.19 324 TYR A O 1
ATOM 2675 N N . ASN A 1 325 ? 7.970 16.578 -2.365 1.00 93.62 325 ASN A N 1
ATOM 2676 C CA . ASN A 1 325 ? 6.850 16.511 -1.421 1.00 93.62 325 ASN A CA 1
ATOM 2677 C C . ASN A 1 325 ? 6.205 15.109 -1.377 1.00 93.62 325 ASN A C 1
ATOM 2679 O O . ASN A 1 325 ? 6.626 14.191 -2.077 1.00 93.62 325 ASN A O 1
ATOM 2683 N N . LEU A 1 326 ? 5.159 14.935 -0.560 1.00 93.69 326 LEU A N 1
ATOM 2684 C CA . LEU A 1 326 ? 4.465 13.650 -0.387 1.00 93.69 326 LEU A CA 1
ATOM 2685 C C . LEU A 1 326 ? 3.935 13.058 -1.704 1.00 93.69 326 LEU A C 1
ATOM 2687 O O . LEU A 1 326 ? 3.990 11.847 -1.900 1.00 93.69 326 LEU A O 1
ATOM 2691 N N . GLY A 1 327 ? 3.465 13.911 -2.614 1.00 94.69 327 GLY A N 1
ATOM 2692 C CA . GLY A 1 327 ? 2.980 13.516 -3.930 1.00 94.69 327 GLY A CA 1
ATOM 2693 C C . GLY A 1 327 ? 4.076 13.016 -4.874 1.00 94.69 327 GLY A C 1
ATOM 2694 O O . GLY A 1 327 ? 3.749 12.306 -5.817 1.00 94.69 327 GLY A O 1
ATOM 2695 N N . ASP A 1 328 ? 5.343 13.355 -4.630 1.00 95.38 328 ASP A N 1
ATOM 2696 C CA . ASP A 1 328 ? 6.493 12.796 -5.351 1.00 95.38 328 ASP A CA 1
ATOM 2697 C C . ASP A 1 328 ? 7.014 11.531 -4.667 1.00 95.38 328 ASP A C 1
ATOM 2699 O O . ASP A 1 328 ? 7.335 10.550 -5.333 1.00 95.38 328 ASP A O 1
ATOM 2703 N N . ILE A 1 329 ? 7.060 11.545 -3.331 1.00 95.06 329 ILE A N 1
ATOM 2704 C CA . ILE A 1 329 ? 7.519 10.415 -2.519 1.00 95.06 329 ILE A CA 1
ATOM 2705 C C . ILE A 1 329 ? 6.660 9.185 -2.807 1.00 95.06 329 ILE A C 1
ATOM 2707 O O . ILE A 1 329 ? 7.189 8.120 -3.095 1.00 95.06 329 ILE A O 1
ATOM 2711 N N . MET A 1 330 ? 5.338 9.330 -2.761 1.00 96.12 330 MET A N 1
ATOM 2712 C CA . MET A 1 330 ? 4.418 8.195 -2.819 1.00 96.12 330 MET A CA 1
ATOM 2713 C C . MET A 1 330 ? 4.056 7.732 -4.235 1.00 96.12 330 MET A C 1
ATOM 2715 O O . MET A 1 330 ? 3.345 6.738 -4.373 1.00 96.12 330 MET A O 1
ATOM 2719 N N . ASN A 1 331 ? 4.467 8.463 -5.274 1.00 98.06 331 ASN A N 1
ATOM 2720 C CA . ASN A 1 331 ? 4.093 8.149 -6.649 1.00 98.06 331 ASN A CA 1
ATOM 2721 C C . ASN A 1 331 ? 4.957 6.998 -7.183 1.00 98.06 331 ASN A C 1
ATOM 2723 O O . ASN A 1 331 ? 6.191 7.075 -7.207 1.00 98.06 331 ASN A O 1
ATOM 2727 N N . VAL A 1 332 ? 4.286 5.941 -7.622 1.00 98.69 332 VAL A N 1
ATOM 2728 C CA . VAL A 1 332 ? 4.866 4.722 -8.189 1.00 98.69 332 VAL A CA 1
ATOM 2729 C C . VAL A 1 332 ? 4.197 4.471 -9.543 1.00 98.69 332 VAL A C 1
ATOM 2731 O O . VAL A 1 332 ? 3.005 4.732 -9.684 1.00 98.69 332 VAL A O 1
ATOM 2734 N N . PRO A 1 333 ? 4.913 3.990 -10.568 1.00 98.44 333 PRO A N 1
ATOM 2735 C CA . PRO A 1 333 ? 4.295 3.765 -11.865 1.00 98.44 333 PRO A CA 1
ATOM 2736 C C . PRO A 1 333 ? 3.347 2.566 -11.798 1.00 98.44 333 PRO A C 1
ATOM 2738 O O . PRO A 1 333 ? 3.595 1.605 -11.067 1.00 98.44 333 PRO A O 1
ATOM 2741 N N . LEU A 1 334 ? 2.315 2.588 -12.637 1.00 98.88 334 LEU A N 1
ATOM 2742 C CA . LEU A 1 334 ? 1.603 1.394 -13.084 1.00 98.88 334 LEU A CA 1
ATOM 2743 C C . LEU A 1 334 ? 1.599 1.391 -14.613 1.00 98.88 334 LEU A C 1
ATOM 2745 O O . LEU A 1 334 ? 1.233 2.379 -15.247 1.00 98.88 334 LEU A O 1
ATOM 2749 N N . ILE A 1 335 ? 2.013 0.281 -15.211 1.00 98.88 335 ILE A N 1
ATOM 2750 C CA . ILE A 1 335 ? 2.023 0.067 -16.656 1.00 98.88 335 ILE A CA 1
ATOM 2751 C C . ILE A 1 335 ? 1.252 -1.216 -16.932 1.00 98.88 335 ILE A C 1
ATOM 2753 O O . ILE A 1 335 ? 1.574 -2.257 -16.368 1.00 98.88 335 ILE A O 1
ATOM 2757 N N . ILE A 1 336 ? 0.242 -1.160 -17.793 1.00 98.88 336 ILE A N 1
ATOM 2758 C CA . ILE A 1 336 ? -0.555 -2.322 -18.188 1.00 98.88 336 ILE A CA 1
ATOM 2759 C C . ILE A 1 336 ? -0.475 -2.478 -19.699 1.00 98.88 336 ILE A C 1
ATOM 2761 O O . ILE A 1 336 ? -0.961 -1.628 -20.439 1.00 98.88 336 ILE A O 1
ATOM 2765 N N . HIS A 1 337 ? 0.102 -3.582 -20.152 1.00 98.69 337 HIS A N 1
ATOM 2766 C CA . HIS A 1 337 ? 0.104 -3.989 -21.546 1.00 98.69 337 HIS A CA 1
ATOM 2767 C C . HIS A 1 337 ? -1.036 -4.976 -21.815 1.00 98.69 337 HIS A C 1
ATOM 2769 O O . HIS A 1 337 ? -1.135 -6.022 -21.166 1.00 98.69 337 HIS A O 1
ATOM 2775 N N . ILE A 1 338 ? -1.893 -4.645 -22.780 1.00 98.25 338 ILE A N 1
ATOM 2776 C CA . ILE A 1 338 ? -3.051 -5.437 -23.191 1.00 98.25 338 ILE A CA 1
ATOM 2777 C C . ILE A 1 338 ? -2.785 -5.984 -24.602 1.00 98.25 338 ILE A C 1
ATOM 2779 O O . ILE A 1 338 ? -2.725 -5.207 -25.559 1.00 98.25 338 ILE A O 1
ATOM 2783 N N . PRO A 1 339 ? -2.658 -7.311 -24.773 1.00 95.38 339 PRO A N 1
ATOM 2784 C CA . PRO A 1 339 ? -2.271 -7.887 -26.051 1.00 95.38 339 PRO A CA 1
ATOM 2785 C C . PRO A 1 339 ? -3.364 -7.675 -27.104 1.00 95.38 339 PRO A C 1
ATOM 2787 O O . PRO A 1 339 ? -4.541 -7.961 -26.873 1.00 95.38 339 PRO A O 1
ATOM 2790 N N . GLY A 1 340 ? -2.963 -7.209 -28.288 1.00 91.69 340 GLY A N 1
ATOM 2791 C CA . GLY A 1 340 ? -3.865 -6.953 -29.417 1.00 91.69 340 GLY A CA 1
ATOM 2792 C C . GLY A 1 340 ? -4.591 -5.604 -29.378 1.00 91.69 340 GLY A C 1
ATOM 2793 O O . GLY A 1 340 ? -5.359 -5.314 -30.295 1.00 91.69 340 GLY A O 1
ATOM 2794 N N . LEU A 1 341 ? -4.351 -4.774 -28.361 1.00 94.19 341 LEU A N 1
ATOM 2795 C CA . LEU A 1 341 ? -4.765 -3.376 -28.369 1.00 94.19 341 LEU A CA 1
ATOM 2796 C C . LEU A 1 341 ? -3.775 -2.563 -29.220 1.00 94.19 341 LEU A C 1
ATOM 2798 O O . LEU A 1 341 ? -2.574 -2.620 -28.992 1.00 94.19 341 LEU A O 1
ATOM 2802 N N . GLU A 1 342 ? -4.272 -1.801 -30.197 1.00 91.88 342 GLU A N 1
ATOM 2803 C CA . GLU A 1 342 ? -3.419 -0.999 -31.097 1.00 91.88 342 GLU A CA 1
ATOM 2804 C C . GLU A 1 342 ? -3.096 0.407 -30.550 1.00 91.88 342 GLU A C 1
ATOM 2806 O O . GLU A 1 342 ? -2.350 1.173 -31.161 1.00 91.88 342 GLU A O 1
ATOM 2811 N N . ASP A 1 343 ? -3.643 0.747 -29.389 1.00 90.94 343 ASP A N 1
ATOM 2812 C CA . ASP A 1 343 ? -3.550 2.062 -28.765 1.00 90.94 343 ASP A CA 1
ATOM 2813 C C . ASP A 1 343 ? -2.557 2.066 -27.600 1.00 90.94 343 ASP A C 1
ATOM 2815 O O . ASP A 1 343 ? -2.362 1.045 -26.944 1.00 90.94 343 ASP A O 1
ATOM 2819 N N . ASN A 1 344 ? -1.948 3.212 -27.313 1.00 94.38 344 ASN A N 1
ATOM 2820 C CA . ASN A 1 344 ? -1.132 3.413 -26.122 1.00 94.38 344 ASN A CA 1
ATOM 2821 C C . ASN A 1 344 ? -1.441 4.780 -25.507 1.00 94.38 344 ASN A C 1
ATOM 2823 O O . ASN A 1 344 ? -1.545 5.788 -26.209 1.00 94.38 344 ASN A O 1
ATOM 2827 N N . LYS A 1 345 ? -1.631 4.821 -24.188 1.00 96.25 345 LYS A N 1
ATOM 2828 C CA . LYS A 1 345 ? -2.187 5.998 -23.502 1.00 96.25 345 LYS A CA 1
ATOM 2829 C C . LYS A 1 345 ? -1.531 6.224 -22.149 1.00 96.25 345 LYS A C 1
ATOM 2831 O O . LYS A 1 345 ? -1.328 5.283 -21.388 1.00 96.25 345 LYS A O 1
ATOM 2836 N N . THR A 1 346 ? -1.286 7.491 -21.829 1.00 98.00 346 THR A N 1
ATOM 2837 C CA . THR A 1 346 ? -1.014 7.918 -20.453 1.00 98.00 346 THR A CA 1
ATOM 2838 C C . THR A 1 346 ? -2.329 8.307 -19.784 1.00 98.00 346 THR A C 1
ATOM 2840 O O . THR A 1 346 ? -3.100 9.092 -20.338 1.00 98.00 346 THR A O 1
ATOM 2843 N N . ILE A 1 347 ? -2.587 7.753 -18.604 1.00 96.81 347 ILE A N 1
ATOM 2844 C CA . ILE A 1 347 ? -3.779 7.985 -17.793 1.00 96.81 347 ILE A CA 1
ATOM 2845 C C . ILE A 1 347 ? -3.354 8.749 -16.544 1.00 96.81 347 ILE A C 1
ATOM 2847 O O . ILE A 1 347 ? -2.821 8.179 -15.598 1.00 96.81 347 ILE A O 1
ATOM 2851 N N . SER A 1 348 ? -3.641 10.049 -16.545 1.00 95.75 348 SER A N 1
ATOM 2852 C CA . SER A 1 348 ? -3.234 10.962 -15.471 1.00 95.75 348 SER A CA 1
ATOM 2853 C C . SER A 1 348 ? -4.284 11.185 -14.397 1.00 95.75 348 SER A C 1
ATOM 2855 O O . SER A 1 348 ? -4.104 12.058 -13.550 1.00 95.75 348 SER A O 1
ATOM 2857 N N . LYS A 1 349 ? -5.366 10.405 -14.407 1.00 94.38 349 LYS A N 1
ATOM 2858 C CA . LYS A 1 349 ? -6.322 10.386 -13.302 1.00 94.38 349 LYS A CA 1
ATOM 2859 C C . LYS A 1 349 ? -5.649 9.817 -12.057 1.00 94.38 349 LYS A C 1
ATOM 2861 O O . LYS A 1 349 ? -4.951 8.808 -12.156 1.00 94.38 349 LYS A O 1
ATOM 2866 N N . ILE A 1 350 ? -5.871 10.439 -10.902 1.00 96.44 350 ILE A N 1
ATOM 2867 C CA . ILE A 1 350 ? -5.310 9.929 -9.656 1.00 96.44 350 ILE A CA 1
ATOM 2868 C C . ILE A 1 350 ? -5.850 8.538 -9.301 1.00 96.44 350 ILE A C 1
ATOM 2870 O O . ILE A 1 350 ? -7.055 8.267 -9.365 1.00 96.44 350 ILE A O 1
ATOM 2874 N N . GLY A 1 351 ? -4.935 7.667 -8.889 1.00 97.25 351 GLY A N 1
ATOM 2875 C CA . GLY A 1 351 ? -5.237 6.340 -8.379 1.00 97.25 351 GLY A CA 1
ATOM 2876 C C . GLY A 1 351 ? -4.171 5.824 -7.421 1.00 97.25 351 GLY A C 1
ATOM 2877 O O . GLY A 1 351 ? -3.123 6.437 -7.227 1.00 97.25 351 GLY A O 1
ATOM 2878 N N . SER A 1 352 ? -4.428 4.681 -6.811 1.00 97.62 352 SER A N 1
ATOM 2879 C CA . SER A 1 352 ? -3.509 3.991 -5.911 1.00 97.62 352 SER A CA 1
ATOM 2880 C C . SER A 1 352 ? -3.576 2.481 -6.088 1.00 97.62 352 SER A C 1
ATOM 2882 O O . SER A 1 352 ? -4.410 1.970 -6.830 1.00 97.62 352 SER A O 1
ATOM 2884 N N . GLN A 1 353 ? -2.752 1.750 -5.342 1.00 98.44 353 GLN A N 1
ATOM 2885 C CA . GLN A 1 353 ? -2.793 0.283 -5.298 1.00 98.44 353 GLN A CA 1
ATOM 2886 C C . GLN A 1 353 ? -4.173 -0.311 -4.994 1.00 98.44 353 GLN A C 1
ATOM 2888 O O . GLN A 1 353 ? -4.468 -1.412 -5.458 1.00 98.44 353 GLN A O 1
ATOM 2893 N N . LEU A 1 354 ? -5.055 0.421 -4.302 1.00 97.62 354 LEU A N 1
ATOM 2894 C CA . LEU A 1 354 ? -6.447 0.001 -4.106 1.00 97.62 354 LEU A CA 1
ATOM 2895 C C . LEU A 1 354 ? -7.187 -0.166 -5.440 1.00 97.62 354 LEU A C 1
ATOM 2897 O O . LEU A 1 354 ? -8.027 -1.053 -5.581 1.00 97.62 354 LEU A O 1
ATOM 2901 N N . ASP A 1 355 ? -6.868 0.669 -6.422 1.00 98.00 355 ASP A N 1
ATOM 2902 C CA . ASP A 1 355 ? -7.551 0.769 -7.709 1.00 98.00 355 ASP A CA 1
ATOM 2903 C C . ASP A 1 355 ? -7.080 -0.289 -8.725 1.00 98.00 355 ASP A C 1
ATOM 2905 O O . ASP A 1 355 ? -7.696 -0.466 -9.780 1.00 98.00 355 ASP A O 1
ATOM 2909 N N . PHE A 1 356 ? -6.017 -1.041 -8.412 1.00 98.75 356 PHE A N 1
ATOM 2910 C CA . PHE A 1 356 ? -5.473 -2.072 -9.297 1.00 98.75 356 PHE A CA 1
ATOM 2911 C C . PHE A 1 356 ? -6.485 -3.180 -9.587 1.00 98.75 356 PHE A C 1
ATOM 2913 O O . PHE A 1 356 ? -6.811 -3.442 -10.744 1.00 98.75 356 PHE A O 1
ATOM 2920 N N . LEU A 1 357 ? -7.004 -3.819 -8.534 1.00 98.19 357 LEU A N 1
ATOM 2921 C CA . LEU A 1 357 ? -7.947 -4.929 -8.644 1.00 98.19 357 LEU A CA 1
ATOM 2922 C C . LEU A 1 357 ? -9.179 -4.576 -9.500 1.00 98.19 357 LEU A C 1
ATOM 2924 O O . LEU A 1 357 ? -9.422 -5.296 -10.470 1.00 98.19 357 LEU A O 1
ATOM 2928 N N . PRO A 1 358 ? -9.956 -3.506 -9.223 1.00 97.12 358 PRO A N 1
ATOM 2929 C CA . PRO A 1 358 ? -11.122 -3.182 -10.047 1.00 97.12 358 PRO A CA 1
ATOM 2930 C C . PRO A 1 358 ? -10.749 -2.853 -11.501 1.00 97.12 358 PRO A C 1
ATOM 2932 O O . PRO A 1 358 ? -11.470 -3.265 -12.413 1.00 97.12 358 PRO A O 1
ATOM 2935 N N . THR A 1 359 ? -9.609 -2.196 -11.737 1.00 98.00 359 THR A N 1
ATOM 2936 C CA . THR A 1 359 ? -9.111 -1.891 -13.091 1.00 98.00 359 THR A CA 1
ATOM 2937 C C . THR A 1 359 ? -8.734 -3.164 -13.860 1.00 98.00 359 THR A C 1
ATOM 2939 O O . THR A 1 359 ? -9.132 -3.348 -15.013 1.00 98.00 359 THR A O 1
ATOM 2942 N N . ILE A 1 360 ? -8.025 -4.098 -13.220 1.00 98.56 360 ILE A N 1
ATOM 2943 C CA . ILE A 1 360 ? -7.652 -5.380 -13.828 1.00 98.56 360 ILE A CA 1
ATOM 2944 C C . ILE A 1 360 ? -8.875 -6.266 -14.048 1.00 98.56 360 ILE A C 1
ATOM 2946 O O . ILE A 1 360 ? -9.005 -6.849 -15.121 1.00 98.56 360 ILE A O 1
ATOM 2950 N N . LEU A 1 361 ? -9.818 -6.343 -13.106 1.00 97.81 361 LEU A N 1
ATOM 2951 C CA . LEU A 1 361 ? -11.061 -7.095 -13.311 1.00 97.81 361 LEU A CA 1
ATOM 2952 C C . LEU A 1 361 ? -11.868 -6.553 -14.494 1.00 97.81 361 LEU A C 1
ATOM 2954 O O . LEU A 1 361 ? -12.412 -7.339 -15.274 1.00 97.81 361 LEU A O 1
ATOM 2958 N N . ASN A 1 362 ? -11.898 -5.230 -14.667 1.00 97.31 362 ASN A N 1
ATOM 2959 C CA . ASN A 1 362 ? -12.475 -4.589 -15.841 1.00 97.31 362 ASN A CA 1
ATOM 2960 C C . ASN A 1 362 ? -11.796 -5.042 -17.142 1.00 97.31 362 ASN A C 1
ATOM 2962 O O . ASN A 1 362 ? -12.479 -5.568 -18.024 1.00 97.31 362 ASN A O 1
ATOM 2966 N N . ILE A 1 363 ? -10.469 -4.938 -17.243 1.00 97.88 363 ILE A N 1
ATOM 2967 C CA . ILE A 1 363 ? -9.713 -5.382 -18.428 1.00 97.88 363 ILE A CA 1
ATOM 2968 C C . ILE A 1 363 ? -9.925 -6.878 -18.693 1.00 97.88 363 ILE A C 1
ATOM 2970 O O . ILE A 1 363 ? -10.195 -7.278 -19.825 1.00 97.88 363 ILE A O 1
ATOM 2974 N N . MET A 1 364 ? -9.859 -7.712 -17.656 1.00 98.12 364 MET A N 1
ATOM 2975 C CA . MET A 1 364 ? -10.020 -9.167 -17.754 1.00 98.12 364 MET A CA 1
ATOM 2976 C C . MET A 1 364 ? -11.484 -9.593 -17.975 1.00 98.12 364 MET A C 1
ATOM 2978 O O . MET A 1 364 ? -11.752 -10.738 -18.335 1.00 98.12 364 MET A O 1
ATOM 2982 N N . GLY A 1 365 ? -12.453 -8.685 -17.816 1.00 96.44 365 GLY A N 1
ATOM 2983 C CA . GLY A 1 365 ? -13.869 -8.933 -18.100 1.00 96.44 365 GLY A CA 1
ATOM 2984 C C . GLY A 1 365 ? -14.579 -9.808 -17.064 1.00 96.44 365 GLY A C 1
ATOM 2985 O O . GLY A 1 365 ? -15.475 -10.586 -17.435 1.00 96.44 365 GLY A O 1
ATOM 2986 N N . TYR A 1 366 ? -14.174 -9.680 -15.798 1.00 95.38 366 TYR A N 1
ATOM 2987 C CA . TYR A 1 366 ? -14.749 -10.355 -14.631 1.00 95.38 366 TYR A CA 1
ATOM 2988 C C . TYR A 1 366 ? -15.259 -9.334 -13.605 1.00 95.38 366 TYR A C 1
ATOM 2990 O O . TYR A 1 366 ? -14.899 -8.163 -13.644 1.00 95.38 366 TYR A O 1
ATOM 2998 N N . GLU A 1 367 ? -16.124 -9.770 -12.693 1.00 91.75 367 GLU A N 1
ATOM 2999 C CA . GLU A 1 367 ? -16.702 -8.929 -11.638 1.00 91.75 367 GLU A CA 1
ATOM 3000 C C . GLU A 1 367 ? -16.398 -9.548 -10.271 1.00 91.75 367 GLU A C 1
ATOM 3002 O O . GLU A 1 367 ? -16.371 -10.774 -10.135 1.00 91.75 367 GLU A O 1
ATOM 3007 N N . ASN A 1 368 ? -16.215 -8.713 -9.247 1.00 90.38 368 ASN A N 1
ATOM 3008 C CA . ASN A 1 368 ? -16.116 -9.195 -7.875 1.00 90.38 368 ASN A CA 1
ATOM 3009 C C . ASN A 1 368 ? -17.521 -9.522 -7.341 1.00 90.38 368 ASN A C 1
ATOM 3011 O O . ASN A 1 368 ? -18.292 -8.628 -7.001 1.00 90.38 368 ASN A O 1
ATOM 3015 N N . GLN A 1 369 ? -17.872 -10.809 -7.305 1.00 84.50 369 GLN A N 1
ATOM 3016 C CA . GLN A 1 369 ? -19.227 -11.254 -6.953 1.00 84.50 369 GLN A CA 1
ATOM 3017 C C . GLN A 1 369 ? -19.462 -11.445 -5.451 1.00 84.50 369 GLN A C 1
ATOM 3019 O O . GLN A 1 369 ? -20.617 -11.496 -5.029 1.00 84.50 369 GLN A O 1
ATOM 3024 N N . LYS A 1 370 ? -18.397 -11.620 -4.661 1.00 85.00 370 LYS A N 1
ATOM 3025 C CA . LYS A 1 370 ? -18.502 -12.049 -3.254 1.00 85.00 370 LYS A CA 1
ATOM 3026 C C . LYS A 1 370 ? -17.717 -11.170 -2.280 1.00 85.00 370 LYS A C 1
ATOM 3028 O O . LYS A 1 370 ? -17.950 -11.252 -1.080 1.00 85.00 370 LYS A O 1
ATOM 3033 N N . GLY A 1 371 ? -16.780 -10.372 -2.782 1.00 84.31 371 GLY A N 1
ATOM 3034 C CA . GLY A 1 371 ? -15.890 -9.538 -1.989 1.00 84.31 371 GLY A CA 1
ATOM 3035 C C . GLY A 1 371 ? -16.295 -8.068 -1.971 1.00 84.31 371 GLY A C 1
ATOM 3036 O O . GLY A 1 371 ? -17.275 -7.643 -2.585 1.00 84.31 371 GLY A O 1
ATOM 3037 N N . ILE A 1 372 ? -15.491 -7.292 -1.254 1.00 88.50 372 ILE A N 1
ATOM 3038 C CA . ILE A 1 372 ? -15.582 -5.838 -1.162 1.00 88.50 372 ILE A CA 1
ATOM 3039 C C . ILE A 1 372 ? -14.271 -5.262 -1.678 1.00 88.50 372 ILE A C 1
ATOM 3041 O O . ILE A 1 372 ? -13.205 -5.806 -1.412 1.00 88.50 372 ILE A O 1
ATOM 3045 N N . MET A 1 373 ? -14.380 -4.169 -2.416 1.00 92.75 373 MET A N 1
ATOM 3046 C CA . MET A 1 373 ? -13.281 -3.352 -2.907 1.00 92.75 373 MET A CA 1
ATOM 3047 C C . MET A 1 373 ? -13.528 -1.907 -2.468 1.00 92.75 373 MET A C 1
ATOM 3049 O O . MET A 1 373 ? -14.681 -1.474 -2.386 1.00 92.75 373 MET A O 1
ATOM 3053 N N . PHE A 1 374 ? -12.459 -1.183 -2.160 1.00 94.00 374 PHE A N 1
ATOM 3054 C CA . PHE A 1 374 ? -12.496 0.258 -1.895 1.00 94.00 374 PHE A CA 1
ATOM 3055 C C . PHE A 1 374 ? -12.010 1.066 -3.097 1.00 94.00 374 PHE A C 1
ATOM 3057 O O . PHE A 1 374 ? -12.459 2.194 -3.296 1.00 94.00 374 PHE A O 1
ATOM 3064 N N . GLY A 1 375 ? -11.134 0.482 -3.916 1.00 95.00 375 GLY A N 1
ATOM 3065 C CA . GLY A 1 375 ? -10.645 1.121 -5.126 1.00 95.00 375 GLY A CA 1
ATOM 3066 C C . GLY A 1 375 ? -11.700 1.242 -6.221 1.00 95.00 375 GLY A C 1
ATOM 3067 O O . GLY A 1 375 ? -12.766 0.619 -6.193 1.00 95.00 375 GLY A O 1
ATOM 3068 N N . LYS A 1 376 ? -11.371 2.037 -7.231 1.00 94.00 376 LYS A N 1
ATOM 3069 C CA . LYS A 1 376 ? -12.183 2.359 -8.400 1.00 94.00 376 LYS A CA 1
ATOM 3070 C C . LYS A 1 376 ? -11.467 1.918 -9.676 1.00 94.00 376 LYS A C 1
ATOM 3072 O O . LYS A 1 376 ? -10.247 1.907 -9.758 1.00 94.00 376 LYS A O 1
ATOM 3077 N N . ASP A 1 377 ? -12.236 1.558 -10.698 1.00 95.44 377 ASP A N 1
ATOM 3078 C CA . ASP A 1 377 ? -11.691 1.258 -12.027 1.00 95.44 377 ASP A CA 1
ATOM 3079 C C . ASP A 1 377 ? -11.171 2.544 -12.686 1.00 95.44 377 ASP A C 1
ATOM 3081 O O . ASP A 1 377 ? -11.962 3.396 -13.101 1.00 95.44 377 ASP A O 1
ATOM 3085 N N . LEU A 1 378 ? -9.849 2.678 -12.804 1.00 95.69 378 LEU A N 1
ATOM 3086 C CA . LEU A 1 378 ? -9.190 3.886 -13.315 1.00 95.69 378 LEU A CA 1
ATOM 3087 C C . LEU A 1 378 ? -9.469 4.155 -14.798 1.00 95.69 378 LEU A C 1
ATOM 3089 O O . LEU A 1 378 ? -9.174 5.247 -15.281 1.00 95.69 378 LEU A O 1
ATOM 3093 N N . LEU A 1 379 ? -10.030 3.185 -15.525 1.00 94.62 379 LEU A N 1
ATOM 3094 C CA . LEU A 1 379 ? -10.326 3.315 -16.950 1.00 94.62 379 LEU A CA 1
ATOM 3095 C C . LEU A 1 379 ? -11.740 3.819 -17.243 1.00 94.62 379 LEU A C 1
ATOM 3097 O O . LEU A 1 379 ? -11.956 4.404 -18.302 1.00 94.62 379 LEU A O 1
ATOM 3101 N N . ASN A 1 380 ? -12.693 3.573 -16.342 1.00 92.00 380 ASN A N 1
ATOM 3102 C CA . ASN A 1 380 ? -14.113 3.842 -16.593 1.00 92.00 380 ASN A CA 1
ATOM 3103 C C . ASN A 1 380 ? -14.797 4.676 -15.504 1.00 92.00 380 ASN A C 1
ATOM 3105 O O . ASN A 1 380 ? -15.919 5.144 -15.704 1.00 92.00 380 ASN A O 1
ATOM 3109 N N . TYR A 1 381 ? -14.193 4.820 -14.324 1.00 89.31 381 TYR A N 1
ATOM 3110 C CA . TYR A 1 381 ? -14.772 5.635 -13.266 1.00 89.31 381 TYR A CA 1
ATOM 3111 C C . TYR A 1 381 ? -14.620 7.121 -13.609 1.00 89.31 381 TYR A C 1
ATOM 3113 O O . TYR A 1 381 ? -13.518 7.585 -13.875 1.00 89.31 381 TYR A O 1
ATOM 3121 N N . GLU A 1 382 ? -15.709 7.888 -13.547 1.00 86.06 382 GLU A N 1
ATOM 3122 C CA . GLU A 1 382 ? -15.748 9.316 -13.928 1.00 86.06 382 GLU A CA 1
ATOM 3123 C C . GLU A 1 382 ? -15.753 10.276 -12.721 1.00 86.06 382 GLU A C 1
ATOM 3125 O O . GLU A 1 382 ? -15.602 11.480 -12.893 1.00 86.06 382 GLU A O 1
ATOM 3130 N N . GLY A 1 383 ? -15.922 9.769 -11.494 1.00 86.56 383 GLY A N 1
ATOM 3131 C CA . GLY A 1 383 ? -15.977 10.600 -10.282 1.00 86.56 383 GLY A CA 1
ATOM 3132 C C . GLY A 1 383 ? -14.604 10.981 -9.724 1.00 86.56 383 GLY A C 1
ATOM 3133 O O . GLY A 1 383 ? -13.575 10.491 -10.197 1.00 86.56 383 GLY A O 1
ATOM 3134 N N . ASP A 1 384 ? -14.602 11.807 -8.679 1.00 88.44 384 ASP A N 1
ATOM 3135 C CA . ASP A 1 384 ? -13.387 12.160 -7.940 1.00 88.44 384 ASP A CA 1
ATOM 3136 C C . ASP A 1 384 ? -12.792 10.927 -7.250 1.00 88.44 384 ASP A C 1
ATOM 3138 O O . ASP A 1 384 ? -13.525 10.054 -6.766 1.00 88.44 384 ASP A O 1
ATOM 3142 N N . ASN A 1 385 ? -11.463 10.865 -7.206 1.00 93.88 385 ASN A N 1
ATOM 3143 C CA . ASN A 1 385 ? -10.710 9.833 -6.502 1.00 93.88 385 ASN A CA 1
ATOM 3144 C C . ASN A 1 385 ? -9.662 10.479 -5.584 1.00 93.88 385 ASN A C 1
ATOM 3146 O O . ASN A 1 385 ? -9.314 11.655 -5.739 1.00 93.88 385 ASN A O 1
ATOM 3150 N N . PHE A 1 386 ? -9.165 9.719 -4.615 1.00 95.88 386 PHE A N 1
ATOM 3151 C CA . PHE A 1 386 ? -8.144 10.187 -3.689 1.00 95.88 386 PHE A CA 1
ATOM 3152 C C . PHE A 1 386 ? -7.218 9.054 -3.254 1.00 95.88 386 PHE A C 1
ATOM 3154 O O . PHE A 1 386 ? -7.562 7.876 -3.276 1.00 95.88 386 PHE A O 1
ATOM 3161 N N . VAL A 1 387 ? -6.036 9.436 -2.792 1.00 97.06 387 VAL A N 1
ATOM 3162 C CA . VAL A 1 387 ? -5.076 8.556 -2.128 1.00 97.06 387 VAL A CA 1
ATOM 3163 C C . VAL A 1 387 ? -5.077 8.911 -0.655 1.00 97.06 387 VAL A C 1
ATOM 3165 O O . VAL A 1 387 ? -5.001 10.088 -0.312 1.00 97.06 387 VAL A O 1
ATOM 3168 N N . ALA A 1 388 ? -5.134 7.907 0.212 1.00 94.50 388 ALA A N 1
ATOM 3169 C CA . ALA A 1 388 ? -5.226 8.077 1.658 1.00 94.50 388 ALA A CA 1
ATOM 3170 C C . ALA A 1 388 ? -4.035 7.408 2.371 1.00 94.50 388 ALA A C 1
ATOM 3172 O O . ALA A 1 388 ? -4.142 6.257 2.786 1.00 94.50 388 ALA A O 1
ATOM 3173 N N . PRO A 1 389 ? -2.882 8.088 2.500 1.00 91.44 389 PRO A N 1
ATOM 3174 C CA . PRO A 1 389 ? -1.709 7.525 3.163 1.00 91.44 389 PRO A CA 1
ATOM 3175 C C . PRO A 1 389 ? -1.993 7.130 4.622 1.00 91.44 389 PRO A C 1
ATOM 3177 O O . PRO A 1 389 ? -2.654 7.872 5.352 1.00 91.44 389 PRO A O 1
ATOM 3180 N N . LEU A 1 390 ? -1.450 5.987 5.057 1.00 84.00 390 LEU A N 1
ATOM 3181 C CA . LEU A 1 390 ? -1.667 5.457 6.408 1.00 84.00 390 LEU A CA 1
ATOM 3182 C C . LEU A 1 390 ? -0.517 5.755 7.374 1.00 84.00 390 LEU A C 1
ATOM 3184 O O . LEU A 1 390 ? -0.712 6.476 8.345 1.00 84.00 390 LEU A O 1
ATOM 3188 N N . VAL A 1 391 ? 0.668 5.185 7.129 1.00 80.69 391 VAL A N 1
ATOM 3189 C CA . VAL A 1 391 ? 1.786 5.198 8.098 1.00 80.69 391 VAL A CA 1
ATOM 3190 C C . VAL A 1 391 ? 2.820 6.287 7.792 1.00 80.69 391 VAL A C 1
ATOM 3192 O O . VAL A 1 391 ? 3.428 6.851 8.700 1.00 80.69 391 VAL A O 1
ATOM 3195 N N . TYR A 1 392 ? 3.005 6.620 6.514 1.00 82.94 392 TYR A N 1
ATOM 3196 C CA . TYR A 1 392 ? 4.025 7.572 6.047 1.00 82.94 392 TYR A CA 1
ATOM 3197 C C . TYR A 1 392 ? 3.529 9.023 5.937 1.00 82.94 392 TYR A C 1
ATOM 3199 O O . TYR A 1 392 ? 4.288 9.922 5.577 1.00 82.94 392 TYR A O 1
ATOM 3207 N N . ALA A 1 393 ? 2.273 9.258 6.310 1.00 86.62 393 ALA A N 1
ATOM 3208 C CA . ALA A 1 393 ? 1.722 10.558 6.666 1.00 86.62 393 ALA A CA 1
ATOM 3209 C C . ALA A 1 393 ? 0.733 10.358 7.823 1.00 86.62 393 ALA A C 1
ATOM 3211 O O . ALA A 1 393 ? 0.317 9.236 8.091 1.00 86.62 393 ALA A O 1
ATOM 3212 N N . VAL A 1 394 ? 0.348 11.428 8.520 1.00 84.94 394 VAL A N 1
ATOM 3213 C CA . VAL A 1 394 ? -0.637 11.307 9.605 1.00 84.94 394 VAL A CA 1
ATOM 3214 C C . VAL A 1 394 ? -1.968 10.825 9.018 1.00 84.94 394 VAL A C 1
ATOM 3216 O O . VAL A 1 394 ? -2.449 11.428 8.054 1.00 84.94 394 VAL A O 1
ATOM 3219 N N . LYS A 1 395 ? -2.566 9.773 9.601 1.00 83.88 395 LYS A N 1
ATOM 3220 C CA . LYS A 1 395 ? -3.877 9.229 9.202 1.00 83.88 395 LYS A CA 1
ATOM 3221 C C . LYS A 1 395 ? -4.891 10.361 8.982 1.00 83.88 395 LYS A C 1
ATOM 3223 O O . LYS A 1 395 ? -5.088 11.212 9.851 1.00 83.88 395 LYS A O 1
ATOM 3228 N N . GLY A 1 396 ? -5.537 10.364 7.818 1.00 86.44 396 GLY A N 1
ATOM 3229 C CA . GLY A 1 396 ? -6.428 11.445 7.378 1.00 86.44 396 GLY A CA 1
ATOM 3230 C C . GLY A 1 396 ? -5.771 12.482 6.467 1.00 86.44 396 GLY A C 1
ATOM 3231 O O . GLY A 1 396 ? -6.470 13.338 5.934 1.00 86.44 396 GLY A O 1
ATOM 3232 N N . SER A 1 397 ? -4.456 12.403 6.254 1.00 94.50 397 SER A N 1
ATOM 3233 C CA . SER A 1 397 ? -3.820 13.043 5.098 1.00 94.50 397 SER A CA 1
ATOM 3234 C C . SER A 1 397 ? -4.359 12.416 3.813 1.00 94.50 397 SER A C 1
ATOM 3236 O O . SER A 1 397 ? -4.720 11.237 3.811 1.00 94.50 397 SER A O 1
ATOM 3238 N N . PHE A 1 398 ? -4.404 13.177 2.723 1.00 97.44 398 PHE A N 1
ATOM 3239 C CA . PHE A 1 398 ? -4.838 12.649 1.432 1.00 97.44 398 PHE A CA 1
ATOM 3240 C C . PHE A 1 398 ? -4.255 13.429 0.252 1.00 97.44 398 PHE A C 1
ATOM 3242 O O . PHE A 1 398 ? -3.791 14.563 0.395 1.00 97.44 398 PHE A O 1
ATOM 3249 N N . ILE A 1 399 ? -4.290 12.811 -0.926 1.00 98.00 399 ILE A N 1
ATOM 3250 C CA . ILE A 1 399 ? -3.888 13.408 -2.202 1.00 98.00 399 ILE A CA 1
ATOM 3251 C C . ILE A 1 399 ? -5.060 13.266 -3.179 1.00 98.00 399 ILE A C 1
ATOM 3253 O O . ILE A 1 399 ? -5.632 12.184 -3.283 1.00 98.00 399 ILE A O 1
ATOM 3257 N N . THR A 1 400 ? -5.419 14.334 -3.888 1.00 96.75 400 THR A N 1
ATOM 3258 C CA . THR A 1 400 ? -6.410 14.342 -4.985 1.00 96.75 400 THR A CA 1
ATOM 3259 C C . THR A 1 400 ? -5.745 14.761 -6.295 1.00 96.75 400 THR A C 1
ATOM 3261 O O . THR A 1 400 ? -4.540 15.000 -6.321 1.00 96.75 400 THR A O 1
ATOM 3264 N N . ASP A 1 401 ? -6.489 14.900 -7.395 1.00 94.44 401 ASP A N 1
ATOM 3265 C CA . ASP A 1 401 ? -5.934 15.396 -8.666 1.00 94.44 401 ASP A CA 1
ATOM 3266 C C . ASP A 1 401 ? -5.234 16.765 -8.536 1.00 94.44 401 ASP A C 1
ATOM 3268 O O . ASP A 1 401 ? -4.214 16.998 -9.186 1.00 94.44 401 ASP A O 1
ATOM 3272 N N . ASP A 1 402 ? -5.698 17.630 -7.629 1.00 94.56 402 ASP A N 1
ATOM 3273 C CA . ASP A 1 402 ? -5.191 19.001 -7.499 1.00 94.56 402 ASP A CA 1
ATOM 3274 C C . ASP A 1 402 ? -4.572 19.324 -6.130 1.00 94.56 402 ASP A C 1
ATOM 3276 O O . ASP A 1 402 ? -3.820 20.291 -6.026 1.00 94.56 402 ASP A O 1
ATOM 3280 N N . VAL A 1 403 ? -4.822 18.534 -5.079 1.00 97.44 403 VAL A N 1
ATOM 3281 C CA . VAL A 1 403 ? -4.470 18.905 -3.694 1.00 97.44 403 VAL A CA 1
ATOM 3282 C C . VAL A 1 403 ? -3.639 17.834 -2.993 1.00 97.44 403 VAL A C 1
ATOM 3284 O O . VAL A 1 403 ? -3.906 16.643 -3.133 1.00 97.44 403 VAL A O 1
ATOM 3287 N N . ILE A 1 404 ? -2.661 18.256 -2.184 1.00 98.00 404 ILE A N 1
ATOM 3288 C CA . ILE A 1 404 ? -2.079 17.432 -1.112 1.00 98.00 404 ILE A CA 1
ATOM 3289 C C . ILE A 1 404 ? -2.489 18.047 0.220 1.00 98.00 404 ILE A C 1
ATOM 3291 O O . ILE A 1 404 ? -2.099 19.175 0.530 1.00 98.00 404 ILE A O 1
ATOM 3295 N N . PHE A 1 405 ? -3.256 17.302 1.006 1.00 98.06 405 PHE A N 1
ATOM 3296 C CA . PHE A 1 405 ? -3.670 17.680 2.349 1.00 98.06 405 PHE A CA 1
ATOM 3297 C C . PHE A 1 405 ? -2.826 16.934 3.384 1.00 98.06 405 PHE A C 1
ATOM 3299 O O . PHE A 1 405 ? -2.775 15.701 3.396 1.00 98.06 405 PHE A O 1
ATOM 3306 N N . TYR A 1 406 ? -2.187 17.688 4.274 1.00 95.62 406 TYR A N 1
ATOM 3307 C CA . TYR A 1 406 ? -1.365 17.172 5.360 1.00 95.62 406 TYR A CA 1
ATOM 3308 C C . TYR A 1 406 ? -2.109 17.331 6.676 1.00 95.62 406 TYR A C 1
ATOM 3310 O O . TYR A 1 406 ? -2.200 18.442 7.209 1.00 95.62 406 TYR A O 1
ATOM 3318 N N . MET A 1 407 ? -2.585 16.212 7.220 1.00 91.81 407 MET A N 1
ATOM 3319 C CA . MET A 1 407 ? -3.162 16.202 8.556 1.00 91.81 407 MET A CA 1
ATOM 3320 C C . MET A 1 407 ? -2.104 16.636 9.577 1.00 91.81 407 MET A C 1
ATOM 3322 O O . MET A 1 407 ? -0.950 16.192 9.544 1.00 91.81 407 MET A O 1
ATOM 3326 N N . SER A 1 408 ? -2.490 17.530 10.480 1.00 88.25 408 SER A N 1
ATOM 3327 C CA . SER A 1 408 ? -1.623 18.001 11.555 1.00 88.25 408 SER A CA 1
ATOM 3328 C C . SER A 1 408 ? -1.249 16.868 12.512 1.00 88.25 408 SER A C 1
ATOM 3330 O O . SER A 1 408 ? -1.968 15.884 12.674 1.00 88.25 408 SER A O 1
ATOM 3332 N N . ARG A 1 409 ? -0.101 17.003 13.185 1.00 81.38 409 ARG A N 1
ATOM 3333 C CA . ARG A 1 409 ? 0.399 15.977 14.118 1.00 81.38 409 ARG A CA 1
ATOM 3334 C C . ARG A 1 409 ? -0.478 15.800 15.355 1.00 81.38 409 ARG A C 1
ATOM 3336 O O . ARG A 1 409 ? -0.605 14.681 15.832 1.00 81.38 409 ARG A O 1
ATOM 3343 N N . ASP A 1 410 ? -1.116 16.876 15.811 1.00 74.44 410 ASP A N 1
ATOM 3344 C CA . ASP A 1 410 ? -2.140 16.834 16.861 1.00 74.44 410 ASP A CA 1
ATOM 3345 C C . ASP A 1 410 ? -3.448 16.175 16.394 1.00 74.44 410 ASP A C 1
ATOM 3347 O O . ASP A 1 410 ? -4.343 15.914 17.198 1.00 74.44 410 ASP A O 1
ATOM 3351 N N . GLY A 1 411 ? -3.561 15.889 15.094 1.00 74.19 411 GLY A N 1
ATOM 3352 C CA . GLY A 1 411 ? -4.718 15.269 14.484 1.00 74.19 411 GLY A CA 1
ATOM 3353 C C . GLY A 1 411 ? -5.939 16.189 14.379 1.00 74.19 411 GLY A C 1
ATOM 3354 O O . GLY A 1 411 ? -7.034 15.714 14.078 1.00 74.19 411 GLY A O 1
ATOM 3355 N N . ILE A 1 412 ? -5.804 17.481 14.637 1.00 80.81 412 ILE A N 1
ATOM 3356 C CA . ILE A 1 412 ? -6.913 18.430 14.592 1.00 80.81 412 ILE A CA 1
ATOM 3357 C C . ILE A 1 412 ? -7.035 19.000 13.171 1.00 80.81 412 ILE A C 1
ATOM 3359 O O . ILE A 1 412 ? -6.141 19.700 12.695 1.00 80.81 412 ILE A O 1
ATOM 3363 N N . PHE A 1 413 ? -8.163 18.779 12.486 1.00 85.56 413 PHE A N 1
ATOM 3364 C CA . PHE A 1 413 ? -8.295 19.134 11.064 1.00 85.56 413 PHE A CA 1
ATOM 3365 C C . PHE A 1 413 ? -8.011 20.617 10.791 1.00 85.56 413 PHE A C 1
ATOM 3367 O O . PHE A 1 413 ? -7.246 20.944 9.890 1.00 85.56 413 PHE A O 1
ATOM 3374 N N . LYS A 1 414 ? -8.544 21.529 11.612 1.00 89.25 414 LYS A N 1
ATOM 3375 C CA . LYS A 1 414 ? -8.341 22.984 11.444 1.00 89.25 414 LYS A CA 1
ATOM 3376 C C . LYS A 1 414 ? -6.879 23.440 11.603 1.00 89.25 414 LYS A C 1
ATOM 3378 O O . LYS A 1 414 ? -6.547 24.549 11.197 1.00 89.25 414 LYS A O 1
ATOM 3383 N N . ASN A 1 415 ? -6.020 22.611 12.202 1.00 91.31 415 ASN A N 1
ATOM 3384 C CA . ASN A 1 415 ? -4.586 22.879 12.361 1.00 91.31 415 ASN A CA 1
ATOM 3385 C C . ASN A 1 415 ? -3.753 22.290 11.208 1.00 91.31 415 ASN A C 1
ATOM 3387 O O . ASN A 1 415 ? -2.531 22.449 11.172 1.00 91.31 415 ASN A O 1
ATOM 3391 N N . SER A 1 416 ? -4.406 21.585 10.285 1.00 94.94 416 SER A N 1
ATOM 3392 C CA . SER A 1 416 ? -3.795 20.992 9.100 1.00 94.94 416 SER A CA 1
ATOM 3393 C C . SER A 1 416 ? -3.489 22.054 8.047 1.00 94.94 416 SER A C 1
ATOM 3395 O O . SER A 1 416 ? -3.903 23.210 8.148 1.00 94.94 416 SER A O 1
ATOM 3397 N N . TYR A 1 417 ? -2.754 21.666 7.012 1.00 97.19 417 TYR A N 1
ATOM 3398 C CA . TYR A 1 417 ? -2.515 22.532 5.863 1.00 97.19 417 TYR A CA 1
ATOM 3399 C C . TYR A 1 417 ? -2.618 21.735 4.570 1.00 97.19 417 TYR A C 1
ATOM 3401 O O . TYR A 1 417 ? -2.415 20.522 4.550 1.00 97.19 417 TYR A O 1
ATOM 3409 N N . ALA A 1 418 ? -2.902 22.431 3.477 1.00 98.19 418 ALA A N 1
ATOM 3410 C CA . ALA A 1 418 ? -2.939 21.839 2.153 1.00 98.19 418 ALA A CA 1
ATOM 3411 C C . ALA A 1 418 ? -2.143 22.677 1.158 1.00 98.19 418 ALA A C 1
ATOM 3413 O O . ALA A 1 418 ? -1.939 23.879 1.362 1.00 98.19 418 ALA A O 1
ATOM 3414 N N . ILE A 1 419 ? -1.682 22.030 0.094 1.00 97.88 419 ILE A N 1
ATOM 3415 C CA . ILE A 1 419 ? -1.004 22.675 -1.029 1.00 97.88 419 ILE A CA 1
ATOM 3416 C C . ILE A 1 419 ? -1.632 22.246 -2.352 1.00 97.88 419 ILE A C 1
ATOM 3418 O O . ILE A 1 419 ? -2.116 21.119 -2.477 1.00 97.88 419 ILE A O 1
ATOM 3422 N N . ASP A 1 420 ? -1.581 23.133 -3.339 1.00 96.88 420 ASP A N 1
ATOM 3423 C CA . ASP A 1 420 ? -1.855 22.792 -4.734 1.00 96.88 420 ASP A CA 1
ATOM 3424 C C . ASP A 1 420 ? -0.712 21.919 -5.282 1.00 96.88 420 ASP A C 1
ATOM 3426 O O . ASP A 1 420 ? 0.471 22.242 -5.132 1.00 96.88 420 ASP A O 1
ATOM 3430 N N . ARG A 1 421 ? -1.051 20.792 -5.913 1.00 94.25 421 ARG A N 1
ATOM 3431 C CA . ARG A 1 421 ? -0.083 19.806 -6.428 1.00 94.25 421 ARG A CA 1
ATOM 3432 C C . ARG A 1 421 ? 0.812 20.354 -7.531 1.00 94.25 421 ARG A C 1
ATOM 3434 O O . ARG A 1 421 ? 1.953 19.912 -7.666 1.00 94.25 421 ARG A O 1
ATOM 3441 N N . LYS A 1 422 ? 0.298 21.277 -8.342 1.00 90.62 422 LYS A N 1
ATOM 3442 C CA . LYS A 1 422 ? 0.988 21.816 -9.518 1.00 90.62 422 LYS A CA 1
ATOM 3443 C C . LYS A 1 422 ? 1.879 22.986 -9.120 1.00 90.62 422 LYS A C 1
ATOM 3445 O O . LYS A 1 422 ? 3.018 23.058 -9.578 1.00 90.62 422 LYS A O 1
ATOM 3450 N N . THR A 1 423 ? 1.394 23.888 -8.267 1.00 94.06 423 THR A N 1
ATOM 3451 C CA . THR A 1 423 ? 2.120 25.117 -7.902 1.00 94.06 423 THR A CA 1
ATOM 3452 C C . THR A 1 423 ? 2.911 25.006 -6.600 1.00 94.06 423 THR A C 1
ATOM 3454 O O . THR A 1 423 ? 3.818 25.808 -6.385 1.00 94.06 423 THR A O 1
ATOM 3457 N N . ASN A 1 424 ? 2.620 24.013 -5.748 1.00 93.19 424 ASN A N 1
ATOM 3458 C CA . ASN A 1 424 ? 3.108 23.911 -4.363 1.00 93.19 424 ASN A CA 1
ATOM 3459 C C . ASN A 1 424 ? 2.709 25.106 -3.469 1.00 93.19 424 ASN A C 1
ATOM 3461 O O . ASN A 1 424 ? 3.257 25.281 -2.377 1.00 93.19 424 ASN A O 1
ATOM 3465 N N . GLU A 1 425 ? 1.759 25.938 -3.902 1.00 95.88 425 GLU A N 1
ATOM 3466 C CA . GLU A 1 425 ? 1.249 27.046 -3.096 1.00 95.88 425 GLU A CA 1
ATOM 3467 C C . GLU A 1 425 ? 0.275 26.537 -2.033 1.00 95.88 425 GLU A C 1
ATOM 3469 O O . GLU A 1 425 ? -0.449 25.565 -2.243 1.00 95.88 425 GLU A O 1
ATOM 3474 N N . LYS A 1 426 ? 0.254 27.200 -0.872 1.00 96.94 426 LYS A N 1
ATOM 3475 C CA . LYS A 1 426 ? -0.668 26.857 0.213 1.00 96.94 426 LYS A CA 1
ATOM 3476 C C . LYS A 1 426 ? -2.109 27.172 -0.174 1.00 96.94 426 LYS A C 1
ATOM 3478 O O . LYS A 1 426 ? -2.390 28.225 -0.741 1.00 96.94 426 LYS A O 1
ATOM 3483 N N . ILE A 1 427 ? -3.017 26.288 0.219 1.00 97.12 427 ILE A N 1
ATOM 3484 C CA . ILE A 1 427 ? -4.460 26.487 0.108 1.00 97.12 427 ILE A CA 1
ATOM 3485 C C . ILE A 1 427 ? -4.963 27.047 1.438 1.00 97.12 427 ILE A C 1
ATOM 3487 O O . ILE A 1 427 ? -4.812 26.413 2.480 1.00 97.12 427 ILE A O 1
ATOM 3491 N N . GLU A 1 428 ? -5.548 28.244 1.393 1.00 94.31 428 GLU A N 1
ATOM 3492 C CA . GLU A 1 428 ? -6.043 28.947 2.586 1.00 94.31 428 GLU A CA 1
ATOM 3493 C C . GLU A 1 428 ? -7.382 28.376 3.089 1.00 94.31 428 GLU A C 1
ATOM 3495 O O . GLU A 1 428 ? -7.602 28.271 4.294 1.00 94.31 428 GLU A O 1
ATOM 3500 N N . ASP A 1 429 ? -8.282 27.980 2.180 1.00 94.38 429 ASP A N 1
ATOM 3501 C CA . ASP A 1 429 ? -9.599 27.428 2.530 1.00 94.38 429 ASP A CA 1
ATOM 3502 C C . ASP A 1 429 ? -9.543 25.908 2.735 1.00 94.38 429 ASP A C 1
ATOM 3504 O O . ASP A 1 429 ? -10.012 25.121 1.910 1.00 94.38 429 ASP A O 1
ATOM 3508 N N . ILE A 1 430 ? -8.950 25.491 3.854 1.00 95.00 430 ILE A N 1
ATOM 3509 C CA . ILE A 1 430 ? -8.891 24.075 4.241 1.00 95.00 430 ILE A CA 1
ATOM 3510 C C . ILE A 1 430 ? -10.273 23.491 4.568 1.00 95.00 430 ILE A C 1
ATOM 3512 O O . ILE A 1 430 ? -10.468 22.293 4.414 1.00 95.00 430 ILE A O 1
ATOM 3516 N N . GLU A 1 431 ? -11.253 24.298 4.985 1.00 94.31 431 GLU A N 1
ATOM 3517 C CA . GLU A 1 431 ? -12.588 23.800 5.353 1.00 94.31 431 GLU A CA 1
ATOM 3518 C C . GLU A 1 431 ? -13.348 23.240 4.147 1.00 94.31 431 GLU A C 1
ATOM 3520 O O . GLU A 1 431 ? -14.087 22.263 4.288 1.00 94.31 431 GLU A O 1
ATOM 3525 N N . SER A 1 432 ? -13.101 23.774 2.947 1.00 95.06 432 SER A N 1
ATOM 3526 C CA . SER A 1 432 ? -13.624 23.209 1.693 1.00 95.06 432 SER A CA 1
ATOM 3527 C C . SER A 1 432 ? -13.230 21.740 1.462 1.00 95.06 432 SER A C 1
ATOM 3529 O O . SER A 1 432 ? -13.929 21.014 0.756 1.00 95.06 432 SER A O 1
ATOM 3531 N N . LEU A 1 433 ? -12.146 21.282 2.097 1.00 96.06 433 LEU A N 1
ATOM 3532 C CA . LEU A 1 433 ? -11.589 19.936 1.969 1.00 96.06 433 LEU A CA 1
ATOM 3533 C C . LEU A 1 433 ? -12.145 18.935 2.995 1.00 96.06 433 LEU A C 1
ATOM 3535 O O . LEU A 1 433 ? -11.865 17.736 2.907 1.00 96.06 433 LEU A O 1
ATOM 3539 N N . ARG A 1 434 ? -12.947 19.402 3.960 1.00 91.25 434 ARG A N 1
ATOM 3540 C CA . ARG A 1 434 ? -13.508 18.575 5.036 1.00 91.25 434 ARG A CA 1
ATOM 3541 C C . ARG A 1 434 ? -14.292 17.352 4.538 1.00 91.25 434 ARG A C 1
ATOM 3543 O O . ARG A 1 434 ? -14.064 16.281 5.095 1.00 91.25 434 ARG A O 1
ATOM 3550 N N . PRO A 1 435 ? -15.145 17.438 3.495 1.00 90.62 435 PRO A N 1
ATOM 3551 C CA . PRO A 1 435 ? -15.878 16.264 3.015 1.00 90.62 435 PRO A CA 1
ATOM 3552 C C . PRO A 1 435 ? -14.961 15.136 2.522 1.00 90.62 435 PRO A C 1
ATOM 3554 O O . PRO A 1 435 ? -15.249 13.963 2.746 1.00 90.62 435 PRO A O 1
ATOM 3557 N N . ILE A 1 436 ? -13.835 15.484 1.887 1.00 93.88 436 ILE A N 1
ATOM 3558 C CA . ILE A 1 436 ? -12.852 14.506 1.397 1.00 93.88 436 ILE A CA 1
ATOM 3559 C C . ILE A 1 436 ? -12.154 13.845 2.585 1.00 93.88 436 ILE A C 1
ATOM 3561 O O . ILE A 1 436 ? -12.045 12.624 2.636 1.00 93.88 436 ILE A O 1
ATOM 3565 N N . TYR A 1 437 ? -11.743 14.639 3.575 1.00 90.00 437 TYR A N 1
ATOM 3566 C CA . TYR A 1 437 ? -11.164 14.121 4.813 1.00 90.00 437 TYR A CA 1
ATOM 3567 C C . TYR A 1 437 ? -12.100 13.148 5.546 1.00 90.00 437 TYR A C 1
ATOM 3569 O O . TYR A 1 437 ? -11.667 12.069 5.951 1.00 90.00 437 TYR A O 1
ATOM 3577 N N . GLU A 1 438 ? -13.377 13.500 5.708 1.00 82.81 438 GLU A N 1
ATOM 3578 C CA . GLU A 1 438 ? -14.347 12.629 6.379 1.00 82.81 438 GLU A CA 1
ATOM 3579 C C . GLU A 1 438 ? -14.501 11.298 5.636 1.00 82.81 438 GLU A C 1
ATOM 3581 O O . GLU A 1 438 ? -14.464 10.243 6.272 1.00 82.81 438 GLU A O 1
ATOM 3586 N N . LYS A 1 439 ? -14.562 11.341 4.298 1.00 85.44 439 LYS A N 1
ATOM 3587 C CA . LYS A 1 439 ? -14.617 10.145 3.450 1.00 85.44 439 LYS A CA 1
ATOM 3588 C C . LYS A 1 439 ? -13.355 9.283 3.561 1.00 85.44 439 LYS A C 1
ATOM 3590 O O . LYS A 1 439 ? -13.455 8.066 3.677 1.00 85.44 439 LYS A O 1
ATOM 3595 N N . VAL A 1 440 ? -12.173 9.902 3.594 1.00 90.38 440 VAL A N 1
ATOM 3596 C CA . VAL A 1 440 ? -10.886 9.214 3.804 1.00 90.38 440 VAL A CA 1
ATOM 3597 C C . VAL A 1 440 ? -10.887 8.440 5.122 1.00 90.38 440 VAL A C 1
ATOM 3599 O O . VAL A 1 440 ? -10.524 7.265 5.153 1.00 90.38 440 VAL A O 1
ATOM 3602 N N . ILE A 1 441 ? -11.292 9.081 6.222 1.00 82.31 441 ILE A N 1
ATOM 3603 C CA . ILE A 1 441 ? -11.335 8.432 7.539 1.00 82.31 441 ILE A CA 1
ATOM 3604 C C . ILE A 1 441 ? -12.365 7.309 7.571 1.00 82.31 441 ILE A C 1
ATOM 3606 O O . ILE A 1 441 ? -12.092 6.244 8.127 1.00 82.31 441 ILE A O 1
ATOM 3610 N N . GLU A 1 442 ? -13.528 7.544 6.974 1.00 79.12 442 GLU A N 1
ATOM 3611 C CA . GLU A 1 442 ? -14.587 6.555 6.857 1.00 79.12 442 GLU A CA 1
ATOM 3612 C C . GLU A 1 442 ? -14.100 5.299 6.121 1.00 79.12 442 GLU A C 1
ATOM 3614 O O . GLU A 1 442 ? -14.214 4.205 6.669 1.00 79.12 442 GLU A O 1
ATOM 3619 N N . ASP A 1 443 ? -13.496 5.439 4.939 1.00 87.06 443 ASP A N 1
ATOM 3620 C CA . ASP A 1 443 ? -13.052 4.298 4.128 1.00 87.06 443 ASP A CA 1
ATOM 3621 C C . ASP A 1 443 ? -11.948 3.486 4.820 1.00 87.06 443 ASP A C 1
ATOM 3623 O O . ASP A 1 443 ? -12.030 2.254 4.877 1.00 87.06 443 ASP A O 1
ATOM 3627 N N . ILE A 1 444 ? -10.975 4.160 5.448 1.00 85.81 444 ILE A N 1
ATOM 3628 C CA . ILE A 1 444 ? -9.930 3.493 6.240 1.00 85.81 444 ILE A CA 1
ATOM 3629 C C . ILE A 1 444 ? -10.559 2.685 7.382 1.00 85.81 444 ILE A C 1
ATOM 3631 O O . ILE A 1 444 ? -10.283 1.494 7.534 1.00 85.81 444 ILE A O 1
ATOM 3635 N N . ASN A 1 445 ? -11.421 3.320 8.182 1.00 78.69 445 ASN A N 1
ATOM 3636 C CA . ASN A 1 445 ? -12.035 2.678 9.344 1.00 78.69 445 ASN A CA 1
ATOM 3637 C C . ASN A 1 445 ? -12.920 1.495 8.933 1.00 78.69 445 ASN A C 1
ATOM 3639 O O . ASN A 1 445 ? -12.887 0.449 9.583 1.00 78.69 445 ASN A O 1
ATOM 3643 N N . LYS A 1 446 ? -13.676 1.635 7.838 1.00 78.94 446 LYS A N 1
ATOM 3644 C CA . LYS A 1 446 ? -14.502 0.566 7.270 1.00 78.94 446 LYS A CA 1
ATOM 3645 C C . LYS A 1 446 ? -13.642 -0.633 6.863 1.00 78.94 446 LYS A C 1
ATOM 3647 O O . LYS A 1 446 ? -13.938 -1.762 7.254 1.00 78.94 446 LYS A O 1
ATOM 3652 N N . SER A 1 447 ? -12.552 -0.403 6.136 1.00 89.12 447 SER A N 1
ATOM 3653 C CA . SER A 1 447 ? -11.651 -1.483 5.724 1.00 89.12 447 SER A CA 1
ATOM 3654 C C . SER A 1 447 ? -10.991 -2.176 6.918 1.00 89.12 447 SER A C 1
ATOM 3656 O O . SER A 1 447 ? -10.982 -3.404 6.987 1.00 89.12 447 SER A O 1
ATOM 3658 N N . HIS A 1 448 ? -10.500 -1.418 7.904 1.00 83.81 448 HIS A N 1
ATOM 3659 C CA . HIS A 1 448 ? -9.924 -1.989 9.130 1.00 83.81 448 HIS A CA 1
ATOM 3660 C C . HIS A 1 448 ? -10.942 -2.811 9.921 1.00 83.81 448 HIS A C 1
ATOM 3662 O O . HIS A 1 448 ? -10.606 -3.881 10.423 1.00 83.81 448 HIS A O 1
ATOM 3668 N N . TYR A 1 449 ? -12.200 -2.372 9.977 1.00 75.19 449 TYR A N 1
ATOM 3669 C CA . TYR A 1 449 ? -13.275 -3.133 10.610 1.00 75.19 449 TYR A CA 1
ATOM 3670 C C . TYR A 1 449 ? -13.559 -4.456 9.877 1.00 75.19 449 TYR A C 1
ATOM 3672 O O . TYR A 1 449 ? -13.720 -5.492 10.524 1.00 75.19 449 TYR A O 1
ATOM 3680 N N . ILE A 1 450 ? -13.550 -4.456 8.535 1.00 81.94 450 ILE A N 1
ATOM 3681 C CA . ILE A 1 450 ? -13.687 -5.679 7.721 1.00 81.94 450 ILE A CA 1
ATOM 3682 C C . ILE A 1 450 ? -12.585 -6.688 8.051 1.00 81.94 450 ILE A C 1
ATOM 3684 O O . ILE A 1 450 ? -12.895 -7.863 8.263 1.00 81.94 450 ILE A O 1
ATOM 3688 N N . LEU A 1 451 ? -11.328 -6.238 8.122 1.00 85.94 451 LEU A N 1
ATOM 3689 C CA . LEU A 1 451 ? -10.191 -7.097 8.458 1.00 85.94 451 LEU A CA 1
ATOM 3690 C C . LEU A 1 451 ? -10.296 -7.624 9.890 1.00 85.94 451 LEU A C 1
ATOM 3692 O O . LEU A 1 451 ? -10.258 -8.828 10.116 1.00 85.94 451 LEU A O 1
ATOM 3696 N N . LYS A 1 452 ? -10.518 -6.749 10.867 1.00 77.94 452 LYS A N 1
ATOM 3697 C CA . LYS A 1 452 ? -10.536 -7.125 12.286 1.00 77.94 452 LYS A CA 1
ATOM 3698 C C . LYS A 1 452 ? -11.587 -8.177 12.642 1.00 77.94 452 LYS A C 1
ATOM 3700 O O . LYS A 1 452 ? -11.389 -8.951 13.577 1.00 77.94 452 LYS A O 1
ATOM 3705 N N . HIS A 1 453 ? -12.705 -8.192 11.924 1.00 74.94 453 HIS A N 1
ATOM 3706 C CA . HIS A 1 453 ? -13.837 -9.074 12.204 1.00 74.94 453 HIS A CA 1
ATOM 3707 C C . HIS A 1 453 ? -14.018 -10.204 11.184 1.00 74.94 453 HIS A C 1
ATOM 3709 O O . HIS A 1 453 ? -15.024 -10.914 11.260 1.00 74.94 453 HIS A O 1
ATOM 3715 N N . ASP A 1 454 ? -13.077 -10.368 10.247 1.00 82.81 454 ASP A N 1
ATOM 3716 C CA . ASP A 1 454 ? -13.164 -11.335 9.146 1.00 82.81 454 ASP A CA 1
ATOM 3717 C C . ASP A 1 454 ? -14.541 -11.278 8.444 1.00 82.81 454 ASP A C 1
ATOM 3719 O O . ASP A 1 454 ? -15.212 -12.286 8.206 1.00 82.81 454 ASP A O 1
ATOM 3723 N N . LEU A 1 455 ? -15.034 -10.060 8.171 1.00 83.62 455 LEU A N 1
ATOM 3724 C CA . LEU A 1 455 ? -16.414 -9.867 7.695 1.00 83.62 455 LEU A CA 1
ATOM 3725 C C . LEU A 1 455 ? -16.655 -10.466 6.315 1.00 83.62 455 LEU A C 1
ATOM 3727 O O . LEU A 1 455 ? -17.783 -10.851 5.999 1.00 83.62 455 LEU A O 1
ATOM 3731 N N . LEU A 1 456 ? -15.606 -10.566 5.497 1.00 86.94 456 LEU A N 1
ATOM 3732 C CA . LEU A 1 456 ? -15.689 -11.212 4.193 1.00 86.94 456 LEU A CA 1
ATOM 3733 C C . LEU A 1 456 ? -16.124 -12.670 4.323 1.00 86.94 456 LEU A C 1
ATOM 3735 O O . LEU A 1 456 ? -16.962 -13.108 3.537 1.00 86.94 456 LEU A O 1
ATOM 3739 N N . LYS A 1 457 ? -15.659 -13.395 5.347 1.00 86.25 457 LYS A N 1
ATOM 3740 C CA . LYS A 1 457 ? -16.131 -14.754 5.625 1.00 86.25 457 LYS A CA 1
ATOM 3741 C C . LYS A 1 457 ? -17.644 -14.808 5.775 1.00 86.25 457 LYS A C 1
ATOM 3743 O O . LYS A 1 457 ? -18.306 -15.590 5.097 1.00 86.25 457 LYS A O 1
ATOM 3748 N N . GLN A 1 458 ? -18.192 -13.942 6.625 1.00 80.56 458 GLN A N 1
ATOM 3749 C CA . GLN A 1 458 ? -19.629 -13.906 6.890 1.00 80.56 458 GLN A CA 1
ATOM 3750 C C . GLN A 1 458 ? -20.419 -13.554 5.630 1.00 80.56 458 GLN A C 1
ATOM 3752 O O . GLN A 1 458 ? -21.417 -14.206 5.333 1.00 80.56 458 GLN A O 1
ATOM 3757 N N . LEU A 1 459 ? -19.952 -12.562 4.866 1.00 79.19 459 LEU A N 1
ATOM 3758 C CA . LEU A 1 459 ? -20.577 -12.152 3.610 1.00 79.19 459 LEU A CA 1
ATOM 3759 C C . LEU A 1 459 ? -20.594 -13.283 2.578 1.00 79.19 459 LEU A C 1
ATOM 3761 O O . LEU A 1 459 ? -21.614 -13.495 1.919 1.00 79.19 459 LEU A O 1
ATOM 3765 N N . ILE A 1 460 ? -19.497 -14.028 2.455 1.00 82.31 460 ILE A N 1
ATOM 3766 C CA . ILE A 1 460 ? -19.379 -15.150 1.519 1.00 82.31 460 ILE A CA 1
ATOM 3767 C C . ILE A 1 460 ? -20.277 -16.316 1.956 1.00 82.31 460 ILE A C 1
ATOM 3769 O O . ILE A 1 460 ? -21.019 -16.856 1.134 1.00 82.31 460 ILE A O 1
ATOM 3773 N N . GLU A 1 461 ? -20.247 -16.694 3.236 1.00 82.25 461 GLU A N 1
ATOM 3774 C CA . GLU A 1 461 ? -20.997 -17.840 3.770 1.00 82.25 461 GLU A CA 1
ATOM 3775 C C . GLU A 1 461 ? -22.519 -17.610 3.786 1.00 82.25 461 GLU A C 1
ATOM 3777 O O . GLU A 1 461 ? -23.293 -18.555 3.618 1.00 82.25 461 GLU A O 1
ATOM 3782 N N . SER A 1 462 ? -22.969 -16.365 3.955 1.00 72.25 462 SER A N 1
ATOM 3783 C CA . SER A 1 462 ? -24.392 -16.017 4.075 1.00 72.25 462 SER A CA 1
ATOM 3784 C C . SER A 1 462 ? -25.057 -15.570 2.764 1.00 72.25 462 SER A C 1
ATOM 3786 O O . SER A 1 462 ? -26.270 -15.334 2.741 1.00 72.25 462 SER A O 1
ATOM 3788 N N . GLY A 1 463 ? -24.289 -15.413 1.681 1.00 67.88 463 GLY A N 1
ATOM 3789 C CA . GLY A 1 463 ? -24.781 -14.859 0.417 1.00 67.88 463 GLY A CA 1
ATOM 3790 C C . GLY A 1 463 ? -25.017 -13.342 0.449 1.00 67.88 463 GLY A C 1
ATOM 3791 O O . GLY A 1 463 ? -25.988 -12.866 -0.142 1.00 67.88 463 GLY A O 1
ATOM 3792 N N . GLY A 1 464 ? -24.148 -12.588 1.131 1.00 62.09 464 GLY A N 1
ATOM 3793 C CA . GLY A 1 464 ? -24.089 -11.120 1.092 1.00 62.09 464 GLY A CA 1
ATOM 3794 C C . GLY A 1 464 ? -24.631 -10.390 2.327 1.00 62.09 464 GLY A C 1
ATOM 3795 O O . GLY A 1 464 ? -24.855 -9.182 2.265 1.00 62.09 464 GLY A O 1
ATOM 3796 N N . LYS A 1 465 ? -24.859 -11.088 3.446 1.00 60.44 465 LYS A N 1
ATOM 3797 C CA . LYS A 1 465 ? -25.295 -10.489 4.723 1.00 60.44 465 LYS A CA 1
ATOM 3798 C C . LYS A 1 465 ? -24.242 -10.679 5.816 1.00 60.44 465 LYS A C 1
ATOM 3800 O O . LYS A 1 465 ? -23.772 -11.791 6.024 1.00 60.44 465 LYS A O 1
ATOM 3805 N N . ALA A 1 466 ? -23.897 -9.636 6.552 1.00 58.25 466 ALA A N 1
ATOM 3806 C CA . ALA A 1 466 ? -23.088 -9.789 7.760 1.00 58.25 466 ALA A CA 1
ATOM 3807 C C . ALA A 1 466 ? -23.995 -9.617 8.984 1.00 58.25 466 ALA A C 1
ATOM 3809 O O . ALA A 1 466 ? -24.879 -8.758 8.973 1.00 58.25 466 ALA A O 1
ATOM 3810 N N . ASP A 1 467 ? -23.810 -10.433 10.027 1.00 55.66 467 ASP A N 1
ATOM 3811 C CA . ASP A 1 467 ? -24.504 -10.223 11.305 1.00 55.66 467 ASP A CA 1
ATOM 3812 C C . ASP A 1 467 ? -23.786 -9.121 12.087 1.00 55.66 467 ASP A C 1
ATOM 3814 O O . ASP A 1 467 ? -23.021 -9.370 13.014 1.00 55.66 467 ASP A O 1
ATOM 3818 N N . ILE A 1 468 ? -23.985 -7.886 11.634 1.00 54.28 468 ILE A N 1
ATOM 3819 C CA . ILE A 1 468 ? -23.356 -6.690 12.198 1.00 54.28 468 ILE A CA 1
ATOM 3820 C C . ILE A 1 468 ? -23.904 -6.394 13.596 1.00 54.28 468 ILE A C 1
ATOM 3822 O O . ILE A 1 468 ? -23.149 -5.996 14.479 1.00 54.28 468 ILE A O 1
ATOM 3826 N N . ASP A 1 469 ? -25.192 -6.657 13.824 1.00 42.69 469 ASP A N 1
ATOM 3827 C CA . ASP A 1 469 ? -25.835 -6.449 15.124 1.00 42.69 469 ASP A CA 1
ATOM 3828 C C . ASP A 1 469 ? -25.312 -7.456 16.169 1.00 42.69 469 ASP A C 1
ATOM 3830 O O . ASP A 1 469 ? -25.163 -7.120 17.340 1.00 42.69 469 ASP A O 1
ATOM 3834 N N . GLY A 1 470 ? -24.965 -8.683 15.757 1.00 38.72 470 GLY A N 1
ATOM 3835 C CA . GLY A 1 470 ? -24.276 -9.676 16.594 1.00 38.72 470 GLY A CA 1
ATOM 3836 C C . GLY A 1 470 ? -22.768 -9.435 16.763 1.00 38.72 470 GLY A C 1
ATOM 3837 O O . GLY A 1 470 ? -22.139 -10.043 17.636 1.00 38.72 470 GLY A O 1
ATOM 3838 N N . LEU A 1 471 ? -22.186 -8.546 15.950 1.00 38.88 471 LEU A N 1
ATOM 3839 C CA . LEU A 1 471 ? -20.806 -8.063 16.062 1.00 38.88 471 LEU A CA 1
ATOM 3840 C C . LEU A 1 471 ? -20.676 -6.855 16.997 1.00 38.88 471 LEU A C 1
ATOM 3842 O O . LEU A 1 471 ? -19.547 -6.428 17.267 1.00 38.88 471 LEU A O 1
ATOM 3846 N N . GLU A 1 472 ? -21.791 -6.340 17.536 1.00 38.44 472 GLU A N 1
ATOM 3847 C CA . GLU A 1 472 ? -21.766 -5.398 18.648 1.00 38.44 472 GLU A CA 1
ATOM 3848 C C . GLU A 1 472 ? -20.970 -5.989 19.820 1.00 38.44 472 GLU A C 1
ATOM 3850 O O . GLU A 1 472 ? -21.403 -6.844 20.590 1.00 38.44 472 GLU A O 1
ATOM 3855 N N . ILE A 1 473 ? -19.766 -5.442 19.944 1.00 39.56 473 ILE A N 1
ATOM 3856 C CA . ILE A 1 473 ? -18.981 -5.319 21.155 1.00 39.56 473 ILE A CA 1
ATOM 3857 C C . ILE A 1 473 ? -18.699 -6.647 21.868 1.00 39.56 473 ILE A C 1
ATOM 3859 O O . ILE A 1 473 ? -19.203 -6.984 22.941 1.00 39.56 473 ILE A O 1
ATOM 3863 N N . SER A 1 474 ? -17.665 -7.320 21.383 1.00 38.25 474 SER A N 1
ATOM 3864 C CA . SER A 1 474 ? -16.689 -7.866 22.319 1.00 38.25 474 SER A CA 1
ATOM 3865 C C . SER A 1 474 ? -15.954 -6.745 23.026 1.00 38.25 474 SER A C 1
ATOM 3867 O O . SER A 1 474 ? -14.863 -6.307 22.652 1.00 38.25 474 SER A O 1
ATOM 3869 N N . ASN A 1 475 ? -16.680 -6.251 24.004 1.00 46.81 475 ASN A N 1
ATOM 3870 C CA . ASN A 1 475 ? -16.284 -5.323 25.017 1.00 46.81 475 ASN A CA 1
ATOM 3871 C C . ASN A 1 475 ? -14.932 -5.791 25.573 1.00 46.81 475 ASN A C 1
ATOM 3873 O O . ASN A 1 475 ? -14.811 -6.932 26.023 1.00 46.81 475 ASN A O 1
ATOM 3877 N N . LEU A 1 476 ? -13.955 -4.876 25.659 1.00 54.69 476 LEU A N 1
ATOM 3878 C CA . LEU A 1 476 ? -13.158 -4.819 26.887 1.00 54.69 476 LEU A CA 1
ATOM 3879 C C . LEU A 1 476 ? -14.102 -5.172 28.046 1.00 54.69 476 LEU A C 1
ATOM 3881 O O . LEU A 1 476 ? -15.228 -4.684 28.020 1.00 54.69 476 LEU A O 1
ATOM 3885 N N . PRO A 1 477 ? -13.711 -5.905 29.090 1.00 58.19 477 PRO A N 1
ATOM 3886 C CA . PRO A 1 477 ? -14.590 -6.120 30.236 1.00 58.19 477 PRO A CA 1
ATOM 3887 C C . PRO A 1 477 ? -14.787 -4.825 31.057 1.00 58.19 477 PRO A C 1
ATOM 3889 O O . PRO A 1 477 ? -14.735 -4.860 32.277 1.00 58.19 477 PRO A O 1
ATOM 3892 N N . LEU A 1 478 ? -14.962 -3.671 30.402 1.00 64.81 478 LEU A N 1
ATOM 3893 C CA . LEU A 1 478 ? -15.360 -2.383 30.925 1.00 64.81 478 LEU A CA 1
ATOM 3894 C C . LEU A 1 478 ? -16.574 -2.593 31.808 1.00 64.81 478 LEU A C 1
ATOM 3896 O O . LEU A 1 478 ? -17.692 -2.855 31.372 1.00 64.81 478 LEU A O 1
ATOM 3900 N N . GLU A 1 479 ? -16.288 -2.536 33.095 1.00 77.62 479 GLU A N 1
ATOM 3901 C CA . GLU A 1 479 ? -17.287 -2.662 34.123 1.00 77.62 479 GLU A CA 1
ATOM 3902 C C . GLU A 1 479 ? -17.982 -1.325 34.333 1.00 77.62 479 GLU A C 1
ATOM 3904 O O . GLU A 1 479 ? -17.378 -0.263 34.156 1.00 77.62 479 GLU A O 1
ATOM 3909 N N . ASP A 1 480 ? -19.210 -1.378 34.847 1.00 84.50 480 ASP A N 1
ATOM 3910 C CA . ASP A 1 480 ? -19.951 -0.187 35.272 1.00 84.50 480 ASP A CA 1
ATOM 3911 C C . ASP A 1 480 ? -19.153 0.694 36.249 1.00 84.50 480 ASP A C 1
ATOM 3913 O O . ASP A 1 480 ? -19.342 1.910 36.317 1.00 84.50 480 ASP A O 1
ATOM 3917 N N . SER A 1 481 ? -18.256 0.074 37.025 1.00 89.75 481 SER A N 1
ATOM 3918 C CA . SER A 1 481 ? -17.326 0.761 37.916 1.00 89.75 481 SER A CA 1
ATOM 3919 C C . SER A 1 481 ? -15.960 0.080 37.926 1.00 89.75 481 SER A C 1
ATOM 3921 O O . SER A 1 481 ? -15.863 -1.121 38.203 1.00 89.75 481 SER A O 1
ATOM 3923 N N . ILE A 1 482 ? -14.918 0.879 37.689 1.00 93.12 482 ILE A N 1
ATOM 3924 C CA . ILE A 1 482 ? -13.508 0.494 37.753 1.00 93.12 482 ILE A CA 1
ATOM 3925 C C . ILE A 1 482 ? -12.917 1.069 39.054 1.00 93.12 482 ILE A C 1
ATOM 3927 O O . ILE A 1 482 ? -12.728 2.288 39.155 1.00 93.12 482 ILE A O 1
ATOM 3931 N N . PRO A 1 483 ? -12.611 0.239 40.066 1.00 94.62 483 PRO A N 1
ATOM 3932 C CA . PRO A 1 483 ? -12.029 0.708 41.320 1.00 94.62 483 PRO A CA 1
ATOM 3933 C C . PRO A 1 483 ? -10.602 1.227 41.119 1.00 94.62 483 PRO A C 1
ATOM 3935 O O . PRO A 1 483 ? -9.823 0.666 40.344 1.00 94.62 483 PRO A O 1
ATOM 3938 N N . LYS A 1 484 ? -10.235 2.277 41.859 1.00 94.12 484 LYS A N 1
ATOM 3939 C CA . LYS A 1 484 ? -8.876 2.829 41.882 1.00 94.12 484 LYS A CA 1
ATOM 3940 C C . LYS A 1 484 ? -8.114 2.325 43.096 1.00 94.12 484 LYS A C 1
ATOM 3942 O O . LYS A 1 484 ? -8.489 2.588 44.238 1.00 94.12 484 LYS A O 1
ATOM 3947 N N . CYS A 1 485 ? -7.005 1.648 42.841 1.00 92.88 485 CYS A N 1
ATOM 3948 C CA . CYS A 1 485 ? -6.093 1.192 43.874 1.00 92.88 485 CYS A CA 1
ATOM 3949 C C . CYS A 1 485 ? -5.072 2.298 44.184 1.00 92.88 485 CYS A C 1
ATOM 3951 O O . CYS A 1 485 ? -4.058 2.427 43.498 1.00 92.88 485 CYS A O 1
ATOM 3953 N N . VAL A 1 486 ? -5.372 3.125 45.188 1.00 82.88 486 VAL A N 1
ATOM 3954 C CA . VAL A 1 486 ? -4.572 4.303 45.570 1.00 82.88 486 VAL A CA 1
ATOM 3955 C C . VAL A 1 486 ? -3.682 4.017 46.784 1.00 82.88 486 VAL A C 1
ATOM 3957 O O . VAL A 1 486 ? -2.499 4.353 46.773 1.00 82.88 486 VAL A O 1
ATOM 3960 N N . ASP A 1 487 ? -4.231 3.361 47.809 1.00 85.06 487 ASP A N 1
ATOM 3961 C CA . ASP A 1 487 ? -3.583 3.147 49.104 1.00 85.06 487 ASP A CA 1
ATOM 3962 C C . ASP A 1 487 ? -3.241 1.664 49.275 1.00 85.06 487 ASP A C 1
ATOM 3964 O O . ASP A 1 487 ? -4.127 0.832 49.457 1.00 85.06 487 ASP A O 1
ATOM 3968 N N . ASN A 1 488 ? -1.950 1.317 49.245 1.00 90.06 488 ASN A N 1
ATOM 3969 C CA . ASN A 1 488 ? -1.485 -0.079 49.231 1.00 90.06 488 ASN A CA 1
ATOM 3970 C C . ASN A 1 488 ? -2.087 -0.879 48.047 1.00 90.06 488 ASN A C 1
ATOM 3972 O O . ASN A 1 488 ? -2.858 -1.829 48.235 1.00 90.06 488 ASN A O 1
ATOM 3976 N N . PRO A 1 489 ? -1.738 -0.504 46.803 1.00 92.25 489 PRO A N 1
ATOM 3977 C CA . PRO A 1 489 ? -2.418 -0.960 45.597 1.00 92.25 489 PRO A CA 1
ATOM 3978 C C . PRO A 1 489 ? -2.425 -2.480 45.415 1.00 92.25 489 PRO A C 1
ATOM 3980 O O . PRO A 1 489 ? -3.426 -3.034 44.978 1.00 92.25 489 PRO A O 1
ATOM 3983 N N . ILE A 1 490 ? -1.360 -3.191 45.804 1.00 94.62 490 ILE A N 1
ATOM 3984 C CA . ILE A 1 490 ? -1.299 -4.661 45.689 1.00 94.62 490 ILE A CA 1
ATOM 3985 C C . ILE A 1 490 ? -2.326 -5.352 46.592 1.00 94.62 490 ILE A C 1
ATOM 3987 O O . ILE A 1 490 ? -2.874 -6.392 46.227 1.00 94.62 490 ILE A O 1
ATOM 3991 N N . TYR A 1 491 ? -2.580 -4.802 47.779 1.00 93.94 491 TYR A N 1
ATOM 3992 C CA . TYR A 1 491 ? -3.609 -5.328 48.670 1.00 93.94 491 TYR A CA 1
ATOM 3993 C C . TYR A 1 491 ? -5.007 -5.060 48.098 1.00 93.94 491 TYR A C 1
ATOM 3995 O O . TYR A 1 491 ? -5.804 -5.990 47.973 1.00 93.94 491 TYR A O 1
ATOM 4003 N N . GLN A 1 492 ? -5.261 -3.826 47.657 1.00 95.31 492 GLN A N 1
ATOM 4004 C CA . GLN A 1 492 ? -6.542 -3.430 47.066 1.00 95.31 492 GLN A CA 1
ATOM 4005 C C . GLN A 1 492 ? -6.855 -4.195 45.770 1.00 95.31 492 GLN A C 1
ATOM 4007 O O . GLN A 1 492 ? -8.004 -4.570 45.547 1.00 95.31 492 GLN A O 1
ATOM 4012 N N . LEU A 1 493 ? -5.850 -4.505 44.946 1.00 95.31 493 LEU A N 1
ATOM 4013 C CA . LEU A 1 493 ? -6.006 -5.353 43.759 1.00 95.31 493 LEU A CA 1
ATOM 4014 C C . LEU A 1 493 ? -6.552 -6.737 44.118 1.00 95.31 493 LEU A C 1
ATOM 4016 O O . LEU A 1 493 ? -7.491 -7.222 43.485 1.00 95.31 493 LEU A O 1
ATOM 4020 N N . LYS A 1 494 ? -6.007 -7.357 45.172 1.00 94.50 494 LYS A N 1
ATOM 4021 C CA . LYS A 1 494 ? -6.467 -8.665 45.657 1.00 94.50 494 LYS A CA 1
ATOM 4022 C C . LYS A 1 494 ? -7.894 -8.597 46.188 1.00 94.50 494 LYS A C 1
ATOM 4024 O O . LYS A 1 494 ? -8.698 -9.454 45.834 1.00 94.50 494 LYS A O 1
ATOM 4029 N N . GLU A 1 495 ? -8.222 -7.588 46.994 1.00 95.88 495 GLU A N 1
ATOM 4030 C CA . GLU A 1 495 ? -9.582 -7.415 47.524 1.00 95.88 495 GLU A CA 1
ATOM 4031 C C . GLU A 1 495 ? -10.612 -7.224 46.410 1.00 95.88 495 GLU A C 1
ATOM 4033 O O . GLU A 1 495 ? -11.627 -7.918 46.390 1.00 95.88 495 GLU A O 1
ATOM 4038 N N . ASN A 1 496 ? -10.330 -6.344 45.447 1.00 93.75 496 ASN A N 1
ATOM 4039 C CA . ASN A 1 496 ? -11.227 -6.094 44.320 1.00 93.75 496 ASN A CA 1
ATOM 4040 C C . ASN A 1 496 ? -11.398 -7.345 43.444 1.00 93.75 496 ASN A C 1
ATOM 4042 O O . ASN A 1 496 ? -12.517 -7.671 43.052 1.00 93.75 496 ASN A O 1
ATOM 4046 N N . THR A 1 497 ? -10.326 -8.104 43.208 1.00 92.31 497 THR A N 1
ATOM 4047 C CA . THR A 1 497 ? -10.396 -9.350 42.422 1.00 92.31 497 THR A CA 1
ATOM 4048 C C . THR A 1 497 ? -11.247 -10.416 43.110 1.00 92.31 497 THR A C 1
ATOM 4050 O O . THR A 1 497 ? -12.064 -11.074 42.458 1.00 92.31 497 THR A O 1
ATOM 4053 N N . VAL A 1 498 ? -11.117 -10.552 44.436 1.00 92.88 498 VAL A N 1
ATOM 4054 C CA . VAL A 1 498 ? -11.979 -11.420 45.260 1.00 92.88 498 VAL A CA 1
ATOM 4055 C C . VAL A 1 498 ? -13.432 -10.938 45.237 1.00 92.88 498 VAL A C 1
ATOM 4057 O O . VAL A 1 498 ? -14.343 -11.762 45.205 1.00 92.88 498 VAL A O 1
ATOM 4060 N N . ALA A 1 499 ? -13.656 -9.624 45.186 1.00 92.00 499 ALA A N 1
ATOM 4061 C CA . ALA A 1 499 ? -14.979 -9.021 45.029 1.00 92.00 499 ALA A CA 1
ATOM 4062 C C . ALA A 1 499 ? -15.559 -9.146 43.602 1.00 92.00 499 ALA A C 1
ATOM 4064 O O . ALA A 1 499 ? -16.644 -8.631 43.341 1.00 92.00 499 ALA A O 1
ATOM 4065 N N . GLY A 1 500 ? -14.867 -9.836 42.689 1.00 90.00 500 GLY A N 1
ATOM 4066 C CA . GLY A 1 500 ? -15.341 -10.114 41.332 1.00 90.00 500 GLY A CA 1
ATOM 4067 C C . GLY A 1 500 ? -14.933 -9.081 40.284 1.00 90.00 500 GLY A C 1
ATOM 4068 O O . GLY A 1 500 ? -15.297 -9.242 39.125 1.00 90.00 500 GLY A O 1
ATOM 4069 N N . LYS A 1 501 ? -14.151 -8.061 40.655 1.00 91.25 501 LYS A N 1
ATOM 4070 C CA . LYS A 1 501 ? -13.623 -7.066 39.716 1.00 91.25 501 LYS A CA 1
ATOM 4071 C C . LYS A 1 501 ? -12.534 -7.671 38.836 1.00 91.25 501 LYS A C 1
ATOM 4073 O O . LYS A 1 501 ? -11.714 -8.465 39.304 1.00 91.25 501 LYS A O 1
ATOM 4078 N N . ARG A 1 502 ? -12.547 -7.315 37.562 1.00 91.50 502 ARG A N 1
ATOM 4079 C CA . ARG A 1 502 ? -11.652 -7.758 36.492 1.00 91.50 502 ARG A CA 1
ATOM 4080 C C . ARG A 1 502 ? -11.010 -6.595 35.761 1.00 91.50 502 ARG A C 1
ATOM 4082 O O . ARG A 1 502 ? -9.925 -6.793 35.236 1.00 91.50 502 ARG A O 1
ATOM 4089 N N . VAL A 1 503 ? -11.584 -5.395 35.809 1.00 92.19 503 VAL A N 1
ATOM 4090 C CA . VAL A 1 503 ? -10.896 -4.167 35.383 1.00 92.19 503 VAL A CA 1
ATOM 4091 C C . VAL A 1 503 ? -10.634 -3.294 36.599 1.00 92.19 503 VAL A C 1
ATOM 4093 O O . VAL A 1 503 ? -11.564 -2.873 37.285 1.00 92.19 503 VAL A O 1
ATOM 4096 N N . ILE A 1 504 ? -9.360 -3.039 36.897 1.00 94.88 504 ILE A N 1
ATOM 4097 C CA . ILE A 1 504 ? -8.941 -2.303 38.097 1.00 94.88 504 ILE A CA 1
ATOM 4098 C C . ILE A 1 504 ? -7.899 -1.254 37.713 1.00 94.88 504 ILE A C 1
ATOM 4100 O O . ILE A 1 504 ? -6.991 -1.530 36.935 1.00 94.88 504 ILE A O 1
ATOM 4104 N N . SER A 1 505 ? -7.999 -0.046 38.264 1.00 95.06 505 SER A N 1
ATOM 4105 C CA . SER A 1 505 ? -7.055 1.032 37.974 1.00 95.06 505 SER A CA 1
ATOM 4106 C C . SER A 1 505 ? -5.929 1.119 39.001 1.00 95.06 505 SER A C 1
ATOM 4108 O O . SER A 1 505 ? -6.162 0.995 40.207 1.00 95.06 505 SER A O 1
ATOM 4110 N N . VAL A 1 506 ? -4.709 1.363 38.520 1.00 95.56 506 VAL A N 1
ATOM 4111 C CA . VAL A 1 506 ? -3.500 1.539 39.331 1.00 95.56 506 VAL A CA 1
ATOM 4112 C C . VAL A 1 506 ? -2.700 2.722 38.791 1.00 95.56 506 VAL A C 1
ATOM 4114 O O . VAL A 1 506 ? -2.525 2.868 37.583 1.00 95.56 506 VAL A O 1
ATOM 4117 N N . GLU A 1 507 ? -2.187 3.555 39.692 1.00 93.94 507 GLU A N 1
ATOM 4118 C CA . GLU A 1 507 ? -1.360 4.708 39.335 1.00 93.94 507 GLU A CA 1
ATOM 4119 C C . GLU A 1 507 ? 0.135 4.381 39.462 1.00 93.94 507 GLU A C 1
ATOM 4121 O O . GLU A 1 507 ? 0.586 3.845 40.484 1.00 93.94 507 GLU A O 1
ATOM 4126 N N . VAL A 1 508 ? 0.894 4.721 38.420 1.00 94.12 508 VAL A N 1
ATOM 4127 C CA . VAL A 1 508 ? 2.343 4.530 38.306 1.00 94.12 508 VAL A CA 1
ATOM 4128 C C . VAL A 1 508 ? 3.080 5.864 38.197 1.00 94.12 508 VAL A C 1
ATOM 4130 O O . VAL A 1 508 ? 2.547 6.862 37.704 1.00 94.12 508 VAL A O 1
ATOM 4133 N N . LYS A 1 509 ? 4.328 5.872 38.659 1.00 94.00 509 LYS A N 1
ATOM 4134 C CA . LYS A 1 509 ? 5.240 7.018 38.633 1.00 94.00 509 LYS A CA 1
ATOM 4135 C C . LYS A 1 509 ? 6.683 6.565 38.456 1.00 94.00 509 LYS A C 1
ATOM 4137 O O . LYS A 1 509 ? 7.024 5.412 38.734 1.00 94.00 509 LYS A O 1
ATOM 4142 N N . TRP A 1 510 ? 7.538 7.489 38.050 1.00 93.38 510 TRP A N 1
ATOM 4143 C CA . TRP A 1 510 ? 8.975 7.261 38.038 1.00 93.38 510 TRP A CA 1
ATOM 4144 C C . TRP A 1 510 ? 9.550 7.225 39.459 1.00 93.38 510 TRP A C 1
ATOM 4146 O O . TRP A 1 510 ? 9.047 7.870 40.385 1.00 93.38 510 TRP A O 1
ATOM 4156 N N . ASP A 1 511 ? 10.635 6.478 39.642 1.00 91.88 511 ASP A N 1
ATOM 4157 C CA . ASP A 1 511 ? 11.534 6.709 40.766 1.00 91.88 511 ASP A CA 1
ATOM 4158 C C . ASP A 1 511 ? 12.269 8.054 40.612 1.00 91.88 511 ASP A C 1
ATOM 4160 O O . ASP A 1 511 ? 12.199 8.722 39.580 1.00 91.88 511 ASP A O 1
ATOM 4164 N N . SER A 1 512 ? 12.987 8.483 41.653 1.00 87.25 512 SER A N 1
ATOM 4165 C CA . SER A 1 512 ? 13.630 9.806 41.669 1.00 87.25 512 SER A CA 1
ATOM 4166 C C . SER A 1 512 ? 14.642 10.033 40.540 1.00 87.25 512 SER A C 1
ATOM 4168 O O . SER A 1 512 ? 14.967 11.182 40.254 1.00 87.25 512 SER A O 1
ATOM 4170 N N . ASN A 1 513 ? 15.146 8.960 39.922 1.00 87.75 513 ASN A N 1
ATOM 4171 C CA . ASN A 1 513 ? 16.153 9.009 38.863 1.00 87.75 513 ASN A CA 1
ATOM 4172 C C . ASN A 1 513 ? 15.565 8.762 37.461 1.00 87.75 513 ASN A C 1
ATOM 4174 O O . ASN A 1 513 ? 16.326 8.784 36.497 1.00 87.75 513 ASN A O 1
ATOM 4178 N N . LYS A 1 514 ? 14.247 8.536 37.334 1.00 85.56 514 LYS A N 1
ATOM 4179 C CA . LYS A 1 514 ? 13.578 8.115 36.087 1.00 85.56 514 LYS A CA 1
ATOM 4180 C C . LYS A 1 514 ? 14.171 6.843 35.462 1.00 85.56 514 LYS A C 1
ATOM 4182 O O . LYS A 1 514 ? 14.205 6.689 34.246 1.00 85.56 514 LYS A O 1
ATOM 4187 N N . GLU A 1 515 ? 14.637 5.918 36.294 1.00 86.19 515 GLU A N 1
ATOM 4188 C CA . GLU A 1 515 ? 15.182 4.630 35.845 1.00 86.19 515 GLU A CA 1
ATOM 4189 C C . GLU A 1 515 ? 14.194 3.483 36.065 1.00 86.19 515 GLU A C 1
ATOM 4191 O O . GLU A 1 515 ? 14.210 2.496 35.325 1.00 86.19 515 GLU A O 1
ATOM 4196 N N . LYS A 1 516 ? 13.338 3.594 37.089 1.00 90.25 516 LYS A N 1
ATOM 4197 C CA . LYS A 1 516 ? 12.411 2.531 37.495 1.00 90.25 516 LYS A CA 1
ATOM 4198 C C . LYS A 1 516 ? 10.985 3.031 37.591 1.00 90.25 516 LYS A C 1
ATOM 4200 O O . LYS A 1 516 ? 10.736 4.160 38.004 1.00 90.25 516 LYS A O 1
ATOM 4205 N N . VAL A 1 517 ? 10.053 2.133 37.295 1.00 93.31 517 VAL A N 1
ATOM 4206 C CA . VAL A 1 517 ? 8.620 2.379 37.438 1.00 93.31 517 VAL A CA 1
ATOM 4207 C C . VAL A 1 517 ? 8.142 1.865 38.794 1.00 93.31 517 VAL A C 1
ATOM 4209 O O . VAL A 1 517 ? 8.368 0.712 39.173 1.00 93.31 517 VAL A O 1
ATOM 4212 N N . LEU A 1 518 ? 7.476 2.739 39.538 1.00 94.38 518 LEU A N 1
ATOM 4213 C CA . LEU A 1 518 ? 6.905 2.467 40.849 1.00 94.38 518 LEU A CA 1
ATOM 4214 C C . LEU A 1 518 ? 5.392 2.674 40.806 1.00 94.38 518 LEU A C 1
ATOM 4216 O O . LEU A 1 518 ? 4.880 3.491 40.048 1.00 94.38 518 LEU A O 1
ATOM 4220 N N . LEU A 1 519 ? 4.672 1.980 41.676 1.00 94.50 519 LEU A N 1
ATOM 4221 C CA . LEU A 1 519 ? 3.298 2.319 42.018 1.00 94.50 519 LEU A CA 1
ATOM 4222 C C . LEU A 1 519 ? 3.286 3.604 42.861 1.00 94.50 519 LEU A C 1
ATOM 4224 O O . LEU A 1 519 ? 4.305 4.000 43.443 1.00 94.50 519 LEU A O 1
ATOM 4228 N N . LYS A 1 520 ? 2.127 4.255 42.970 1.00 90.19 520 LYS A N 1
ATOM 4229 C CA . LYS A 1 520 ? 1.969 5.522 43.706 1.00 90.19 520 LYS A CA 1
ATOM 4230 C C . LYS A 1 520 ? 2.554 5.507 45.125 1.00 90.19 520 LYS A C 1
ATOM 4232 O O . LYS A 1 520 ? 3.193 6.483 45.531 1.00 90.19 520 LYS A O 1
ATOM 4237 N N . ASP A 1 521 ? 2.406 4.394 45.844 1.00 91.75 521 ASP A N 1
ATOM 4238 C CA . ASP A 1 521 ? 2.911 4.189 47.211 1.00 91.75 521 ASP A CA 1
ATOM 4239 C C . ASP A 1 521 ? 4.433 3.928 47.296 1.00 91.75 521 ASP A C 1
ATOM 4241 O O . ASP A 1 521 ? 4.978 3.786 48.389 1.00 91.75 521 ASP A O 1
ATOM 4245 N N . GLY A 1 522 ? 5.135 3.885 46.159 1.00 91.62 522 GLY A N 1
ATOM 4246 C CA . GLY A 1 522 ? 6.566 3.588 46.063 1.00 91.62 522 GLY A CA 1
ATOM 4247 C C . GLY A 1 522 ? 6.893 2.099 45.912 1.00 91.62 522 GLY A C 1
ATOM 4248 O O . GLY A 1 522 ? 8.068 1.738 45.839 1.00 91.62 522 GLY A O 1
ATOM 4249 N N . THR A 1 523 ? 5.889 1.223 45.849 1.00 93.88 523 THR A N 1
ATOM 4250 C CA . THR A 1 523 ? 6.086 -0.200 45.562 1.00 93.88 523 THR A CA 1
ATOM 4251 C C . THR A 1 523 ? 6.625 -0.393 44.143 1.00 93.88 523 THR A C 1
ATOM 4253 O O . THR A 1 523 ? 6.145 0.231 43.209 1.00 93.88 523 THR A O 1
ATOM 4256 N N . ASN A 1 524 ? 7.598 -1.286 43.950 1.00 94.19 524 ASN A N 1
ATOM 4257 C CA . ASN A 1 524 ? 8.090 -1.626 42.610 1.00 94.19 524 ASN A CA 1
ATOM 4258 C C . ASN A 1 524 ? 6.984 -2.305 41.771 1.00 94.19 524 ASN A C 1
ATOM 4260 O O . ASN A 1 524 ? 6.310 -3.218 42.269 1.00 94.19 524 ASN A O 1
ATOM 4264 N N . ILE A 1 525 ? 6.825 -1.874 40.512 1.00 95.12 525 ILE A N 1
ATOM 4265 C CA . ILE A 1 525 ? 5.847 -2.415 39.561 1.00 95.12 525 ILE A CA 1
ATOM 4266 C C . ILE A 1 525 ? 5.967 -3.934 39.365 1.00 95.12 525 ILE A C 1
ATOM 4268 O O . ILE A 1 525 ? 4.953 -4.578 39.119 1.00 95.12 525 ILE A O 1
ATOM 4272 N N . ASP A 1 526 ? 7.133 -4.546 39.597 1.00 94.81 526 ASP A N 1
ATOM 4273 C CA . ASP A 1 526 ? 7.322 -6.007 39.544 1.00 94.81 526 ASP A CA 1
ATOM 4274 C C . ASP A 1 526 ? 6.261 -6.773 40.359 1.00 94.81 526 ASP A C 1
ATOM 4276 O O . ASP A 1 526 ? 5.833 -7.864 39.979 1.00 94.81 526 ASP A O 1
ATOM 4280 N N . LYS A 1 527 ? 5.782 -6.196 41.473 1.00 96.12 527 LYS A N 1
ATOM 4281 C CA . LYS A 1 527 ? 4.705 -6.803 42.271 1.00 96.12 527 LYS A CA 1
ATOM 4282 C C . LYS A 1 527 ? 3.346 -6.771 41.569 1.00 96.12 527 LYS A C 1
ATOM 4284 O O . LYS A 1 527 ? 2.571 -7.710 41.740 1.00 96.12 527 LYS A O 1
ATOM 4289 N N . LEU A 1 528 ? 3.053 -5.713 40.813 1.00 96.12 528 LEU A N 1
ATOM 4290 C CA . LEU A 1 528 ? 1.854 -5.615 39.977 1.00 96.12 528 LEU A CA 1
ATOM 4291 C C . LEU A 1 528 ? 1.929 -6.631 38.837 1.00 96.12 528 LEU A C 1
ATOM 4293 O O . LEU A 1 528 ? 0.976 -7.373 38.620 1.00 96.12 528 LEU A O 1
ATOM 4297 N N . ILE A 1 529 ? 3.082 -6.726 38.173 1.00 95.81 529 ILE A N 1
ATOM 4298 C CA . ILE A 1 529 ? 3.301 -7.685 37.085 1.00 95.81 529 ILE A CA 1
ATOM 4299 C C . ILE A 1 529 ? 3.157 -9.122 37.593 1.00 95.81 529 ILE A C 1
ATOM 4301 O O . ILE A 1 529 ? 2.474 -9.934 36.970 1.00 95.81 529 ILE A O 1
ATOM 4305 N N . GLN A 1 530 ? 3.727 -9.441 38.760 1.00 95.56 530 GLN A N 1
ATOM 4306 C CA . GLN A 1 530 ? 3.535 -10.754 39.377 1.00 95.56 530 GLN A CA 1
ATOM 4307 C C . GLN A 1 530 ? 2.059 -11.020 39.697 1.00 95.56 530 GLN A C 1
ATOM 4309 O O . GLN A 1 530 ? 1.552 -12.092 39.380 1.00 95.56 530 GLN A O 1
ATOM 4314 N N . PHE A 1 531 ? 1.344 -10.038 40.253 1.00 96.12 531 PHE A N 1
ATOM 4315 C CA . PHE A 1 531 ? -0.094 -10.156 40.491 1.00 96.12 531 PHE A CA 1
ATOM 4316 C C . PHE A 1 531 ? -0.871 -10.443 39.195 1.00 96.12 531 PHE A C 1
ATOM 4318 O O . PHE A 1 531 ? -1.728 -11.326 39.181 1.00 96.12 531 PHE A O 1
ATOM 4325 N N . MET A 1 532 ? -0.550 -9.757 38.096 1.00 95.06 532 MET A N 1
ATOM 4326 C CA . MET A 1 532 ? -1.178 -9.998 36.796 1.00 95.06 532 MET A CA 1
ATOM 4327 C C . MET A 1 532 ? -0.852 -11.386 36.237 1.00 95.06 532 MET A C 1
ATOM 4329 O O . MET A 1 532 ? -1.704 -11.991 35.590 1.00 95.06 532 MET A O 1
ATOM 4333 N N . LYS A 1 533 ? 0.356 -11.915 36.456 1.00 92.06 533 LYS A N 1
ATOM 4334 C CA . LYS A 1 533 ? 0.716 -13.290 36.058 1.00 92.06 533 LYS A CA 1
ATOM 4335 C C . LYS A 1 533 ? -0.103 -14.333 36.816 1.00 92.06 533 LYS A C 1
ATOM 4337 O O . LYS A 1 533 ? -0.517 -15.329 36.224 1.00 92.06 533 LYS A O 1
ATOM 4342 N N . ASP A 1 534 ? -0.363 -14.068 38.093 1.00 94.31 534 ASP A N 1
ATOM 4343 C CA . ASP A 1 534 ? -1.154 -14.940 38.961 1.00 94.31 534 ASP A CA 1
ATOM 4344 C C . ASP A 1 534 ? -2.667 -14.858 38.654 1.00 94.31 534 ASP A C 1
ATOM 4346 O O . ASP A 1 534 ? -3.396 -15.806 38.936 1.00 94.31 534 ASP A O 1
ATOM 4350 N N . ASN A 1 535 ? -3.139 -13.758 38.049 1.00 93.00 535 ASN A N 1
ATOM 4351 C CA . ASN A 1 535 ? -4.552 -13.493 37.743 1.00 93.00 535 ASN A CA 1
ATOM 4352 C C . ASN A 1 535 ? -4.724 -13.150 36.256 1.00 93.00 535 ASN A C 1
ATOM 4354 O O . ASN A 1 535 ? -4.702 -11.984 35.856 1.00 93.00 535 ASN A O 1
ATOM 4358 N N . LYS A 1 536 ? -4.844 -14.185 35.418 1.00 87.44 536 LYS A N 1
ATOM 4359 C CA . LYS A 1 536 ? -4.859 -14.052 33.950 1.00 87.44 536 LYS A CA 1
ATOM 4360 C C . LYS A 1 536 ? -6.124 -13.399 33.386 1.00 87.44 536 LYS A C 1
ATOM 4362 O O . LYS A 1 536 ? -6.087 -12.925 32.261 1.00 87.44 536 LYS A O 1
ATOM 4367 N N . ASP A 1 537 ? -7.204 -13.363 34.157 1.00 86.25 537 ASP A N 1
ATOM 4368 C CA . ASP A 1 537 ? -8.501 -12.779 33.803 1.00 86.25 537 ASP A CA 1
ATOM 4369 C C . ASP A 1 537 ? -8.646 -11.305 34.227 1.00 86.25 537 ASP A C 1
ATOM 4371 O O . ASP A 1 537 ? -9.703 -10.711 34.029 1.00 86.25 537 ASP A O 1
ATOM 4375 N N . VAL A 1 538 ? -7.605 -10.707 34.818 1.00 90.12 538 VAL A N 1
ATOM 4376 C CA . VAL A 1 538 ? -7.615 -9.312 35.281 1.00 90.12 538 VAL A CA 1
ATOM 4377 C C . VAL A 1 538 ? -6.868 -8.399 34.307 1.00 90.12 538 VAL A C 1
ATOM 4379 O O . VAL A 1 538 ? -5.734 -8.691 33.908 1.00 90.12 538 VAL A O 1
ATOM 4382 N N . TYR A 1 539 ? -7.502 -7.268 34.005 1.00 91.75 539 TYR A N 1
ATOM 4383 C CA . TYR A 1 539 ? -7.006 -6.134 33.234 1.00 91.75 539 TYR A CA 1
ATOM 4384 C C . TYR A 1 539 ? -6.705 -4.953 34.158 1.00 91.75 539 TYR A C 1
ATOM 4386 O O . TYR A 1 539 ? -7.444 -4.676 35.112 1.00 91.75 539 TYR A O 1
ATOM 4394 N N . ILE A 1 540 ? -5.626 -4.232 33.859 1.00 94.25 540 ILE A N 1
ATOM 4395 C CA . ILE A 1 540 ? -5.178 -3.093 34.660 1.00 94.25 540 ILE A CA 1
ATOM 4396 C C . ILE A 1 540 ? -5.246 -1.809 33.845 1.00 94.25 540 ILE A C 1
ATOM 4398 O O . ILE A 1 540 ? -4.557 -1.684 32.837 1.00 94.25 540 ILE A O 1
ATOM 4402 N N . VAL A 1 541 ? -6.017 -0.832 34.331 1.00 93.75 541 VAL A N 1
ATOM 4403 C CA . VAL A 1 541 ? -5.970 0.546 33.826 1.00 93.75 541 VAL A CA 1
ATOM 4404 C C . VAL A 1 541 ? -4.793 1.270 34.474 1.00 93.75 541 VAL A C 1
ATOM 4406 O O . VAL A 1 541 ? -4.885 1.714 35.625 1.00 93.75 541 VAL A O 1
ATOM 4409 N N . LEU A 1 542 ? -3.685 1.365 33.745 1.00 93.44 542 LEU A N 1
ATOM 4410 C CA . LEU A 1 542 ? -2.490 2.092 34.144 1.00 93.44 542 LEU A CA 1
ATOM 4411 C C . LEU A 1 542 ? -2.671 3.588 33.912 1.00 93.44 542 LEU A C 1
ATOM 4413 O O . LEU A 1 542 ? -2.948 4.047 32.806 1.00 93.44 542 LEU A O 1
ATOM 4417 N N . ARG A 1 543 ? -2.467 4.347 34.983 1.00 92.44 543 ARG A N 1
ATOM 4418 C CA . ARG A 1 543 ? -2.596 5.804 35.000 1.00 92.44 543 ARG A CA 1
ATOM 4419 C C . ARG A 1 543 ? -1.318 6.428 35.525 1.00 92.44 543 ARG A C 1
ATOM 4421 O O . ARG A 1 543 ? -0.596 5.796 36.293 1.00 92.44 543 ARG A O 1
ATOM 4428 N N . THR A 1 544 ? -1.054 7.679 35.179 1.00 89.94 544 THR A N 1
ATOM 4429 C CA . THR A 1 544 ? 0.075 8.416 35.752 1.00 89.94 544 THR A CA 1
ATOM 4430 C C . THR A 1 544 ? -0.280 9.878 35.976 1.00 89.94 544 THR A C 1
ATOM 4432 O O . THR A 1 544 ? -0.978 10.492 35.170 1.00 89.94 544 THR A O 1
ATOM 4435 N N . SER A 1 545 ? 0.191 10.457 37.080 1.00 85.06 545 SER A N 1
ATOM 4436 C CA . SER A 1 545 ? 0.118 11.903 37.309 1.00 85.06 545 SER A CA 1
ATOM 4437 C C . SER A 1 545 ? 1.230 12.668 36.590 1.00 85.06 545 SER A C 1
ATOM 4439 O O . SER A 1 545 ? 1.156 13.889 36.511 1.00 85.06 545 SER A O 1
ATOM 4441 N N . GLU A 1 546 ? 2.249 11.968 36.087 1.00 83.00 546 GLU A N 1
ATOM 4442 C CA . GLU A 1 546 ? 3.348 12.565 35.330 1.00 83.00 546 GLU A CA 1
ATOM 4443 C C . GLU A 1 546 ? 2.818 13.167 34.014 1.00 83.00 546 GLU A C 1
ATOM 4445 O O . GLU A 1 546 ? 1.853 12.664 33.427 1.00 83.00 546 GLU A O 1
ATOM 4450 N N . GLU A 1 547 ? 3.423 14.263 33.554 1.00 74.19 547 GLU A N 1
ATOM 4451 C CA . GLU A 1 547 ? 3.145 14.818 32.215 1.00 74.19 547 GLU A CA 1
ATOM 4452 C C . GLU A 1 547 ? 3.758 13.951 31.104 1.00 74.19 547 GLU A C 1
ATOM 4454 O O . GLU A 1 547 ? 3.265 13.925 29.984 1.00 74.19 547 GLU A O 1
ATOM 4459 N N . ASP A 1 548 ? 4.834 13.236 31.434 1.00 71.50 548 ASP A N 1
ATOM 4460 C CA . ASP A 1 548 ? 5.626 12.414 30.527 1.00 71.50 548 ASP A CA 1
ATOM 4461 C C . ASP A 1 548 ? 5.086 10.973 30.480 1.00 71.50 548 ASP A C 1
ATOM 4463 O O . ASP A 1 548 ? 5.288 10.180 31.405 1.00 71.50 548 ASP A O 1
ATOM 4467 N N . GLU A 1 549 ? 4.404 10.634 29.384 1.00 76.81 549 GLU A N 1
ATOM 4468 C CA . GLU A 1 549 ? 3.789 9.320 29.154 1.00 76.81 549 GLU A CA 1
ATOM 4469 C C . GLU A 1 549 ? 4.799 8.236 28.723 1.00 76.81 549 GLU A C 1
ATOM 4471 O O . GLU A 1 549 ? 4.433 7.061 28.615 1.00 76.81 549 GLU A O 1
ATOM 4476 N N . SER A 1 550 ? 6.096 8.564 28.588 1.00 81.12 550 SER A N 1
ATOM 4477 C CA . SER A 1 550 ? 7.157 7.582 28.288 1.00 81.12 550 SER A CA 1
ATOM 4478 C C . SER A 1 550 ? 7.281 6.471 29.338 1.00 81.12 550 SER A C 1
ATOM 4480 O O . SER A 1 550 ? 7.857 5.411 29.075 1.00 81.12 550 SER A O 1
ATOM 4482 N N . ILE A 1 551 ? 6.689 6.672 30.520 1.00 88.50 551 ILE A N 1
ATOM 4483 C CA . ILE A 1 551 ? 6.559 5.644 31.552 1.00 88.50 551 ILE A CA 1
ATOM 4484 C C . ILE A 1 551 ? 5.839 4.397 31.037 1.00 88.50 551 ILE A C 1
ATOM 4486 O O . ILE A 1 551 ? 6.263 3.286 31.349 1.00 88.50 551 ILE A O 1
ATOM 4490 N N . PHE A 1 552 ? 4.808 4.549 30.202 1.00 89.06 552 PHE A N 1
ATOM 4491 C CA . PHE A 1 552 ? 4.103 3.409 29.617 1.00 89.06 552 PHE A CA 1
ATOM 4492 C C . PHE A 1 552 ? 5.004 2.663 28.632 1.00 89.06 552 PHE A C 1
ATOM 4494 O O . PHE A 1 552 ? 5.073 1.439 28.650 1.00 89.06 552 PHE A O 1
ATOM 4501 N N . LEU A 1 553 ? 5.812 3.383 27.856 1.00 80.81 553 LEU A N 1
ATOM 4502 C CA . LEU A 1 553 ? 6.763 2.767 26.928 1.00 80.81 553 LEU A CA 1
ATOM 4503 C C . LEU A 1 553 ? 7.794 1.914 27.666 1.00 80.81 553 LEU A C 1
ATOM 4505 O O . LEU A 1 553 ? 8.084 0.794 27.248 1.00 80.81 553 LEU A O 1
ATOM 4509 N N . LYS A 1 554 ? 8.283 2.398 28.812 1.00 86.06 554 LYS A N 1
ATOM 4510 C CA . LYS A 1 554 ? 9.194 1.634 29.668 1.00 86.06 554 LYS A CA 1
ATOM 4511 C C . LYS A 1 554 ? 8.553 0.355 30.208 1.00 86.06 554 LYS A C 1
ATOM 4513 O O . LYS A 1 554 ? 9.198 -0.690 30.199 1.00 86.06 554 LYS A O 1
ATOM 4518 N N . ILE A 1 555 ? 7.293 0.419 30.650 1.00 87.75 555 ILE A N 1
ATOM 4519 C CA . ILE A 1 555 ? 6.550 -0.757 31.136 1.00 87.75 555 ILE A CA 1
ATOM 4520 C C . ILE A 1 555 ? 6.411 -1.791 30.019 1.00 87.75 555 ILE A C 1
ATOM 4522 O O . ILE A 1 555 ? 6.657 -2.974 30.239 1.00 87.75 555 ILE A O 1
ATOM 4526 N N . LYS A 1 556 ? 6.053 -1.350 28.816 1.00 80.06 556 LYS A N 1
ATOM 4527 C CA . LYS A 1 556 ? 5.953 -2.217 27.643 1.00 80.06 556 LYS A CA 1
ATOM 4528 C C . LYS A 1 556 ? 7.286 -2.893 27.310 1.00 80.06 556 LYS A C 1
ATOM 4530 O O . LYS A 1 556 ? 7.307 -4.105 27.099 1.00 80.06 556 LYS A O 1
ATOM 4535 N N . ASP A 1 557 ? 8.387 -2.144 27.278 1.00 78.81 557 ASP A N 1
ATOM 4536 C CA . ASP A 1 557 ? 9.705 -2.693 26.935 1.00 78.81 557 ASP A CA 1
ATOM 4537 C C . ASP A 1 557 ? 10.171 -3.754 27.949 1.00 78.81 557 ASP A C 1
ATOM 4539 O O . ASP A 1 557 ? 10.757 -4.772 27.559 1.00 78.81 557 ASP A O 1
ATOM 4543 N N . ASP A 1 558 ? 9.871 -3.541 29.233 1.00 86.75 558 ASP A N 1
ATOM 4544 C CA . ASP A 1 558 ? 10.300 -4.412 30.329 1.00 86.75 558 ASP A CA 1
ATOM 4545 C C . ASP A 1 558 ? 9.355 -5.610 30.577 1.00 86.75 558 ASP A C 1
ATOM 4547 O O . ASP A 1 558 ? 9.818 -6.636 31.083 1.00 86.75 558 ASP A O 1
ATOM 4551 N N . TYR A 1 559 ? 8.062 -5.515 30.223 1.00 86.62 559 TYR A N 1
ATOM 4552 C CA . TYR A 1 559 ? 7.013 -6.469 30.642 1.00 86.62 559 TYR A CA 1
ATOM 4553 C C . TYR A 1 559 ? 6.022 -6.859 29.527 1.00 86.62 559 TYR A C 1
ATOM 4555 O O . TYR A 1 559 ? 4.799 -6.767 29.677 1.00 86.62 559 TYR A O 1
ATOM 4563 N N . LYS A 1 560 ? 6.541 -7.329 28.391 1.00 78.69 560 LYS A N 1
ATOM 4564 C CA . LYS A 1 560 ? 5.750 -7.689 27.195 1.00 78.69 560 LYS A CA 1
ATOM 4565 C C . LYS A 1 560 ? 4.688 -8.758 27.443 1.00 78.69 560 LYS A C 1
ATOM 4567 O O . LYS A 1 560 ? 3.649 -8.757 26.803 1.00 78.69 560 LYS A O 1
ATOM 4572 N N . GLU A 1 561 ? 4.921 -9.667 28.380 1.00 80.19 561 GLU A N 1
ATOM 4573 C CA . GLU A 1 561 ? 4.070 -10.832 28.631 1.00 80.19 561 GLU A CA 1
ATOM 4574 C C . GLU A 1 561 ? 2.715 -10.518 29.287 1.00 80.19 561 GLU A C 1
ATOM 4576 O O . GLU A 1 561 ? 1.890 -11.417 29.462 1.00 80.19 561 GLU A O 1
ATOM 4581 N N . VAL A 1 562 ? 2.488 -9.272 29.712 1.00 82.56 562 VAL A N 1
ATOM 4582 C CA . VAL A 1 562 ? 1.205 -8.837 30.286 1.00 82.56 562 VAL A CA 1
ATOM 4583 C C . VAL A 1 562 ? 0.550 -7.702 29.506 1.00 82.56 562 VAL A C 1
ATOM 4585 O O . VAL A 1 562 ? -0.505 -7.228 29.929 1.00 82.56 562 VAL A O 1
ATOM 4588 N N . ILE A 1 563 ? 1.154 -7.260 28.399 1.00 79.62 563 ILE A N 1
ATOM 4589 C CA . ILE A 1 563 ? 0.773 -6.009 27.741 1.00 79.62 563 ILE A CA 1
ATOM 4590 C C . ILE A 1 563 ? -0.655 -6.017 27.196 1.00 79.62 563 ILE A C 1
ATOM 4592 O O . ILE A 1 563 ? -1.361 -5.026 27.352 1.00 79.62 563 ILE A O 1
ATOM 4596 N N . ASP A 1 564 ? -1.129 -7.162 26.705 1.00 75.44 564 ASP A N 1
ATOM 4597 C CA . ASP A 1 564 ? -2.489 -7.327 26.171 1.00 75.44 564 ASP A CA 1
ATOM 4598 C C . ASP A 1 564 ? -3.589 -7.133 27.228 1.00 75.44 564 ASP A C 1
ATOM 4600 O O . ASP A 1 564 ? -4.771 -7.029 26.905 1.00 75.44 564 ASP A O 1
ATOM 4604 N N . ARG A 1 565 ? -3.209 -7.090 28.512 1.00 86.88 565 ARG A N 1
ATOM 4605 C CA . ARG A 1 565 ? -4.110 -6.855 29.650 1.00 86.88 565 ARG A CA 1
ATOM 4606 C C . ARG A 1 565 ? -3.883 -5.506 30.325 1.00 86.88 565 ARG A C 1
ATOM 4608 O O . ARG A 1 565 ? -4.451 -5.244 31.388 1.00 86.88 565 ARG A O 1
ATOM 4615 N N . LEU A 1 566 ? -3.053 -4.654 29.734 1.00 88.44 566 LEU A N 1
ATOM 4616 C CA . LEU A 1 566 ? -2.852 -3.282 30.173 1.00 88.44 566 LEU A CA 1
ATOM 4617 C C . LEU A 1 566 ? -3.710 -2.341 29.328 1.00 88.44 566 LEU A C 1
ATOM 4619 O O . LEU A 1 566 ? -3.681 -2.377 28.102 1.00 88.44 566 LEU A O 1
ATOM 4623 N N . ILE A 1 567 ? -4.454 -1.483 30.016 1.00 88.81 567 ILE A N 1
ATOM 4624 C CA . ILE A 1 567 ? -5.205 -0.373 29.438 1.00 88.81 567 ILE A CA 1
ATOM 4625 C C . ILE A 1 567 ? -4.476 0.895 29.869 1.00 88.81 567 ILE A C 1
ATOM 4627 O O . ILE A 1 567 ? -4.321 1.122 31.068 1.00 88.81 567 ILE A O 1
ATOM 4631 N N . VAL A 1 568 ? -3.993 1.704 28.934 1.00 89.94 568 VAL A N 1
ATOM 4632 C CA . VAL A 1 568 ? -3.229 2.918 29.267 1.00 89.94 568 VAL A CA 1
ATOM 4633 C C . VAL A 1 568 ? -4.077 4.166 29.106 1.00 89.94 568 VAL A C 1
ATOM 4635 O O . VAL A 1 568 ? -4.914 4.269 28.212 1.00 89.94 568 VAL A O 1
ATOM 4638 N N . GLU A 1 569 ? -3.864 5.120 30.001 1.00 89.38 569 GLU A N 1
ATOM 4639 C CA . GLU A 1 569 ? -4.457 6.446 29.906 1.00 89.38 569 GLU A CA 1
ATOM 4640 C C . GLU A 1 569 ? -3.568 7.365 29.065 1.00 89.38 569 GLU A C 1
ATOM 4642 O O . GLU A 1 569 ? -2.394 7.531 29.389 1.00 89.38 569 GLU A O 1
ATOM 4647 N N . MET A 1 570 ? -4.142 8.018 28.057 1.00 88.50 570 MET A N 1
ATOM 4648 C CA . MET A 1 570 ? -3.502 9.129 27.352 1.00 88.50 570 MET A CA 1
ATOM 4649 C C . MET A 1 570 ? -4.200 10.451 27.669 1.00 88.50 570 MET A C 1
ATOM 4651 O O . MET A 1 570 ? -5.424 10.500 27.820 1.00 88.50 570 MET A O 1
ATOM 4655 N N . LYS A 1 571 ? -3.433 11.536 27.724 1.00 86.62 571 LYS A N 1
ATOM 4656 C CA . LYS A 1 571 ? -3.931 12.900 27.972 1.00 86.62 571 LYS A CA 1
ATOM 4657 C C . LYS A 1 571 ? -3.884 13.775 26.723 1.00 86.62 571 LYS A C 1
ATOM 4659 O O . LYS A 1 571 ? -4.607 14.770 26.650 1.00 86.62 571 LYS A O 1
ATOM 4664 N N . ASN A 1 572 ? -3.043 13.412 25.754 1.00 83.50 572 ASN A N 1
ATOM 4665 C CA . ASN A 1 572 ? -2.815 14.157 24.519 1.00 83.50 572 ASN A CA 1
ATOM 4666 C C . ASN A 1 572 ? -3.150 13.304 23.290 1.00 83.50 572 ASN A C 1
ATOM 4668 O O . ASN A 1 572 ? -2.855 12.112 23.261 1.00 83.50 572 ASN A O 1
ATOM 4672 N N . PHE A 1 573 ? -3.713 13.921 22.249 1.00 82.94 573 PHE A N 1
ATOM 4673 C CA . PHE A 1 573 ? -4.020 13.238 20.982 1.00 82.94 573 PHE A CA 1
ATOM 4674 C C . PHE A 1 573 ? -2.769 12.697 20.278 1.00 82.94 573 PHE A C 1
ATOM 4676 O O . PHE A 1 573 ? -2.808 11.614 19.697 1.00 82.94 573 PHE A O 1
ATOM 4683 N N . GLU A 1 574 ? -1.651 13.422 20.381 1.00 75.81 574 GLU A N 1
ATOM 4684 C CA . GLU A 1 574 ? -0.365 13.067 19.763 1.00 75.81 574 GLU A CA 1
ATOM 4685 C C . GLU A 1 574 ? 0.220 11.757 20.309 1.00 75.81 574 GLU A C 1
ATOM 4687 O O . GLU A 1 574 ? 0.904 11.034 19.585 1.00 75.81 574 GLU A O 1
ATOM 4692 N N . SER A 1 575 ? -0.089 11.418 21.564 1.00 75.31 575 SER A N 1
ATOM 4693 C CA . SER A 1 575 ? 0.427 10.218 22.224 1.00 75.31 575 SER A CA 1
ATOM 4694 C C . SER A 1 575 ? -0.115 8.921 21.629 1.00 75.31 575 SER A C 1
ATOM 4696 O O . SER A 1 575 ? 0.491 7.864 21.808 1.00 75.31 575 SER A O 1
ATOM 4698 N N . LEU A 1 576 ? -1.252 8.965 20.924 1.00 74.19 576 LEU A N 1
ATOM 4699 C CA . LEU A 1 576 ? -1.928 7.753 20.472 1.00 74.19 576 LEU A CA 1
ATOM 4700 C C . LEU A 1 576 ? -1.027 6.889 19.592 1.00 74.19 576 LEU A C 1
ATOM 4702 O O . LEU A 1 576 ? -0.924 5.689 19.833 1.00 74.19 576 LEU A O 1
ATOM 4706 N N . ALA A 1 577 ? -0.366 7.489 18.599 1.00 63.62 577 ALA A N 1
ATOM 4707 C CA . ALA A 1 577 ? 0.484 6.760 17.658 1.00 63.62 577 ALA A CA 1
ATOM 4708 C C . ALA A 1 577 ? 1.684 6.096 18.353 1.00 63.62 577 ALA A C 1
ATOM 4710 O O . ALA A 1 577 ? 2.121 5.019 17.950 1.00 63.62 577 ALA A O 1
ATOM 4711 N N . GLU A 1 578 ? 2.210 6.722 19.409 1.00 66.50 578 GLU A N 1
ATOM 4712 C CA . GLU A 1 578 ? 3.323 6.181 20.187 1.00 66.50 578 GLU A CA 1
ATOM 4713 C C . GLU A 1 578 ? 2.885 5.011 21.081 1.00 66.50 578 GLU A C 1
ATOM 4715 O O . GLU A 1 578 ? 3.609 4.019 21.199 1.00 66.50 578 GLU A O 1
ATOM 4720 N N . LEU A 1 579 ? 1.688 5.099 21.670 1.00 68.62 579 LEU A N 1
ATOM 4721 C CA . LEU A 1 579 ? 1.124 4.061 22.535 1.00 68.62 579 LEU A CA 1
ATOM 4722 C C . LEU A 1 579 ? 0.644 2.836 21.732 1.00 68.62 579 LEU A C 1
ATOM 4724 O O . LEU A 1 579 ? 1.000 1.704 22.068 1.00 68.62 579 LEU A O 1
ATOM 4728 N N . THR A 1 580 ? -0.116 3.055 20.655 1.00 62.12 580 THR A N 1
ATOM 4729 C CA . THR A 1 580 ? -0.704 1.995 19.803 1.00 62.12 580 THR A CA 1
ATOM 4730 C C . THR A 1 580 ? 0.337 1.309 18.929 1.00 62.12 580 THR A C 1
ATOM 4732 O O . THR A 1 580 ? 0.489 0.090 19.003 1.00 62.12 580 THR A O 1
ATOM 4735 N N . GLY A 1 581 ? 1.180 2.087 18.237 1.00 50.59 581 GLY A N 1
ATOM 4736 C CA . GLY A 1 581 ? 2.260 1.582 17.383 1.00 50.59 581 GLY A CA 1
ATOM 4737 C C . GLY A 1 581 ? 3.341 0.786 18.125 1.00 50.59 581 GLY A C 1
ATOM 4738 O O . GLY A 1 581 ? 4.326 0.359 17.520 1.00 50.59 581 GLY A O 1
ATOM 4739 N N . ARG A 1 582 ? 3.193 0.600 19.444 1.00 52.00 582 ARG A N 1
ATOM 4740 C CA . ARG A 1 582 ? 4.051 -0.225 20.290 1.00 52.00 582 ARG A CA 1
ATOM 4741 C C . ARG A 1 582 ? 3.298 -1.240 21.158 1.00 52.00 582 ARG A C 1
ATOM 4743 O O . ARG A 1 582 ? 3.868 -1.664 22.164 1.00 52.00 582 ARG A O 1
ATOM 4750 N N . ALA A 1 583 ? 2.135 -1.718 20.718 1.00 56.91 583 ALA A N 1
ATOM 4751 C CA . ALA A 1 583 ? 1.415 -2.882 21.257 1.00 56.91 583 ALA A CA 1
ATOM 4752 C C . ALA A 1 583 ? 0.502 -2.650 22.476 1.00 56.91 583 ALA A C 1
ATOM 4754 O O . ALA A 1 583 ? 0.010 -3.625 23.045 1.00 56.91 583 ALA A O 1
ATOM 4755 N N . TYR A 1 584 ? 0.226 -1.406 22.892 1.00 68.25 584 TYR A N 1
ATOM 4756 C CA . TYR A 1 584 ? -0.901 -1.195 23.807 1.00 68.25 584 TYR A CA 1
ATOM 4757 C C . TYR A 1 584 ? -2.213 -1.319 23.045 1.00 68.25 584 TYR A C 1
ATOM 4759 O O . TYR A 1 584 ? -2.586 -0.438 22.278 1.00 68.25 584 TYR A O 1
ATOM 4767 N N . ARG A 1 585 ? -2.921 -2.418 23.306 1.00 67.00 585 ARG A N 1
ATOM 4768 C CA . ARG A 1 585 ? -4.189 -2.750 22.653 1.00 67.00 585 ARG A CA 1
ATOM 4769 C C . ARG A 1 585 ? -5.355 -1.852 23.066 1.00 67.00 585 ARG A C 1
ATOM 4771 O O . ARG A 1 585 ? -6.300 -1.687 22.308 1.00 67.00 585 ARG A O 1
ATOM 4778 N N . TYR A 1 586 ? -5.315 -1.310 24.284 1.00 77.44 586 TYR A N 1
ATOM 4779 C CA . TYR A 1 586 ? -6.406 -0.521 24.847 1.00 77.44 586 TYR A CA 1
ATOM 4780 C C . TYR A 1 586 ? -5.898 0.816 25.369 1.00 77.44 586 TYR A C 1
ATOM 4782 O O . TYR A 1 586 ? -5.105 0.869 26.312 1.00 77.44 586 TYR A O 1
ATOM 4790 N N . VAL A 1 587 ? -6.410 1.899 24.789 1.00 82.62 587 VAL A N 1
ATOM 4791 C CA . VAL A 1 587 ? -6.085 3.270 25.190 1.00 82.62 587 VAL A CA 1
ATOM 4792 C C . VAL A 1 587 ? -7.362 3.996 25.603 1.00 82.62 587 VAL A C 1
ATOM 4794 O O . VAL A 1 587 ? -8.365 3.951 24.892 1.00 82.62 587 VAL A O 1
ATOM 4797 N N . MET A 1 588 ? -7.341 4.655 26.761 1.00 89.00 588 MET A N 1
ATOM 4798 C CA . MET A 1 588 ? -8.417 5.530 27.233 1.00 89.00 588 MET A CA 1
ATOM 4799 C C . MET A 1 588 ? -7.971 6.991 27.162 1.00 89.00 588 MET A C 1
ATOM 4801 O O . MET A 1 588 ? -6.881 7.324 27.623 1.00 89.00 588 MET A O 1
ATOM 4805 N N . LEU A 1 589 ? -8.820 7.878 26.643 1.00 89.06 589 LEU A N 1
ATOM 4806 C CA . LEU A 1 589 ? -8.544 9.319 26.597 1.00 89.06 589 LEU A CA 1
ATOM 4807 C C . LEU A 1 589 ? -9.020 9.997 27.874 1.00 89.06 589 LEU A C 1
ATOM 4809 O O . LEU A 1 589 ? -10.222 10.055 28.118 1.00 89.06 589 LEU A O 1
ATOM 4813 N N . ASN A 1 590 ? -8.107 10.559 28.657 1.00 90.56 590 ASN A N 1
ATOM 4814 C CA . ASN A 1 590 ? -8.443 11.377 29.813 1.00 90.56 590 ASN A CA 1
ATOM 4815 C C . ASN A 1 590 ? -8.481 12.865 29.459 1.00 90.56 590 ASN A C 1
ATOM 4817 O O . ASN A 1 590 ? -7.470 13.469 29.113 1.00 90.56 590 ASN A O 1
ATOM 4821 N N . LEU A 1 591 ? -9.663 13.461 29.608 1.00 88.88 591 LEU A N 1
ATOM 4822 C CA . LEU A 1 591 ? -9.942 14.862 29.300 1.00 88.88 591 LEU A CA 1
ATOM 4823 C C . LEU A 1 591 ? -9.908 15.783 30.526 1.00 88.88 591 LEU A C 1
ATOM 4825 O O . LEU A 1 591 ? -10.198 16.973 30.403 1.00 88.88 591 LEU A O 1
ATOM 4829 N N . ASN A 1 592 ? -9.528 15.283 31.706 1.00 80.44 592 ASN A N 1
ATOM 4830 C CA . ASN A 1 592 ? -9.497 16.071 32.946 1.00 80.44 592 ASN A CA 1
ATOM 4831 C C . ASN A 1 592 ? -8.535 17.271 32.877 1.00 80.44 592 ASN A C 1
ATOM 4833 O O . ASN A 1 592 ? -8.698 18.226 33.632 1.00 80.44 592 ASN A O 1
ATOM 4837 N N . SER A 1 593 ? -7.542 17.247 31.983 1.00 65.62 593 SER A N 1
ATOM 4838 C CA . SER A 1 593 ? -6.602 18.356 31.766 1.00 65.62 593 SER A CA 1
ATOM 4839 C C . SER A 1 593 ? -7.174 19.514 30.927 1.00 65.62 593 SER A C 1
ATOM 4841 O O . SER A 1 593 ? -6.535 20.558 30.840 1.00 65.62 593 SER A O 1
ATOM 4843 N N . ASN A 1 594 ? -8.389 19.377 30.375 1.00 61.75 594 ASN A N 1
ATOM 4844 C CA . ASN A 1 594 ? -9.212 20.448 29.789 1.00 61.75 594 ASN A CA 1
ATOM 4845 C C . ASN A 1 594 ? -8.545 21.302 28.682 1.00 61.75 594 ASN A C 1
ATOM 4847 O O . ASN A 1 594 ? -8.756 22.513 28.605 1.00 61.75 594 ASN A O 1
ATOM 4851 N N . GLN A 1 595 ? -7.751 20.677 27.810 1.00 74.06 595 GLN A N 1
ATOM 4852 C CA . GLN A 1 595 ? -6.997 21.374 26.755 1.00 74.06 595 GLN A CA 1
ATOM 4853 C C . GLN A 1 595 ? -7.634 21.342 25.352 1.00 74.06 595 GLN A C 1
ATOM 4855 O O . GLN A 1 595 ? -7.186 22.072 24.471 1.00 74.06 595 GLN A O 1
ATOM 4860 N N . TYR A 1 596 ? -8.682 20.539 25.139 1.00 84.69 596 TYR A N 1
ATOM 4861 C CA . TYR A 1 596 ? -9.329 20.358 23.833 1.00 84.69 596 TYR A CA 1
ATOM 4862 C C . TYR A 1 596 ? -10.778 20.852 23.846 1.00 84.69 596 TYR A C 1
ATOM 4864 O O . TYR A 1 596 ? -11.474 20.730 24.857 1.00 84.69 596 TYR A O 1
ATOM 4872 N N . SER A 1 597 ? -11.250 21.400 22.722 1.00 87.00 597 SER A N 1
ATOM 4873 C CA . SER A 1 597 ? -12.672 21.730 22.568 1.00 87.00 597 SER A CA 1
ATOM 4874 C C . SER A 1 597 ? -13.513 20.464 22.358 1.00 87.00 597 SER A C 1
ATOM 4876 O O . SER A 1 597 ? -12.991 19.422 21.968 1.00 87.00 597 SER A O 1
ATOM 4878 N N . GLU A 1 598 ? -14.832 20.538 22.583 1.00 87.12 598 GLU A N 1
ATOM 4879 C CA . GLU A 1 598 ? -15.715 19.386 22.331 1.00 87.12 598 GLU A CA 1
ATOM 4880 C C . GLU A 1 598 ? -15.651 18.899 20.880 1.00 87.12 598 GLU A C 1
ATOM 4882 O O . GLU A 1 598 ? -15.761 17.703 20.628 1.00 87.12 598 GLU A O 1
ATOM 4887 N N . GLU A 1 599 ? -15.504 19.828 19.936 1.00 84.81 599 GLU A N 1
ATOM 4888 C CA . GLU A 1 599 ? -15.403 19.521 18.509 1.00 84.81 599 GLU A CA 1
ATOM 4889 C C . GLU A 1 599 ? -14.111 18.761 18.207 1.00 84.81 599 GLU A C 1
ATOM 4891 O O . GLU A 1 599 ? -14.171 17.719 17.560 1.00 84.81 599 GLU A O 1
ATOM 4896 N N . ASP A 1 600 ? -12.980 19.212 18.763 1.00 85.06 600 ASP A N 1
ATOM 4897 C CA . ASP A 1 600 ? -11.680 18.551 18.583 1.00 85.06 600 ASP A CA 1
ATOM 4898 C C . ASP A 1 600 ? -11.695 17.125 19.160 1.00 85.06 600 ASP A C 1
ATOM 4900 O O . ASP A 1 600 ? -11.166 16.200 18.549 1.00 85.06 600 ASP A O 1
ATOM 4904 N N . VAL A 1 601 ? -12.346 16.921 20.314 1.00 85.31 601 VAL A N 1
ATOM 4905 C CA . VAL A 1 601 ? -12.503 15.589 20.925 1.00 85.31 601 VAL A CA 1
ATOM 4906 C C . VAL A 1 601 ? -13.339 14.669 20.044 1.00 85.31 601 VAL A C 1
ATOM 4908 O O . VAL A 1 601 ? -12.938 13.536 19.792 1.00 85.31 601 VAL A O 1
ATOM 4911 N N . VAL A 1 602 ? -14.494 15.134 19.565 1.00 82.06 602 VAL A N 1
ATOM 4912 C CA . VAL A 1 602 ? -15.366 14.318 18.707 1.00 82.06 602 VAL A CA 1
ATOM 4913 C C . VAL A 1 602 ? -14.672 13.974 17.390 1.00 82.06 602 VAL A C 1
ATOM 4915 O O . VAL A 1 602 ? -14.734 12.827 16.954 1.00 82.06 602 VAL A O 1
ATOM 4918 N N . GLU A 1 603 ? -13.986 14.931 16.765 1.00 76.94 603 GLU A N 1
ATOM 4919 C CA . GLU A 1 603 ? -13.224 14.699 15.534 1.00 76.94 603 GLU A CA 1
ATOM 4920 C C . GLU A 1 603 ? -12.093 13.688 15.747 1.00 76.94 603 GLU A C 1
ATOM 4922 O O . GLU A 1 603 ? -11.943 12.750 14.962 1.00 76.94 603 GLU A O 1
ATOM 4927 N N . PHE A 1 604 ? -11.345 13.825 16.842 1.00 79.56 604 PHE A N 1
ATOM 4928 C CA . PHE A 1 604 ? -10.298 12.880 17.195 1.00 79.56 604 PHE A CA 1
ATOM 4929 C C . PHE A 1 604 ? -10.853 11.462 17.378 1.00 79.56 604 PHE A C 1
ATOM 4931 O O . PHE A 1 604 ? -10.341 10.527 16.764 1.00 79.56 604 PHE A O 1
ATOM 4938 N N . LEU A 1 605 ? -11.934 11.298 18.145 1.00 76.88 605 LEU A N 1
ATOM 4939 C CA . LEU A 1 605 ? -12.551 9.992 18.410 1.00 76.88 605 LEU A CA 1
ATOM 4940 C C . LEU A 1 605 ? -13.138 9.329 17.153 1.00 76.88 605 LEU A C 1
ATOM 4942 O O . LEU A 1 605 ? -13.240 8.108 17.106 1.00 76.88 605 LEU A O 1
ATOM 4946 N N . LYS A 1 606 ? -13.503 10.100 16.117 1.00 72.38 606 LYS A N 1
ATOM 4947 C CA . LYS A 1 606 ? -13.941 9.539 14.825 1.00 72.38 606 LYS A CA 1
ATOM 4948 C C . LYS A 1 606 ? -12.791 8.870 14.066 1.00 72.38 606 LYS A C 1
ATOM 4950 O O . LYS A 1 606 ? -13.009 7.884 13.366 1.00 72.38 606 LYS A O 1
ATOM 4955 N N . ARG A 1 607 ? -11.569 9.400 14.174 1.00 68.56 607 ARG A N 1
ATOM 4956 C CA . ARG A 1 607 ? -10.374 8.846 13.508 1.00 68.56 607 ARG A CA 1
ATOM 4957 C C . ARG A 1 607 ? -9.669 7.779 14.344 1.00 68.56 607 ARG A C 1
ATOM 4959 O O . ARG A 1 607 ? -9.033 6.879 13.785 1.00 68.56 607 ARG A O 1
ATOM 4966 N N . SER A 1 608 ? -9.755 7.928 15.655 1.00 69.12 608 SER A N 1
ATOM 4967 C CA . SER A 1 608 ? -8.973 7.206 16.643 1.00 69.12 608 SER A CA 1
ATOM 4968 C C . SER A 1 608 ? -9.910 6.374 17.516 1.00 69.12 608 SER A C 1
ATOM 4970 O O . SER A 1 608 ? -10.429 6.909 18.500 1.00 69.12 608 SER A O 1
ATOM 4972 N N . PRO A 1 609 ? -10.171 5.101 17.172 1.00 64.31 609 PRO A N 1
ATOM 4973 C CA . PRO A 1 609 ? -10.956 4.247 18.047 1.00 64.31 609 PRO A CA 1
ATOM 4974 C C . PRO A 1 609 ? -10.224 4.111 19.386 1.00 64.31 609 PRO A C 1
ATOM 4976 O O . PRO A 1 609 ? -9.021 3.874 19.426 1.00 64.31 609 PRO A O 1
ATOM 4979 N N . LEU A 1 610 ? -10.939 4.321 20.487 1.00 73.69 610 LEU A N 1
ATOM 4980 C CA . LEU A 1 610 ? -10.397 4.213 21.838 1.00 73.69 610 LEU A CA 1
ATOM 4981 C C . LEU A 1 610 ? -11.256 3.275 22.670 1.00 73.69 610 LEU A C 1
ATOM 4983 O O . LEU A 1 610 ? -12.453 3.126 22.432 1.00 73.69 610 LEU A O 1
ATOM 4987 N N . ALA A 1 611 ? -10.656 2.711 23.715 1.00 75.62 611 ALA A N 1
ATOM 4988 C CA . ALA A 1 611 ? -11.355 1.875 24.681 1.00 75.62 611 ALA A CA 1
ATOM 4989 C C . ALA A 1 611 ? -12.484 2.640 25.388 1.00 75.62 611 ALA A C 1
ATOM 4991 O O . ALA A 1 611 ? -13.570 2.102 25.585 1.00 75.62 611 ALA A O 1
ATOM 4992 N N . ALA A 1 612 ? -12.213 3.882 25.800 1.00 84.94 612 ALA A N 1
ATOM 4993 C CA . ALA A 1 612 ? -13.163 4.746 26.491 1.00 84.94 612 ALA A CA 1
ATOM 4994 C C . ALA A 1 612 ? -12.634 6.184 26.615 1.00 84.94 612 ALA A C 1
ATOM 4996 O O . ALA A 1 612 ? -11.450 6.459 26.402 1.00 84.94 612 ALA A O 1
ATOM 4997 N N . VAL A 1 613 ? -13.507 7.091 27.050 1.00 89.44 613 VAL A N 1
ATOM 4998 C CA . VAL A 1 613 ? -13.165 8.465 27.436 1.00 89.44 613 VAL A CA 1
ATOM 4999 C C . VAL A 1 613 ? -13.347 8.637 28.941 1.00 89.44 613 VAL A C 1
ATOM 5001 O O . VAL A 1 613 ? -14.344 8.195 29.503 1.00 89.44 613 VAL A O 1
ATOM 5004 N N . ILE A 1 614 ? -12.402 9.291 29.606 1.00 91.56 614 ILE A N 1
ATOM 5005 C CA . ILE A 1 614 ? -12.439 9.633 31.028 1.00 91.56 614 ILE A CA 1
ATOM 5006 C C . ILE A 1 614 ? -12.656 11.146 31.151 1.00 91.56 614 ILE A C 1
ATOM 5008 O O . ILE A 1 614 ? -11.950 11.933 30.519 1.00 91.56 614 ILE A O 1
ATOM 5012 N N . VAL A 1 615 ? -13.629 11.551 31.966 1.00 91.94 615 VAL A N 1
ATOM 5013 C CA . VAL A 1 615 ? -13.941 12.958 32.276 1.00 91.94 615 VAL A CA 1
ATOM 5014 C C . VAL A 1 615 ? -14.107 13.149 33.783 1.00 91.94 615 VAL A C 1
ATOM 5016 O O . VAL A 1 615 ? -14.471 12.211 34.490 1.00 91.94 615 VAL A O 1
ATOM 5019 N N . ASP A 1 616 ? -13.884 14.360 34.295 1.00 89.56 616 ASP A N 1
ATOM 5020 C CA . ASP A 1 616 ? -13.923 14.620 35.736 1.00 89.56 616 ASP A CA 1
ATOM 5021 C C . ASP A 1 616 ? -15.355 14.431 36.246 1.00 89.56 616 ASP A C 1
ATOM 5023 O O . ASP A 1 616 ? -16.287 15.089 35.778 1.00 89.56 616 ASP A O 1
ATOM 5027 N N . GLY A 1 617 ? -15.549 13.547 37.229 1.00 87.50 617 GLY A N 1
ATOM 5028 C CA . GLY A 1 617 ? -16.876 13.234 37.759 1.00 87.50 617 GLY A CA 1
ATOM 5029 C C . GLY A 1 617 ? -17.581 14.400 38.463 1.00 87.50 617 GLY A C 1
ATOM 5030 O O . GLY A 1 617 ? -18.794 14.327 38.686 1.00 87.50 617 GLY A O 1
ATOM 5031 N N . ASN A 1 618 ? -16.858 15.469 38.803 1.00 85.44 618 ASN A N 1
ATOM 5032 C CA . ASN A 1 618 ? -17.367 16.682 39.447 1.00 85.44 618 ASN A CA 1
ATOM 5033 C C . ASN A 1 618 ? -17.510 17.863 38.476 1.00 85.44 618 ASN A C 1
ATOM 5035 O O . ASN A 1 618 ? -18.268 18.792 38.764 1.00 85.44 618 ASN A O 1
ATOM 5039 N N . SER A 1 619 ? -16.812 17.841 37.340 1.00 82.31 619 SER A N 1
ATOM 5040 C CA . SER A 1 619 ? -16.879 18.893 36.324 1.00 82.31 619 SER A CA 1
ATOM 5041 C C . SER A 1 619 ? -16.680 18.334 34.913 1.00 82.31 619 SER A C 1
ATOM 5043 O O . SER A 1 619 ? -15.567 18.300 34.397 1.00 82.31 619 SER A O 1
ATOM 5045 N N . TYR A 1 620 ? -17.771 17.947 34.256 1.00 82.00 620 TYR A N 1
ATOM 5046 C CA . TYR A 1 620 ? -17.744 17.494 32.865 1.00 82.00 620 TYR A CA 1
ATOM 5047 C C . TYR A 1 620 ? -18.815 18.209 32.038 1.00 82.00 620 TYR A C 1
ATOM 5049 O O . TYR A 1 620 ? -19.840 18.657 32.564 1.00 82.00 620 TYR A O 1
ATOM 5057 N N . SER A 1 621 ? -18.600 18.300 30.724 1.00 85.44 621 SER A N 1
ATOM 5058 C CA . SER A 1 621 ? -19.636 18.779 29.811 1.00 85.44 621 SER A CA 1
ATOM 5059 C C . SER A 1 621 ? -20.620 17.660 29.483 1.00 85.44 621 SER A C 1
ATOM 5061 O O . SER A 1 621 ? -20.246 16.652 28.888 1.00 85.44 621 SER A O 1
ATOM 5063 N N . LYS A 1 622 ? -21.902 17.850 29.816 1.00 87.38 622 LYS A N 1
ATOM 5064 C CA . LYS A 1 622 ? -22.966 16.909 29.429 1.00 87.38 622 LYS A CA 1
ATOM 5065 C C . LYS A 1 622 ? -23.109 16.781 27.912 1.00 87.38 622 LYS A C 1
ATOM 5067 O O . LYS A 1 622 ? -23.327 15.678 27.432 1.00 87.38 622 LYS A O 1
ATOM 5072 N N . SER A 1 623 ? -22.930 17.887 27.182 1.00 89.31 623 SER A N 1
ATOM 5073 C CA . SER A 1 623 ? -22.965 17.910 25.712 1.00 89.31 623 SER A CA 1
ATOM 5074 C C . SER A 1 623 ? -21.900 16.987 25.127 1.00 89.31 623 SER A C 1
ATOM 5076 O O . SER A 1 623 ? -22.199 16.151 24.278 1.00 89.31 623 SER A O 1
ATOM 5078 N N . LEU A 1 624 ? -20.666 17.076 25.633 1.00 87.31 624 LEU A N 1
ATOM 5079 C CA . LEU A 1 624 ? -19.589 16.191 25.203 1.00 87.31 624 LEU A CA 1
ATOM 5080 C C . LEU A 1 624 ? -19.911 14.723 25.490 1.00 87.31 624 LEU A C 1
ATOM 5082 O O . LEU A 1 624 ? -19.764 13.885 24.607 1.00 87.31 624 LEU A O 1
ATOM 5086 N N . VAL A 1 625 ? -20.385 14.416 26.700 1.00 87.38 625 VAL A N 1
ATOM 5087 C CA . VAL A 1 625 ? -20.754 13.046 27.081 1.00 87.38 625 VAL A CA 1
ATOM 5088 C C . VAL A 1 625 ? -21.837 12.486 26.159 1.00 87.38 625 VAL A C 1
ATOM 5090 O O . VAL A 1 625 ? -21.703 11.361 25.690 1.00 87.38 625 VAL A O 1
ATOM 5093 N N . GLU A 1 626 ? -22.879 13.260 25.849 1.00 84.56 626 GLU A N 1
ATOM 5094 C CA . GLU A 1 626 ? -23.936 12.848 24.916 1.00 84.56 626 GLU A CA 1
ATOM 5095 C C . GLU A 1 626 ? -23.389 12.576 23.509 1.00 84.56 626 GLU A C 1
ATOM 5097 O O . GLU A 1 626 ? -23.729 11.554 22.913 1.00 84.56 626 GLU A O 1
ATOM 5102 N N . LYS A 1 627 ? -22.496 13.437 22.999 1.00 82.75 627 LYS A N 1
ATOM 5103 C CA . LYS A 1 627 ? -21.852 13.247 21.688 1.00 82.75 627 LYS A CA 1
ATOM 5104 C C . LYS A 1 627 ? -20.996 11.979 21.649 1.00 82.75 627 LYS A C 1
ATOM 5106 O O . LYS A 1 627 ? -21.142 11.193 20.721 1.00 82.75 627 LYS A O 1
ATOM 5111 N N . VAL A 1 628 ? -20.151 11.755 22.658 1.00 81.38 628 VAL A N 1
ATOM 5112 C CA . VAL A 1 628 ? -19.268 10.575 22.737 1.00 81.38 628 VAL A CA 1
ATOM 5113 C C . VAL A 1 628 ? -20.077 9.286 22.896 1.00 81.38 628 VAL A C 1
ATOM 5115 O O . VAL A 1 628 ? -19.802 8.300 22.215 1.00 81.38 628 VAL A O 1
ATOM 5118 N N . LYS A 1 629 ? -21.136 9.299 23.715 1.00 74.69 629 LYS A N 1
ATOM 5119 C CA . LYS A 1 629 ? -22.064 8.163 23.822 1.00 74.69 629 LYS A CA 1
ATOM 5120 C C . LYS A 1 629 ? -22.778 7.874 22.504 1.00 74.69 629 LYS A C 1
ATOM 5122 O O . LYS A 1 629 ? -22.972 6.712 22.177 1.00 74.69 629 LYS A O 1
ATOM 5127 N N . GLY A 1 630 ? -23.137 8.905 21.736 1.00 67.88 630 GLY A N 1
ATOM 5128 C CA . GLY A 1 630 ? -23.701 8.749 20.391 1.00 67.88 630 GLY A CA 1
ATOM 5129 C C . GLY A 1 630 ? -22.753 8.069 19.396 1.00 67.88 630 GLY A C 1
ATOM 5130 O O . GLY A 1 630 ? -23.207 7.570 18.373 1.00 67.88 630 GLY A O 1
ATOM 5131 N N . MET A 1 631 ? -21.455 8.014 19.707 1.00 68.19 631 MET A N 1
ATOM 5132 C CA . MET A 1 631 ? -20.442 7.272 18.955 1.00 68.19 631 MET A CA 1
ATOM 5133 C C . MET A 1 631 ? -20.227 5.855 19.507 1.00 68.19 631 MET A C 1
ATOM 5135 O O . MET A 1 631 ? -19.269 5.206 19.109 1.00 68.19 631 MET A O 1
ATOM 5139 N N . ASN A 1 632 ? -21.063 5.379 20.440 1.00 71.62 632 ASN A N 1
ATOM 5140 C CA . ASN A 1 632 ? -20.932 4.096 21.146 1.00 71.62 632 ASN A CA 1
ATOM 5141 C C . ASN A 1 632 ? -19.602 3.913 21.912 1.00 71.62 632 ASN A C 1
ATOM 5143 O O . ASN A 1 632 ? -19.198 2.792 22.215 1.00 71.62 632 ASN A O 1
ATOM 5147 N N . ILE A 1 633 ? -18.940 5.013 22.290 1.00 76.62 633 ILE A N 1
ATOM 5148 C CA . ILE A 1 633 ? -17.716 4.981 23.099 1.00 76.62 633 ILE A CA 1
ATOM 5149 C C . ILE A 1 633 ? -18.089 5.138 24.584 1.00 76.62 633 ILE A C 1
ATOM 5151 O O . ILE A 1 633 ? -18.741 6.124 24.949 1.00 76.62 633 ILE A O 1
ATOM 5155 N N . PRO A 1 634 ? -17.676 4.211 25.471 1.00 83.88 634 PRO A N 1
ATOM 5156 C CA . PRO A 1 634 ? -17.934 4.325 26.902 1.00 83.88 634 PRO A CA 1
ATOM 5157 C C . PRO A 1 634 ? -17.300 5.584 27.497 1.00 83.88 634 PRO A C 1
ATOM 5159 O O . PRO A 1 634 ? -16.137 5.899 27.240 1.00 83.88 634 PRO A O 1
ATOM 5162 N N . VAL A 1 635 ? -18.056 6.286 28.343 1.00 88.50 635 VAL A N 1
ATOM 5163 C CA . VAL A 1 635 ? -17.566 7.460 29.073 1.00 88.50 635 VAL A CA 1
ATOM 5164 C C . VAL A 1 635 ? -17.521 7.153 30.559 1.00 88.50 635 VAL A C 1
ATOM 5166 O O . VAL A 1 635 ? -18.538 6.791 31.143 1.00 88.50 635 VAL A O 1
ATOM 5169 N N . TYR A 1 636 ? -16.363 7.335 31.180 1.00 91.56 636 TYR A N 1
ATOM 5170 C CA . TYR A 1 636 ? -16.135 7.143 32.603 1.00 91.56 636 TYR A CA 1
ATOM 5171 C C . TYR A 1 636 ? -16.020 8.479 33.332 1.00 91.56 636 TYR A C 1
ATOM 5173 O O . TYR A 1 636 ? -15.162 9.305 33.028 1.00 91.56 636 TYR A O 1
ATOM 5181 N N . LEU A 1 637 ? -16.863 8.662 34.344 1.00 92.88 637 LEU A N 1
ATOM 5182 C CA . LEU A 1 637 ? -16.763 9.740 35.318 1.00 92.88 637 LEU A CA 1
ATOM 5183 C C . LEU A 1 637 ? -15.697 9.394 36.352 1.00 92.88 637 LEU A C 1
ATOM 5185 O O . LEU A 1 637 ? -15.794 8.380 37.050 1.00 92.88 637 LEU A O 1
ATOM 5189 N N . ASP A 1 638 ? -14.691 10.250 36.454 1.00 93.12 638 ASP A N 1
ATOM 5190 C CA . ASP A 1 638 ? -13.518 10.049 37.284 1.00 93.12 638 ASP A CA 1
ATOM 5191 C C . ASP A 1 638 ? -13.740 10.596 38.700 1.00 93.12 638 ASP A C 1
ATOM 5193 O O . ASP A 1 638 ? -13.758 11.808 38.913 1.00 93.12 638 ASP A O 1
ATOM 5197 N N . TYR A 1 639 ? -13.9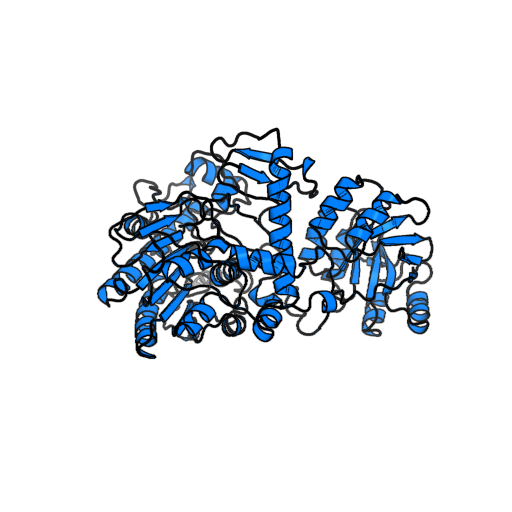03 9.710 39.686 1.00 91.38 639 TYR A N 1
ATOM 5198 C CA . TYR A 1 639 ? -14.029 10.065 41.105 1.00 91.38 639 TYR A CA 1
ATOM 5199 C C . TYR A 1 639 ? -12.771 9.678 41.889 1.00 91.38 639 TYR A C 1
ATOM 5201 O O . TYR A 1 639 ? -11.883 8.991 41.385 1.00 91.38 639 TYR A O 1
ATOM 5209 N N . SER A 1 640 ? -12.669 10.089 43.155 1.00 87.75 640 SER A N 1
ATOM 5210 C CA . SER A 1 640 ? -11.454 9.879 43.960 1.00 87.75 640 SER A CA 1
ATOM 5211 C C . SER A 1 640 ? -11.033 8.409 44.107 1.00 87.75 640 SER A C 1
ATOM 5213 O O . SER A 1 640 ? -9.839 8.131 44.153 1.00 87.75 640 SER A O 1
ATOM 5215 N N . TYR A 1 641 ? -11.989 7.474 44.160 1.00 88.69 641 TYR A N 1
ATOM 5216 C CA . TYR A 1 641 ? -11.731 6.055 44.462 1.00 88.69 641 TYR A CA 1
ATOM 5217 C C . TYR A 1 641 ? -12.233 5.076 43.395 1.00 88.69 641 TYR A C 1
ATOM 5219 O O . TYR A 1 641 ? -11.972 3.880 43.482 1.00 88.69 641 TYR A O 1
ATOM 5227 N N . GLU A 1 642 ? -12.943 5.560 42.382 1.00 92.56 642 GLU A N 1
ATOM 5228 C CA . GLU A 1 642 ? -13.478 4.734 41.302 1.00 92.56 642 GLU A CA 1
ATOM 5229 C C . GLU A 1 642 ? -13.716 5.583 40.052 1.00 92.56 642 GLU A C 1
ATOM 5231 O O . GLU A 1 642 ? -13.860 6.804 40.135 1.00 92.56 642 GLU A O 1
ATOM 5236 N N . MET A 1 643 ? -13.773 4.928 38.900 1.00 92.94 643 MET A N 1
ATOM 5237 C CA . MET A 1 643 ? -14.340 5.473 37.672 1.00 92.94 643 MET A CA 1
ATOM 5238 C C . MET A 1 643 ? -15.689 4.809 37.433 1.00 92.94 643 MET A C 1
ATOM 5240 O O . MET A 1 643 ? -15.773 3.588 37.524 1.00 92.94 643 MET A O 1
ATOM 5244 N N . LYS A 1 644 ? -16.727 5.580 37.112 1.00 91.75 644 LYS A N 1
ATOM 5245 C CA . LYS A 1 644 ? -18.076 5.051 36.852 1.00 91.75 644 LYS A CA 1
ATOM 5246 C C . LYS A 1 644 ? -18.513 5.337 35.432 1.00 91.75 644 LYS A C 1
ATOM 5248 O O . LYS A 1 644 ? -18.425 6.484 35.006 1.00 91.75 644 LYS A O 1
ATOM 5253 N N . VAL A 1 645 ? -19.012 4.330 34.726 1.00 88.38 645 VAL A N 1
ATOM 5254 C CA . VAL A 1 645 ? -19.535 4.532 33.374 1.00 88.38 645 VAL A CA 1
ATOM 5255 C C . VAL A 1 645 ? -20.792 5.407 33.420 1.00 88.38 645 VAL A C 1
ATOM 5257 O O . VAL A 1 645 ? -21.621 5.295 34.329 1.00 88.38 645 VAL A O 1
ATOM 5260 N N . VAL A 1 646 ? -20.941 6.299 32.446 1.00 83.69 646 VAL A N 1
ATOM 5261 C CA . VAL A 1 646 ? -22.178 7.046 32.233 1.00 83.69 646 VAL A CA 1
ATOM 5262 C C . VAL A 1 646 ? -23.171 6.130 31.524 1.00 83.69 646 VAL A C 1
ATOM 5264 O O . VAL A 1 646 ? -23.022 5.864 30.332 1.00 83.69 646 VAL A O 1
ATOM 5267 N N . GLN A 1 647 ? -24.185 5.675 32.265 1.00 67.19 647 GLN A N 1
ATOM 5268 C CA . GLN A 1 647 ? -25.307 4.894 31.728 1.00 67.19 647 GLN A CA 1
ATOM 5269 C C . GLN A 1 647 ? -26.102 5.666 30.685 1.00 67.19 647 GLN A C 1
ATOM 5271 O O . GLN A 1 647 ? -26.257 6.906 30.817 1.00 67.19 647 GLN A O 1
#

=== Feature glossary ===
The record interleaves many kinds of information about one protein. Here is each kind framed as the question it answers.

Q: What does the local fold look like, residue by residue?
A: A 3Di character summarizes, for each residue, the relative orientation of the Cα frame of its nearest spatial neighbor. Because it encodes fold topology rather than chemistry, 3Di alignments detect remote structural similarity that sequence alignment misses.

Q: Which residues are in helices, strands, or loops?
A: Secondary structure is the local, repeating backbone conformation. DSSP classifies it into eight states by reading the hydrogen-bond network: three helix types (H, G, I), two β types (E, B), two non-regular types (T, S), and unstructured coil (-).

Q: How big and how compact is the whole molecule?
A: Three whole-structure scalars: the radius of gyration (RMS distance of Cα from centroid, in Å), the count of Cα–Cα contacts (pairs closer than 8 Å and separated by more than four residues in sequence — i.e. tertiary, not local, contacts), and the bounding-box dimensions. Together they distinguish compact globular folds from extended fibres or disordered chains.

Q: How confident is the AlphaFold model at each residue?
A: For AlphaFold models, the B-factor field carries pLDDT — the model's own estimate of local accuracy on a 0–100 scale. Regions with pLDDT<50 should be treated as essentially unmodeled; they often correspond to intrinsically disordered segments.

Q: What family and function is it annotated with?
A: Functional annotations link the protein to curated databases. InterPro entries identify conserved domains and families by matching the sequence against member-database signatures (Pfam, PROSITE, CDD, …). Gene Ontology (GO) terms describe molecular function, biological process, and cellular component in a controlled vocabulary. CATH places the structure in a hierarchical fold classification (Class/Architecture/Topology/Homologous-superfamily). The organism is the source species.

Q: What known structures does this most resemble?
A: Nearest PDB neighbors are the top structural matches found by Foldseek when searching this structure against the entire Protein Data Bank. Each hit reports a TM-score (0 to 1; >0.5 almost always implies the same fold) and an E-value. These are *structural* homologs — they may share no detectable sequence similarity.

Q: Which residues are buried vs exposed?
A: Solvent-accessible surface area (SASA) is the area in Å² traced out by the centre of a 1.4 Å probe sphere (a water molecule) rolled over the protein's van der Waals surface (Shrake–Rupley / Lee–Richards construction). Buried residues have near-zero SASA; fully exposed residues can exceed 200 Å². The total SASA scales roughly with the number of surface residues.

Q: What are the backbone torsion angles?
A: φ (phi) and ψ (psi) are the two rotatable backbone dihedrals per residue: φ is the C(i-1)–N–Cα–C torsion, ψ is the N–Cα–C–N(i+1) torsion, both in degrees on (−180°, 180°]. α-helical residues cluster near (−60°, −45°); β-strand residues near (−120°, +130°). A Ramachandran plot is simply a scatter of (φ, ψ) for every residue.

Q: Are the domains correctly placed relative to each other?
A: Predicted aligned error is AlphaFold's pairwise confidence. Unlike pLDDT (per-residue), PAE is per-residue-pair and captures whether two parts of the structure are correctly placed relative to each other. Units are ångströms of expected positional error.

Q: What if only a Cα trace is available?
A: P-SEA three-state annotation labels each residue as helix, strand, or coil based purely on the geometry of the Cα trace. It serves as a fallback when the full backbone (and thus DSSP) is unavailable.

Q: What is the amino-acid chain?
A: This is the polypeptide sequence — one letter per residue, N-terminus first. Length ranges from a few dozen residues for small domains to over a thousand for large multi-domain proteins.

Q: What do the rendered images show?
A: The six renders are orthographic views along the three Cartesian axes in both directions. Representation (cartoon, sticks, or surface) and color scheme (sequence-rainbow or by-chain) vary across proteins so the training set covers all the common visualization conventions.

Q: What do the diagnostic plots show?
A: Plot images: a contact map (which residues are close in 3D, as an N×N binary image), a Ramachandran scatter (backbone torsion angles, revealing secondary-structure composition at a glance), and — for AlphaFold structures — a PAE heatmap (pairwise prediction confidence).

Q: How mobile is each atom in the crystal?
A: B-factor (Debye–Waller factor) reflects atomic displacement in the crystal lattice. It is an experimental observable (units Å²), not a prediction; low values mean the atom is pinned down, high values mean it moves or is heterogeneous across the crystal.

Q: Where is each backbone atom in 3D?
A: The mmCIF table is the protein's shape written out atom by atom. For each backbone N, Cα, C, and carbonyl O, it records an (x, y, z) coordinate triple in Å plus the residue type, chain letter, and residue number.